Protein AF-A0A4R1WWE0-F1 (afdb_monomer)

Secondary structure (DSSP, 8-state):
--SEEEEEEEEE-TT--EEEEEEEEEHHHHHHHHHHHHHHS-S-TTTTHHHHHTSB-SS-SSB-EESTTS-SSHHHHHHHHHHHHHHHHHHHHHHHH-EEEEEEPPBTEEE-TTSEEEEE-SSS---SEEEEETTTTEEEEEEEEEESS---TTTSSS-HHHHHHHHHHTTEEEEETTEEE--EEEEEEEEPEETTT-S--EEEEEPPP--S----HHHHHHHHHHHHHHHHHHHGGGGT-SSHHHHHHHHHTT--EEEEEPPPPPPPGGGS---PPS---TT--S-------------------------------------PPPPPP------GGGS-SSTT-S-SS----SPPPEEEEEEEEEEETTEEEE--SHHHHHHHHHHHHHHHHHT---EEEEEETT--TTSPP-S-SEEETTEEE-TTS-EEEETTTEEEEE-TT---

Structure (mmCIF, N/CA/C/O backbone):
data_AF-A0A4R1WWE0-F1
#
_entry.id   AF-A0A4R1WWE0-F1
#
loop_
_atom_site.group_PDB
_atom_site.id
_atom_site.type_symbol
_atom_site.label_atom_id
_atom_site.label_alt_id
_atom_site.label_comp_id
_atom_site.label_asym_id
_atom_site.label_entity_id
_atom_site.label_seq_id
_atom_site.pdbx_PDB_ins_code
_atom_site.Cartn_x
_atom_site.Cartn_y
_atom_site.Cartn_z
_atom_site.occupancy
_atom_site.B_iso_or_equiv
_atom_site.auth_seq_id
_atom_site.auth_comp_id
_atom_site.auth_asym_id
_atom_site.auth_atom_id
_atom_site.pdbx_PDB_model_num
ATOM 1 N N . MET A 1 1 ? 9.877 -15.670 15.317 1.00 44.94 1 MET A N 1
ATOM 2 C CA . MET A 1 1 ? 10.134 -15.572 13.862 1.00 44.94 1 MET A CA 1
ATOM 3 C C . MET A 1 1 ? 10.769 -14.209 13.643 1.00 44.94 1 MET A C 1
ATOM 5 O O . MET A 1 1 ? 10.208 -13.244 14.142 1.00 44.94 1 MET A O 1
ATOM 9 N N . THR A 1 2 ? 11.946 -14.115 13.026 1.00 53.53 2 THR A N 1
ATOM 10 C CA . THR A 1 2 ? 12.614 -12.820 12.799 1.00 53.53 2 THR A CA 1
ATOM 11 C C . THR A 1 2 ? 11.723 -11.926 11.931 1.00 53.53 2 THR A C 1
ATOM 13 O O . THR A 1 2 ? 11.174 -12.394 10.932 1.00 53.53 2 THR A O 1
ATOM 16 N N . SER A 1 3 ? 11.552 -10.654 12.307 1.00 68.25 3 SER A N 1
ATOM 17 C CA . SER A 1 3 ? 10.696 -9.692 11.585 1.00 68.25 3 SER A CA 1
ATOM 18 C C . SER A 1 3 ? 11.266 -9.258 10.232 1.00 68.25 3 SER A C 1
ATOM 20 O O . SER A 1 3 ? 10.614 -8.505 9.514 1.00 68.25 3 SER A O 1
ATOM 22 N N . TYR A 1 4 ? 12.470 -9.718 9.884 1.00 77.38 4 TYR A N 1
ATOM 23 C CA . TYR A 1 4 ? 13.197 -9.346 8.677 1.00 77.38 4 TYR A CA 1
ATOM 24 C C . TYR A 1 4 ? 13.614 -10.579 7.878 1.00 77.38 4 TYR A C 1
ATOM 26 O O . TYR A 1 4 ? 13.844 -11.657 8.434 1.00 77.38 4 TYR A O 1
ATOM 34 N N . ARG A 1 5 ? 13.709 -10.400 6.562 1.00 80.81 5 ARG A N 1
ATOM 35 C CA . ARG A 1 5 ? 14.292 -11.350 5.615 1.00 80.81 5 ARG A CA 1
ATOM 36 C C . ARG A 1 5 ? 15.209 -10.626 4.646 1.00 80.81 5 ARG A C 1
ATOM 38 O O . ARG A 1 5 ? 14.981 -9.459 4.348 1.00 80.81 5 ARG A O 1
ATOM 45 N N . TRP A 1 6 ? 16.214 -11.317 4.138 1.00 82.69 6 TRP A N 1
ATOM 46 C CA . TRP A 1 6 ? 17.207 -10.740 3.244 1.00 82.69 6 TRP A CA 1
ATOM 47 C C . TRP A 1 6 ? 16.910 -11.015 1.781 1.00 82.69 6 TRP A C 1
ATOM 49 O O . TRP A 1 6 ? 16.398 -12.069 1.401 1.00 82.69 6 TRP A O 1
ATOM 59 N N . THR A 1 7 ? 17.261 -10.046 0.949 1.00 85.94 7 THR A N 1
ATOM 60 C CA . THR A 1 7 ? 17.248 -10.176 -0.501 1.00 85.94 7 THR A CA 1
ATOM 61 C C . THR A 1 7 ? 18.423 -9.425 -1.089 1.00 85.94 7 THR A C 1
ATOM 63 O O . THR A 1 7 ? 18.819 -8.374 -0.583 1.00 85.94 7 THR A O 1
ATOM 66 N N . ARG A 1 8 ? 18.934 -9.930 -2.208 1.00 86.94 8 ARG A N 1
ATOM 67 C CA . ARG A 1 8 ? 19.859 -9.174 -3.035 1.00 86.94 8 ARG A CA 1
ATOM 68 C C . ARG A 1 8 ? 19.095 -8.078 -3.764 1.00 86.94 8 ARG A C 1
ATOM 70 O O . ARG A 1 8 ? 18.231 -8.353 -4.591 1.00 86.94 8 ARG A O 1
ATOM 77 N N . HIS A 1 9 ? 19.399 -6.832 -3.462 1.00 86.44 9 HIS A N 1
ATOM 78 C CA . HIS A 1 9 ? 18.693 -5.672 -3.973 1.00 86.44 9 HIS A CA 1
ATOM 79 C C . HIS A 1 9 ? 19.526 -4.955 -5.023 1.00 86.44 9 HIS A C 1
ATOM 81 O O . HIS A 1 9 ? 20.646 -4.538 -4.744 1.00 86.44 9 HIS A O 1
ATOM 87 N N . LYS A 1 10 ? 18.972 -4.812 -6.229 1.00 86.81 10 LYS A N 1
ATOM 88 C CA . LYS A 1 10 ? 19.555 -4.047 -7.334 1.00 86.81 10 LYS A CA 1
ATOM 89 C C . LYS A 1 10 ? 18.801 -2.729 -7.493 1.00 86.81 10 LYS A C 1
ATOM 91 O O . LYS A 1 10 ? 17.609 -2.729 -7.788 1.00 86.81 10 LYS A O 1
ATOM 96 N N . VAL A 1 11 ? 19.496 -1.607 -7.362 1.00 87.00 11 VAL A N 1
ATOM 97 C CA . VAL A 1 11 ? 18.974 -0.286 -7.731 1.00 87.00 11 VAL A CA 1
ATOM 98 C C . VAL A 1 11 ? 19.742 0.205 -8.941 1.00 87.00 11 VAL A C 1
ATOM 100 O O . VAL A 1 11 ? 20.973 0.166 -8.942 1.00 87.00 11 VAL A O 1
ATOM 103 N N . VAL A 1 12 ? 19.017 0.659 -9.954 1.00 85.12 12 VAL A N 1
ATOM 104 C CA . VAL A 1 12 ? 19.591 1.380 -11.092 1.00 85.12 12 VAL A CA 1
ATOM 105 C C . VAL A 1 12 ? 19.030 2.786 -11.062 1.00 85.12 12 VAL A C 1
ATOM 107 O O . VAL A 1 12 ? 17.809 2.924 -11.061 1.00 85.12 12 VAL A O 1
ATOM 110 N N . ASP A 1 13 ? 19.898 3.792 -10.982 1.00 81.38 13 ASP A N 1
ATOM 111 C CA . ASP A 1 13 ? 19.484 5.194 -10.960 1.00 81.38 13 ASP A CA 1
ATOM 112 C C . ASP A 1 13 ? 19.260 5.764 -12.378 1.00 81.38 13 ASP A C 1
ATOM 114 O O . ASP A 1 13 ? 19.558 5.120 -13.390 1.00 81.38 13 ASP A O 1
ATOM 118 N N . ALA A 1 14 ? 18.717 6.981 -12.462 1.00 77.06 14 ALA A N 1
ATOM 119 C CA . ALA A 1 14 ? 18.423 7.643 -13.732 1.00 77.06 14 ALA A CA 1
ATOM 120 C C . ALA A 1 14 ? 19.676 7.929 -14.585 1.00 77.06 14 ALA A C 1
ATOM 122 O O . ALA A 1 14 ? 19.560 8.091 -15.801 1.00 77.06 14 ALA A O 1
ATOM 123 N N . ALA A 1 15 ? 20.862 7.988 -13.968 1.00 74.69 15 ALA A N 1
ATOM 124 C CA . ALA A 1 15 ? 22.148 8.147 -14.647 1.00 74.69 15 ALA A CA 1
ATOM 125 C C . ALA A 1 15 ? 22.734 6.803 -15.124 1.00 74.69 15 ALA A C 1
ATOM 127 O O . ALA A 1 15 ? 23.750 6.783 -15.817 1.00 74.69 15 ALA A O 1
ATOM 128 N N . GLY A 1 16 ? 22.082 5.685 -14.794 1.00 73.81 16 GLY A N 1
ATOM 129 C CA . GLY A 1 16 ? 22.543 4.338 -15.103 1.00 73.81 16 GLY A CA 1
ATOM 130 C C . GLY A 1 16 ? 23.547 3.789 -14.091 1.00 73.81 16 GLY A C 1
ATOM 131 O O . GLY A 1 16 ? 24.062 2.689 -14.311 1.00 73.81 16 GLY A O 1
ATOM 132 N N . ASN A 1 17 ? 23.808 4.496 -12.984 1.00 78.69 17 ASN A N 1
ATOM 133 C CA . ASN A 1 17 ? 24.622 3.953 -11.905 1.00 78.69 17 ASN A CA 1
ATOM 134 C C . ASN A 1 17 ? 23.877 2.795 -11.252 1.00 78.69 17 ASN A C 1
ATOM 136 O O . ASN A 1 17 ? 22.650 2.801 -11.103 1.00 78.69 17 ASN A O 1
ATOM 140 N N . ARG A 1 18 ? 24.641 1.788 -10.839 1.00 78.88 18 ARG A N 1
ATOM 141 C CA . ARG A 1 18 ? 24.102 0.558 -10.273 1.00 78.88 18 ARG A CA 1
ATOM 142 C C . ARG A 1 18 ? 24.597 0.393 -8.852 1.00 78.88 18 ARG A C 1
ATOM 144 O O . ARG A 1 18 ? 25.778 0.554 -8.574 1.00 78.88 18 ARG A O 1
ATOM 151 N N . SER A 1 19 ? 23.688 0.013 -7.965 1.00 82.62 19 SER A N 1
ATOM 152 C CA . SER A 1 19 ? 24.054 -0.550 -6.670 1.00 82.62 19 SER A CA 1
ATOM 153 C C . SER A 1 19 ? 23.414 -1.920 -6.528 1.00 82.62 19 SER A C 1
ATOM 155 O O . SER A 1 19 ? 22.224 -2.085 -6.797 1.00 82.62 19 SER A O 1
ATOM 157 N N . VAL A 1 20 ? 24.215 -2.908 -6.138 1.00 82.50 20 VAL A N 1
ATOM 158 C CA . VAL A 1 20 ? 23.753 -4.254 -5.804 1.00 82.50 20 VAL A CA 1
ATOM 159 C C . VAL A 1 20 ? 24.300 -4.597 -4.430 1.00 82.50 20 VAL A C 1
ATOM 161 O O . VAL A 1 20 ? 25.480 -4.393 -4.164 1.00 82.50 20 VAL A O 1
ATOM 164 N N . GLY A 1 21 ? 23.448 -5.104 -3.554 1.00 80.44 21 GLY A N 1
ATOM 165 C CA . GLY A 1 21 ? 23.864 -5.549 -2.232 1.00 80.44 21 GLY A CA 1
ATOM 166 C C . GLY A 1 21 ? 22.732 -6.250 -1.514 1.00 80.44 21 GLY A C 1
ATOM 167 O O . GLY A 1 21 ? 21.574 -6.147 -1.919 1.00 80.44 21 GLY A O 1
ATOM 168 N N . ASP A 1 22 ? 23.059 -6.974 -0.458 1.00 78.00 22 ASP A N 1
ATOM 169 C CA . ASP A 1 22 ? 22.039 -7.602 0.365 1.00 78.00 22 ASP A CA 1
ATOM 170 C C . ASP A 1 22 ? 21.393 -6.534 1.256 1.00 78.00 22 ASP A C 1
ATOM 172 O O . ASP A 1 22 ? 22.077 -5.710 1.867 1.00 78.00 22 ASP A O 1
ATOM 176 N N . VAL A 1 23 ? 20.060 -6.513 1.297 1.00 74.88 23 VAL A N 1
ATOM 177 C CA . VAL A 1 23 ? 19.294 -5.594 2.148 1.00 74.88 23 VAL A CA 1
ATOM 178 C C . VAL A 1 23 ? 18.216 -6.348 2.925 1.00 74.88 23 VAL A C 1
ATOM 180 O O . VAL A 1 23 ? 17.633 -7.310 2.406 1.00 74.88 23 VAL A O 1
ATOM 183 N N . PRO A 1 24 ? 17.915 -5.915 4.159 1.00 77.50 24 PRO A N 1
ATOM 184 C CA . PRO A 1 24 ? 16.797 -6.449 4.911 1.00 77.50 24 PRO A CA 1
ATOM 185 C C . PRO A 1 24 ? 15.468 -5.901 4.374 1.00 77.50 24 PRO A C 1
ATOM 187 O O . PRO A 1 24 ? 15.331 -4.717 4.077 1.00 77.50 24 PRO A O 1
ATOM 190 N N . ILE A 1 25 ? 14.455 -6.760 4.337 1.00 79.31 25 ILE A N 1
ATOM 191 C CA . ILE A 1 25 ? 13.051 -6.416 4.123 1.00 79.31 25 ILE A CA 1
ATOM 192 C C . ILE A 1 25 ? 12.276 -6.815 5.369 1.00 79.31 25 ILE A C 1
ATOM 194 O O . ILE A 1 25 ? 12.295 -7.978 5.781 1.00 79.31 25 ILE A O 1
ATOM 198 N N . SER A 1 26 ? 11.568 -5.856 5.963 1.00 81.88 26 SER A N 1
ATOM 199 C CA . SER A 1 26 ? 10.652 -6.143 7.064 1.00 81.88 26 SER A CA 1
ATOM 200 C C . SER A 1 26 ? 9.411 -6.872 6.558 1.00 81.88 26 SER A C 1
ATOM 202 O O . SER A 1 26 ? 8.747 -6.423 5.622 1.00 81.88 26 SER A O 1
ATOM 204 N N . LEU A 1 27 ? 9.030 -7.956 7.229 1.00 81.75 27 LEU A N 1
ATOM 205 C CA . LEU A 1 27 ? 7.761 -8.638 6.977 1.00 81.75 27 LEU A CA 1
ATOM 206 C C . LEU A 1 27 ? 6.562 -7.732 7.300 1.00 81.75 27 LEU A C 1
ATOM 208 O O . LEU A 1 27 ? 5.517 -7.869 6.669 1.00 81.75 27 LEU A O 1
ATOM 212 N N . TRP A 1 28 ? 6.722 -6.746 8.191 1.00 83.50 28 TRP A N 1
ATOM 213 C CA . TRP A 1 28 ? 5.688 -5.743 8.462 1.00 83.50 28 TRP A CA 1
ATOM 214 C C . TRP A 1 28 ? 5.464 -4.778 7.296 1.00 83.50 28 TRP A C 1
ATOM 216 O O . TRP A 1 28 ? 4.324 -4.384 7.052 1.00 83.50 28 TRP A O 1
ATOM 226 N N . TRP A 1 29 ? 6.508 -4.453 6.526 1.00 85.50 29 TRP A N 1
ATOM 227 C CA . TRP A 1 29 ? 6.367 -3.663 5.294 1.00 85.50 29 TRP A CA 1
ATOM 228 C C . TRP A 1 29 ? 5.509 -4.406 4.277 1.00 85.50 29 TRP A C 1
ATOM 230 O O . TRP A 1 29 ? 4.567 -3.852 3.711 1.00 85.50 29 TRP A O 1
ATOM 240 N N . LEU A 1 30 ? 5.800 -5.696 4.103 1.00 86.62 30 LEU A N 1
ATOM 241 C CA . LEU A 1 30 ? 5.048 -6.567 3.209 1.00 86.62 30 LEU A CA 1
ATOM 242 C C . LEU A 1 30 ? 3.601 -6.734 3.686 1.00 86.62 30 LEU A C 1
ATOM 244 O O . LEU A 1 30 ? 2.685 -6.706 2.869 1.00 86.62 30 LEU A O 1
ATOM 248 N N . ALA A 1 31 ? 3.387 -6.890 4.997 1.00 86.19 31 ALA A N 1
ATOM 249 C CA . ALA A 1 31 ? 2.065 -7.103 5.577 1.00 86.19 31 ALA A CA 1
ATOM 250 C C . ALA A 1 31 ? 1.179 -5.874 5.405 1.00 86.19 31 ALA A C 1
ATOM 252 O O . ALA A 1 31 ? 0.032 -5.987 4.979 1.00 86.19 31 ALA A O 1
ATOM 253 N N . ARG A 1 32 ? 1.739 -4.689 5.655 1.00 88.38 32 ARG A N 1
ATOM 254 C CA . ARG A 1 32 ? 1.067 -3.414 5.421 1.00 88.38 32 ARG A CA 1
ATOM 255 C C . ARG A 1 32 ? 0.724 -3.227 3.945 1.00 88.38 32 ARG A C 1
ATOM 257 O O . ARG A 1 32 ? -0.427 -2.940 3.632 1.00 88.38 32 ARG A O 1
ATOM 264 N N . ALA A 1 33 ? 1.686 -3.436 3.044 1.00 89.94 33 ALA A N 1
ATOM 265 C CA . ALA A 1 33 ? 1.452 -3.333 1.606 1.00 89.94 33 ALA A CA 1
ATOM 266 C C . ALA A 1 33 ? 0.358 -4.305 1.132 1.00 89.94 33 ALA A C 1
ATOM 268 O O . ALA A 1 33 ? -0.516 -3.923 0.356 1.00 89.94 33 ALA A O 1
ATOM 269 N N . ALA A 1 34 ? 0.365 -5.541 1.639 1.00 88.00 34 ALA A N 1
ATOM 270 C CA . ALA A 1 34 ? -0.654 -6.539 1.337 1.00 88.00 34 ALA A CA 1
ATOM 271 C C . ALA A 1 34 ? -2.037 -6.150 1.875 1.00 88.00 34 ALA A C 1
ATOM 273 O O . ALA A 1 34 ? -3.031 -6.289 1.161 1.00 88.00 34 ALA A O 1
ATOM 274 N N . ALA A 1 35 ? -2.110 -5.636 3.106 1.00 87.38 35 ALA A N 1
ATOM 275 C CA . ALA A 1 35 ? -3.350 -5.137 3.687 1.00 87.38 35 ALA A CA 1
ATOM 276 C C . ALA A 1 35 ? -3.926 -3.982 2.854 1.00 87.38 35 ALA A C 1
ATOM 278 O O . ALA A 1 35 ? -5.114 -3.984 2.546 1.00 87.38 35 ALA A O 1
ATOM 279 N N . GLU A 1 36 ? -3.084 -3.046 2.416 1.00 89.88 36 GLU A N 1
ATOM 280 C CA . GLU A 1 36 ? -3.514 -1.900 1.616 1.00 89.88 36 GLU A CA 1
ATOM 281 C C . GLU A 1 36 ? -4.016 -2.319 0.230 1.00 89.88 36 GLU A C 1
ATOM 283 O O . GLU A 1 36 ? -5.104 -1.925 -0.179 1.00 89.88 36 GLU A O 1
ATOM 288 N N . GLU A 1 37 ? -3.274 -3.180 -0.472 1.00 88.56 37 GLU A N 1
ATOM 289 C CA . GLU A 1 37 ? -3.717 -3.771 -1.743 1.00 88.56 37 GLU A CA 1
ATOM 290 C C . GLU A 1 37 ? -5.046 -4.515 -1.590 1.00 88.56 37 GLU A C 1
ATOM 292 O O . GLU A 1 37 ? -5.916 -4.431 -2.454 1.00 88.56 37 GLU A O 1
ATOM 297 N N . THR A 1 38 ? -5.227 -5.205 -0.463 1.00 84.69 38 THR A N 1
ATOM 298 C CA . THR A 1 38 ? -6.462 -5.929 -0.159 1.00 84.69 38 THR A CA 1
ATOM 299 C C . THR A 1 38 ? -7.635 -4.985 0.097 1.00 84.69 38 THR A C 1
ATOM 301 O O . THR A 1 38 ? -8.753 -5.279 -0.313 1.00 84.69 38 THR A O 1
ATOM 304 N N . LEU A 1 39 ? -7.412 -3.842 0.747 1.00 86.81 39 LEU A N 1
ATOM 305 C CA . LEU A 1 39 ? -8.459 -2.837 0.943 1.00 86.81 39 LEU A CA 1
ATOM 306 C C . LEU A 1 39 ? -8.868 -2.172 -0.372 1.00 86.81 39 LEU A C 1
ATOM 308 O O . LEU A 1 39 ? -10.047 -1.891 -0.571 1.00 86.81 39 LEU A O 1
ATOM 312 N N . GLN A 1 40 ? -7.903 -1.949 -1.266 1.00 87.31 40 GLN A N 1
ATOM 313 C CA . GLN A 1 40 ? -8.139 -1.346 -2.578 1.00 87.31 40 GLN A CA 1
ATOM 314 C C . GLN A 1 40 ? -8.756 -2.331 -3.590 1.00 87.31 40 GLN A C 1
ATOM 316 O O . GLN A 1 40 ? -9.415 -1.905 -4.542 1.00 87.31 40 GLN A O 1
ATOM 321 N N . GLY A 1 41 ? -8.554 -3.640 -3.404 1.00 72.94 41 GLY A N 1
ATOM 322 C CA . GLY A 1 41 ? -9.070 -4.708 -4.261 1.00 72.94 41 GLY A CA 1
ATOM 323 C C . GLY A 1 41 ? -10.195 -5.521 -3.608 1.00 72.94 41 GLY A C 1
ATOM 324 O O . GLY A 1 41 ? -9.959 -6.356 -2.745 1.00 72.94 41 GLY A O 1
ATOM 325 N N . SER A 1 42 ? -11.440 -5.370 -4.065 1.00 53.81 42 SER A N 1
ATOM 326 C CA . SER A 1 42 ? -12.533 -6.298 -3.703 1.00 53.81 42 SER A CA 1
ATOM 327 C C . SER A 1 42 ? -12.262 -7.717 -4.260 1.00 53.81 42 SER A C 1
ATOM 329 O O . SER A 1 42 ? -11.721 -7.812 -5.361 1.00 53.81 42 SER A O 1
ATOM 331 N N . PRO A 1 43 ? -12.735 -8.849 -3.690 1.00 45.00 43 PRO A N 1
ATOM 332 C CA . PRO A 1 43 ? -12.821 -9.324 -2.313 1.00 45.00 43 PRO A CA 1
ATOM 333 C C . PRO A 1 43 ? -12.074 -10.680 -2.148 1.00 45.00 43 PRO A C 1
ATOM 335 O O . PRO A 1 43 ? -12.608 -11.624 -1.570 1.00 45.00 43 PRO A O 1
ATOM 338 N N . MET A 1 44 ? -10.840 -10.835 -2.644 1.00 51.16 44 MET A N 1
ATOM 339 C CA . MET A 1 44 ? -10.011 -12.025 -2.327 1.00 51.16 44 MET A CA 1
ATOM 340 C C . MET A 1 44 ? -9.195 -11.826 -1.041 1.00 51.16 44 MET A C 1
ATOM 342 O O . MET A 1 44 ? -7.999 -12.098 -0.963 1.00 51.16 44 MET A O 1
ATOM 346 N N . VAL A 1 45 ? -9.897 -11.340 -0.018 1.00 53.47 45 VAL A N 1
ATOM 347 C CA . VAL A 1 45 ? -9.365 -10.759 1.220 1.00 53.47 45 VAL A CA 1
ATOM 348 C C . VAL A 1 45 ? -8.549 -11.734 2.084 1.00 53.47 45 VAL A C 1
ATOM 350 O O . VAL A 1 45 ? -7.747 -11.304 2.908 1.00 53.47 45 VAL A O 1
ATOM 353 N N . SER A 1 46 ? -8.680 -13.046 1.892 1.00 51.81 46 SER A N 1
ATOM 354 C CA . SER A 1 46 ? -8.071 -14.052 2.774 1.00 51.81 46 SER A CA 1
ATOM 355 C C . SER A 1 46 ? -6.683 -14.562 2.351 1.00 51.81 46 SER A C 1
ATOM 357 O O . SER A 1 46 ? -6.096 -15.366 3.074 1.00 51.81 46 SER A O 1
ATOM 359 N N . ALA A 1 47 ? -6.108 -14.108 1.229 1.00 53.66 47 ALA A N 1
ATOM 360 C CA . ALA A 1 47 ? -4.867 -14.699 0.705 1.00 53.66 47 ALA A CA 1
ATOM 361 C C . ALA A 1 47 ? -3.569 -14.246 1.413 1.00 53.66 47 ALA A C 1
ATOM 363 O O . ALA A 1 47 ? -2.558 -14.946 1.322 1.00 53.66 47 ALA A O 1
ATOM 364 N N . TRP A 1 48 ? -3.559 -13.104 2.118 1.00 64.62 48 TRP A N 1
ATOM 365 C CA . TRP A 1 48 ? -2.312 -12.549 2.669 1.00 64.62 48 TRP A CA 1
ATOM 366 C C . TRP A 1 48 ? -2.034 -12.910 4.135 1.00 64.62 48 TRP A C 1
ATOM 368 O O . TRP A 1 48 ? -0.875 -13.006 4.515 1.00 64.62 48 TRP A O 1
ATOM 378 N N . LEU A 1 49 ? -3.033 -13.205 4.973 1.00 62.62 49 LEU A N 1
ATOM 379 C CA . LEU A 1 49 ? -2.736 -13.710 6.328 1.00 62.62 49 LEU A CA 1
ATOM 380 C C . LEU A 1 49 ? -2.050 -15.090 6.267 1.00 62.62 49 LEU A C 1
ATOM 382 O O . LEU A 1 49 ? -1.152 -15.386 7.055 1.00 62.62 49 LEU A O 1
ATOM 386 N N . THR A 1 50 ? -2.400 -15.892 5.257 1.00 58.66 50 THR A N 1
ATOM 387 C CA . THR A 1 50 ? -1.731 -17.153 4.891 1.00 58.66 50 THR A CA 1
ATOM 388 C C . THR A 1 50 ? -0.302 -16.926 4.354 1.00 58.66 50 THR A C 1
ATOM 390 O O . THR A 1 50 ? 0.547 -17.810 4.501 1.00 58.66 50 THR A O 1
ATOM 393 N N . LEU A 1 51 ? 0.005 -15.742 3.796 1.00 58.31 51 LEU A N 1
ATOM 394 C CA . LEU A 1 51 ? 1.316 -15.390 3.217 1.00 58.31 51 LEU A CA 1
ATOM 395 C C . LEU A 1 51 ? 2.435 -15.479 4.257 1.00 58.31 51 LEU A C 1
ATOM 397 O O . LEU A 1 51 ? 3.457 -16.107 3.999 1.00 58.31 51 LEU A O 1
ATOM 401 N N . PHE A 1 52 ? 2.236 -14.902 5.443 1.00 61.31 52 PHE A N 1
ATOM 402 C CA . PHE A 1 52 ? 3.303 -14.835 6.447 1.00 61.31 52 PHE A CA 1
ATOM 403 C C . PHE A 1 52 ? 3.496 -16.134 7.216 1.00 61.31 52 PHE A C 1
ATOM 405 O O . PHE A 1 52 ? 4.621 -16.473 7.566 1.00 61.31 52 PHE A O 1
ATOM 412 N N . ARG A 1 53 ? 2.420 -16.876 7.487 1.00 62.50 53 ARG A N 1
ATOM 413 C CA . ARG A 1 53 ? 2.523 -18.055 8.354 1.00 62.50 53 ARG A CA 1
ATOM 414 C C . ARG A 1 53 ? 2.824 -19.346 7.601 1.00 62.50 53 ARG A C 1
ATOM 416 O O . ARG A 1 53 ? 3.556 -20.181 8.113 1.00 62.50 53 ARG A O 1
ATOM 423 N N . SER A 1 54 ? 2.234 -19.526 6.425 1.00 63.75 54 SER A N 1
ATOM 424 C CA . SER A 1 54 ? 2.230 -20.819 5.719 1.00 63.75 54 SER A CA 1
ATOM 425 C C . SER A 1 54 ? 3.032 -20.811 4.424 1.00 63.75 54 SER A C 1
ATOM 427 O O . SER A 1 54 ? 3.473 -21.872 3.986 1.00 63.75 54 SER A O 1
ATOM 429 N N . HIS A 1 55 ? 3.222 -19.639 3.809 1.00 73.00 55 HIS A N 1
ATOM 430 C CA . HIS A 1 55 ? 3.978 -19.524 2.563 1.00 73.00 55 HIS A CA 1
ATOM 431 C C . HIS A 1 55 ? 5.415 -19.049 2.765 1.00 73.00 55 HIS A C 1
ATOM 433 O O . HIS A 1 55 ? 6.181 -19.171 1.823 1.00 73.00 55 HIS A O 1
ATOM 439 N N . LEU A 1 56 ? 5.821 -18.550 3.937 1.00 80.44 56 LEU A N 1
ATOM 440 C CA . LEU A 1 56 ? 7.247 -18.377 4.238 1.00 80.44 56 LEU A CA 1
ATOM 441 C C . LEU A 1 56 ? 7.885 -19.736 4.528 1.00 80.44 56 LEU A C 1
ATOM 443 O O . LEU A 1 56 ? 7.265 -20.582 5.173 1.00 80.44 56 LEU A O 1
ATOM 447 N N . SER A 1 57 ? 9.114 -19.932 4.053 1.00 82.31 57 SER A N 1
ATOM 448 C CA . SER A 1 57 ? 9.878 -21.148 4.325 1.00 82.31 57 SER A CA 1
ATOM 449 C C . SER A 1 57 ? 9.991 -21.383 5.832 1.00 82.31 57 SER A C 1
ATOM 451 O O . SER A 1 57 ? 10.328 -20.476 6.600 1.00 82.31 57 SER A O 1
ATOM 453 N N . SER A 1 58 ? 9.694 -22.608 6.268 1.00 81.06 58 SER A N 1
ATOM 454 C CA . SER A 1 58 ? 9.877 -23.022 7.663 1.00 81.06 58 SER A CA 1
ATOM 455 C C . SER A 1 58 ? 11.326 -23.389 7.979 1.00 81.06 58 SER A C 1
ATOM 457 O O . SER A 1 58 ? 11.681 -23.502 9.150 1.00 81.06 58 SER A O 1
ATOM 459 N N . THR A 1 59 ? 12.144 -23.607 6.948 1.00 81.31 59 THR A N 1
ATOM 460 C CA . THR A 1 59 ? 13.547 -24.025 7.064 1.00 81.31 59 THR A CA 1
ATOM 461 C C . THR A 1 59 ? 14.530 -22.893 6.788 1.00 81.31 59 THR A C 1
ATOM 463 O O . THR A 1 59 ? 15.668 -22.975 7.233 1.00 81.31 59 THR A O 1
ATOM 466 N N . GLU A 1 60 ? 14.103 -21.834 6.095 1.00 83.19 60 GLU A N 1
ATOM 467 C CA . GLU A 1 60 ? 14.911 -20.647 5.808 1.00 83.19 60 GLU A CA 1
ATOM 468 C C . GLU A 1 60 ? 14.404 -19.435 6.608 1.00 83.19 60 GLU A C 1
ATOM 470 O O . GLU A 1 60 ? 13.286 -18.942 6.425 1.00 83.19 60 GLU A O 1
ATOM 475 N N . SER A 1 61 ? 15.235 -18.952 7.531 1.00 75.12 61 SER A N 1
ATOM 476 C CA . SER A 1 61 ? 14.908 -17.852 8.447 1.00 75.12 61 SER A CA 1
ATOM 477 C C . SER A 1 61 ? 15.658 -16.553 8.142 1.00 75.12 61 SER A C 1
ATOM 479 O O . SER A 1 61 ? 15.291 -15.509 8.689 1.00 75.12 61 SER A O 1
ATOM 481 N N . HIS A 1 62 ? 16.664 -16.603 7.267 1.00 80.38 62 HIS A N 1
ATOM 482 C CA . HIS A 1 62 ? 17.505 -15.481 6.879 1.00 80.38 62 HIS A CA 1
ATOM 483 C C . HIS A 1 62 ? 17.050 -14.884 5.543 1.00 80.38 62 HIS A C 1
ATOM 485 O O . HIS A 1 62 ? 16.638 -13.725 5.503 1.00 80.38 62 HIS A O 1
ATOM 491 N N . GLU A 1 63 ? 17.061 -15.657 4.457 1.00 83.81 63 GLU A N 1
ATOM 492 C CA . GLU A 1 63 ? 16.663 -15.180 3.126 1.00 83.81 63 GLU A CA 1
ATOM 493 C C . GLU A 1 63 ? 15.137 -15.114 2.951 1.00 83.81 63 GLU A C 1
ATOM 495 O O . GLU A 1 63 ? 14.383 -15.921 3.498 1.00 83.81 63 GLU A O 1
ATOM 500 N N . LEU A 1 64 ? 14.648 -14.174 2.133 1.00 85.12 64 LEU A N 1
ATOM 501 C CA . LEU A 1 64 ? 13.237 -14.120 1.744 1.00 85.12 64 LEU A CA 1
ATOM 502 C C . LEU A 1 64 ? 12.905 -15.292 0.814 1.00 85.12 64 LEU A C 1
ATOM 504 O O . LEU A 1 64 ? 13.003 -15.189 -0.410 1.00 85.12 64 LEU A O 1
ATOM 508 N N . ARG A 1 65 ? 12.495 -16.409 1.410 1.00 87.12 65 ARG A N 1
ATOM 509 C CA . ARG A 1 65 ? 12.179 -17.648 0.704 1.00 87.12 65 ARG A CA 1
ATOM 510 C C . ARG A 1 65 ? 10.764 -18.116 0.994 1.00 87.12 65 ARG A C 1
ATOM 512 O O . ARG A 1 65 ? 10.310 -18.099 2.141 1.00 87.12 65 ARG A O 1
ATOM 519 N N . TRP A 1 66 ? 10.081 -18.552 -0.059 1.00 86.19 66 TRP A N 1
ATOM 520 C CA . TRP A 1 66 ? 8.745 -19.118 0.048 1.00 86.19 66 TRP A CA 1
ATOM 521 C C . TRP A 1 66 ? 8.782 -20.642 0.183 1.00 86.19 66 TRP A C 1
ATOM 523 O O . TRP A 1 66 ? 9.618 -21.316 -0.419 1.00 86.19 66 TRP A O 1
ATOM 533 N N . ASN A 1 67 ? 7.833 -21.168 0.945 1.00 85.75 67 ASN A N 1
ATOM 534 C CA . ASN A 1 67 ? 7.660 -22.580 1.225 1.00 85.75 67 ASN A CA 1
ATOM 535 C C . ASN A 1 67 ? 7.297 -23.371 -0.043 1.00 85.75 67 ASN A C 1
ATOM 537 O O . ASN A 1 67 ? 6.439 -22.954 -0.831 1.00 85.75 67 ASN A O 1
ATOM 541 N N . GLY A 1 68 ? 7.914 -24.539 -0.218 1.00 84.50 68 GLY A N 1
ATOM 542 C CA . GLY A 1 68 ? 7.620 -25.453 -1.325 1.00 84.50 68 GLY A CA 1
ATOM 543 C C . GLY A 1 68 ? 7.947 -24.860 -2.702 1.00 84.50 68 GLY A C 1
ATOM 544 O O . GLY A 1 68 ? 9.057 -24.381 -2.918 1.00 84.50 68 GLY A O 1
ATOM 545 N N . ASP A 1 69 ? 6.997 -24.923 -3.647 1.00 80.44 69 ASP A N 1
ATOM 546 C CA . ASP A 1 69 ? 7.107 -24.292 -4.981 1.00 80.44 69 ASP A CA 1
ATOM 547 C C . ASP A 1 69 ? 6.151 -23.108 -5.187 1.00 80.44 69 ASP A C 1
ATOM 549 O O . ASP A 1 69 ? 6.071 -22.545 -6.281 1.00 80.44 69 ASP A O 1
ATOM 553 N N . LEU A 1 70 ? 5.399 -22.747 -4.142 1.00 74.75 70 LEU A N 1
ATOM 554 C CA . LEU A 1 70 ? 4.322 -21.751 -4.122 1.00 74.75 70 LEU A CA 1
ATOM 555 C C . LEU A 1 70 ? 3.113 -22.046 -5.040 1.00 74.75 70 LEU A C 1
ATOM 557 O O . LEU A 1 70 ? 1.981 -21.786 -4.646 1.00 74.75 70 LEU A O 1
ATOM 561 N N . ALA A 1 71 ? 3.314 -22.586 -6.245 1.00 73.88 71 ALA A N 1
ATOM 562 C CA . ALA A 1 71 ? 2.254 -23.019 -7.153 1.00 73.88 71 ALA A CA 1
ATOM 563 C C . ALA A 1 71 ? 2.729 -24.063 -8.171 1.00 73.88 71 ALA A C 1
ATOM 565 O O . ALA A 1 71 ? 3.678 -23.834 -8.921 1.00 73.88 71 ALA A O 1
ATOM 566 N N . GLU A 1 72 ? 1.964 -25.149 -8.290 1.00 75.12 72 GLU A N 1
ATOM 567 C CA . GLU A 1 72 ? 2.225 -26.235 -9.243 1.00 75.12 72 GLU A CA 1
ATOM 568 C C . GLU A 1 72 ? 1.799 -25.878 -10.682 1.00 75.12 72 GLU A C 1
ATOM 570 O O . GLU A 1 72 ? 2.445 -26.271 -11.655 1.00 75.12 72 GLU A O 1
ATOM 575 N N . SER A 1 73 ? 0.732 -25.085 -10.856 1.00 82.44 73 SER A N 1
ATOM 576 C CA . SER A 1 73 ? 0.186 -24.758 -12.182 1.00 82.44 73 SER A CA 1
ATOM 577 C C . SER A 1 73 ? 0.712 -23.431 -12.743 1.00 82.44 73 SER A C 1
ATOM 579 O O . SER A 1 73 ? 1.036 -22.490 -12.019 1.00 82.44 73 SER A O 1
ATOM 581 N N . ALA A 1 74 ? 0.800 -23.317 -14.072 1.00 80.50 74 ALA A N 1
ATOM 582 C CA . ALA A 1 74 ? 1.243 -22.084 -14.734 1.00 80.50 74 ALA A CA 1
ATOM 583 C C . ALA A 1 74 ? 0.295 -20.889 -14.506 1.00 80.50 74 ALA A C 1
ATOM 585 O O . ALA A 1 74 ? 0.759 -19.750 -14.446 1.00 80.50 74 ALA A O 1
ATOM 586 N N . GLU A 1 75 ? -1.011 -21.137 -14.372 1.00 79.75 75 GLU A N 1
ATOM 587 C CA . GLU A 1 75 ? -2.003 -20.094 -14.074 1.00 79.75 75 GLU A CA 1
ATOM 588 C C . GLU A 1 75 ? -1.836 -19.567 -12.648 1.00 79.75 75 GLU A C 1
ATOM 590 O O . GLU A 1 75 ? -1.685 -18.363 -12.460 1.00 79.75 75 GLU A O 1
ATOM 595 N N . LEU A 1 76 ? -1.743 -20.456 -11.651 1.00 77.56 76 LEU A N 1
ATOM 596 C CA . LEU A 1 76 ? -1.532 -20.049 -10.258 1.00 77.56 76 LEU A CA 1
ATOM 597 C C . LEU A 1 76 ? -0.204 -19.309 -10.083 1.00 77.56 76 LEU A C 1
ATOM 599 O O . LEU A 1 76 ? -0.150 -18.301 -9.384 1.00 77.56 76 LEU A O 1
ATOM 603 N N . ARG A 1 77 ? 0.853 -19.736 -10.786 1.00 78.00 77 ARG A N 1
ATOM 604 C CA . ARG A 1 77 ? 2.132 -19.013 -10.804 1.00 78.00 77 ARG A CA 1
ATOM 605 C C . ARG A 1 77 ? 1.985 -17.594 -11.339 1.00 78.00 77 ARG A C 1
ATOM 607 O O . ARG A 1 77 ? 2.570 -16.681 -10.759 1.00 78.00 77 ARG A O 1
ATOM 614 N N . ARG A 1 78 ? 1.208 -17.384 -12.407 1.00 79.81 78 ARG A N 1
ATOM 615 C CA . ARG A 1 78 ? 0.921 -16.040 -12.936 1.00 79.81 78 ARG A CA 1
ATOM 616 C C . ARG A 1 78 ? 0.099 -15.208 -11.956 1.00 79.81 78 ARG A C 1
ATOM 618 O O . ARG A 1 78 ? 0.469 -14.066 -11.698 1.00 79.81 78 ARG A O 1
ATOM 625 N N . SER A 1 79 ? -0.958 -15.778 -11.379 1.00 79.56 79 SER A N 1
ATOM 626 C CA . SER A 1 79 ? -1.809 -15.096 -10.398 1.00 79.56 79 SER A CA 1
ATOM 627 C C . SER A 1 79 ? -1.028 -14.674 -9.160 1.00 79.56 79 SER A C 1
ATOM 629 O O . SER A 1 79 ? -1.098 -13.510 -8.767 1.00 79.56 79 SER A O 1
ATOM 631 N N . TYR A 1 80 ? -0.227 -15.577 -8.585 1.00 79.81 80 TYR A N 1
ATOM 632 C CA . TYR A 1 80 ? 0.649 -15.217 -7.481 1.00 79.81 80 TYR A CA 1
ATOM 633 C C . TYR A 1 80 ? 1.643 -14.156 -7.923 1.00 79.81 80 TYR A C 1
ATOM 635 O O . TYR A 1 80 ? 1.719 -13.134 -7.246 1.00 79.81 80 TYR A O 1
ATOM 643 N N . SER A 1 81 ? 2.354 -14.344 -9.050 1.00 80.12 81 SER A N 1
ATOM 644 C CA . SER A 1 81 ? 3.352 -13.379 -9.564 1.00 80.12 81 SER A CA 1
ATOM 645 C C . SER A 1 81 ? 2.799 -11.959 -9.650 1.00 80.12 81 SER A C 1
ATOM 647 O O . SER A 1 81 ? 3.487 -11.023 -9.250 1.00 80.12 81 SER A O 1
ATOM 649 N N . GLY A 1 82 ? 1.552 -11.799 -10.101 1.00 82.06 82 GLY A N 1
ATOM 650 C CA . GLY A 1 82 ? 0.855 -10.514 -10.059 1.00 82.06 82 GLY A CA 1
ATOM 651 C C . GLY A 1 82 ? 0.601 -10.027 -8.629 1.00 82.06 82 GLY A C 1
ATOM 652 O O . GLY A 1 82 ? 1.008 -8.925 -8.274 1.00 82.06 82 GLY A O 1
ATOM 653 N N . LEU A 1 83 ? -0.022 -10.855 -7.785 1.00 83.31 83 LEU A N 1
ATOM 654 C CA . LEU A 1 83 ? -0.426 -10.475 -6.428 1.00 83.31 83 LEU A CA 1
ATOM 655 C C . LEU A 1 83 ? 0.759 -10.149 -5.504 1.00 83.31 83 LEU A C 1
ATOM 657 O O . LEU A 1 83 ? 0.872 -9.039 -4.992 1.00 83.31 83 LEU A O 1
ATOM 661 N N . TYR A 1 84 ? 1.666 -11.099 -5.290 1.00 82.88 84 TYR A N 1
ATOM 662 C CA . TYR A 1 84 ? 2.821 -10.877 -4.417 1.00 82.88 84 TYR A CA 1
ATOM 663 C C . TYR A 1 84 ? 3.831 -9.924 -5.060 1.00 82.88 84 TYR A C 1
ATOM 665 O O . TYR A 1 84 ? 4.531 -9.215 -4.341 1.00 82.88 84 TYR A O 1
ATOM 673 N N . GLY A 1 85 ? 3.880 -9.850 -6.397 1.00 88.44 85 GLY A N 1
ATOM 674 C CA . GLY A 1 85 ? 4.676 -8.850 -7.103 1.00 88.44 85 GLY A CA 1
ATOM 675 C C . GLY A 1 85 ? 4.257 -7.445 -6.692 1.00 88.44 85 GLY A C 1
ATOM 676 O O . GLY A 1 85 ? 5.116 -6.633 -6.355 1.00 88.44 85 GLY A O 1
ATOM 677 N N . ARG A 1 86 ? 2.942 -7.199 -6.614 1.00 91.31 86 ARG A N 1
ATOM 678 C CA . ARG A 1 86 ? 2.372 -5.937 -6.133 1.00 91.31 86 ARG A CA 1
ATOM 679 C C . ARG A 1 86 ? 2.689 -5.661 -4.666 1.00 91.31 86 ARG A C 1
ATOM 681 O O . ARG A 1 86 ? 3.109 -4.553 -4.345 1.00 91.31 86 ARG A O 1
ATOM 688 N N . PHE A 1 87 ? 2.575 -6.664 -3.793 1.00 90.00 87 PHE A N 1
ATOM 689 C CA . PHE A 1 87 ? 2.905 -6.502 -2.369 1.00 90.00 87 PHE A CA 1
ATOM 690 C C . PHE A 1 87 ? 4.372 -6.106 -2.171 1.00 90.00 87 PHE A C 1
ATOM 692 O O . PHE A 1 87 ? 4.661 -5.159 -1.441 1.00 90.00 87 PHE A O 1
ATOM 699 N N . MET A 1 88 ? 5.297 -6.803 -2.845 1.00 89.88 88 MET A N 1
ATOM 700 C CA . MET A 1 88 ? 6.729 -6.512 -2.731 1.00 89.88 88 MET A CA 1
ATOM 701 C C . MET A 1 88 ? 7.055 -5.154 -3.345 1.00 89.88 88 MET A C 1
ATOM 703 O O . MET A 1 88 ? 7.764 -4.364 -2.733 1.00 89.88 88 MET A O 1
ATOM 707 N N . ALA A 1 89 ? 6.524 -4.866 -4.535 1.00 93.62 89 ALA A N 1
ATOM 708 C CA . ALA A 1 89 ? 6.747 -3.600 -5.218 1.00 93.62 89 ALA A CA 1
ATOM 709 C C . ALA A 1 89 ? 6.283 -2.416 -4.367 1.00 93.62 89 ALA A C 1
ATOM 711 O O . ALA A 1 89 ? 7.075 -1.510 -4.128 1.00 93.62 89 ALA A O 1
ATOM 712 N N . ARG A 1 90 ? 5.049 -2.444 -3.845 1.00 93.44 90 ARG A N 1
ATOM 713 C CA . ARG A 1 90 ? 4.532 -1.377 -2.981 1.00 93.44 90 ARG A CA 1
ATOM 714 C C . ARG A 1 90 ? 5.388 -1.217 -1.724 1.00 93.44 90 ARG A C 1
ATOM 716 O O . ARG A 1 90 ? 5.796 -0.103 -1.425 1.00 93.44 90 ARG A O 1
ATOM 723 N N . ALA A 1 91 ? 5.746 -2.307 -1.043 1.00 90.00 91 ALA A N 1
ATOM 724 C CA . ALA A 1 91 ? 6.619 -2.237 0.130 1.00 90.00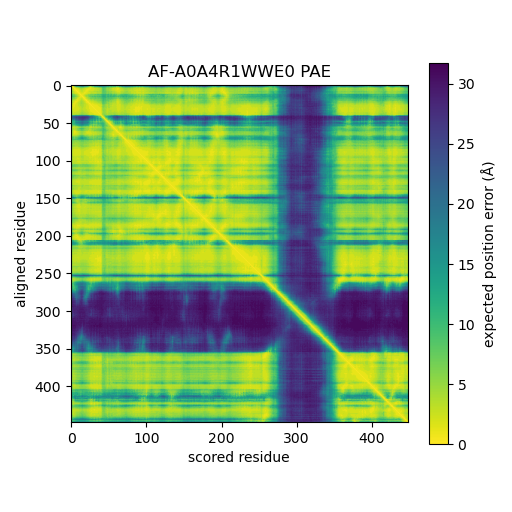 91 ALA A CA 1
ATOM 725 C C . ALA A 1 91 ? 7.993 -1.617 -0.189 1.00 90.00 91 ALA A C 1
ATOM 727 O O . ALA A 1 91 ? 8.460 -0.746 0.543 1.00 90.00 91 ALA A O 1
ATOM 728 N N . LEU A 1 92 ? 8.627 -2.016 -1.296 1.00 89.69 92 LEU A N 1
ATOM 729 C CA . LEU A 1 92 ? 9.913 -1.460 -1.724 1.00 89.69 92 LEU A CA 1
ATOM 730 C C . LEU A 1 92 ? 9.795 0.030 -2.066 1.00 89.69 92 LEU A C 1
ATOM 732 O O . LEU A 1 92 ? 10.579 0.840 -1.578 1.00 89.69 92 LEU A O 1
ATOM 736 N N . LEU A 1 93 ? 8.798 0.402 -2.869 1.00 91.62 93 LEU A N 1
ATOM 737 C CA . LEU A 1 93 ? 8.541 1.783 -3.277 1.00 91.62 93 LEU A CA 1
ATOM 738 C C . LEU A 1 93 ? 8.229 2.678 -2.064 1.00 91.62 93 LEU A C 1
ATOM 740 O O . LEU A 1 93 ? 8.738 3.794 -1.974 1.00 91.62 93 LEU A O 1
ATOM 744 N N . THR A 1 94 ? 7.461 2.187 -1.093 1.00 89.06 94 THR A N 1
ATOM 745 C CA . THR A 1 94 ? 7.174 2.928 0.140 1.00 89.06 94 THR A CA 1
ATOM 746 C C . THR A 1 94 ? 8.408 3.083 1.015 1.00 89.06 94 THR A C 1
ATOM 748 O O . THR A 1 94 ? 8.758 4.199 1.385 1.00 89.06 94 THR A O 1
ATOM 751 N N . HIS A 1 95 ? 9.100 1.992 1.337 1.00 82.06 95 HIS A N 1
ATOM 752 C CA . HIS A 1 95 ? 10.109 2.026 2.397 1.00 82.06 95 HIS A CA 1
ATOM 753 C C . HIS A 1 95 ? 11.512 2.396 1.911 1.00 82.06 95 HIS A C 1
ATOM 755 O O . HIS A 1 95 ? 12.258 3.019 2.663 1.00 82.06 95 HIS A O 1
ATOM 761 N N . HIS A 1 96 ? 11.867 2.098 0.658 1.00 80.00 96 HIS A N 1
ATOM 762 C CA . HIS A 1 96 ? 13.156 2.521 0.101 1.00 80.00 96 HIS A CA 1
ATOM 763 C C . HIS A 1 96 ? 13.083 3.910 -0.543 1.00 80.00 96 HIS A C 1
ATOM 765 O O . HIS A 1 96 ? 14.031 4.687 -0.419 1.00 80.00 96 HIS A O 1
ATOM 771 N N . LEU A 1 97 ? 11.968 4.255 -1.202 1.00 82.50 97 LEU A N 1
ATOM 772 C CA . LEU A 1 97 ? 11.843 5.531 -1.921 1.00 82.50 97 LEU A CA 1
ATOM 773 C C . LEU A 1 97 ? 10.994 6.581 -1.190 1.00 82.50 97 LEU A C 1
ATOM 775 O O . LEU A 1 97 ? 11.073 7.758 -1.532 1.00 82.50 97 LEU A O 1
ATOM 779 N N . GLY A 1 98 ? 10.230 6.204 -0.159 1.00 85.38 98 GLY A N 1
ATOM 780 C CA . GLY A 1 98 ? 9.346 7.130 0.558 1.00 85.38 98 GLY A CA 1
ATOM 781 C C . GLY A 1 98 ? 8.066 7.472 -0.208 1.00 85.38 98 GLY A C 1
ATOM 782 O O . GLY A 1 98 ? 7.449 8.501 0.067 1.00 85.38 98 GLY A O 1
ATOM 783 N N . LEU A 1 99 ? 7.680 6.651 -1.191 1.00 90.75 99 LEU A N 1
ATOM 784 C CA . LEU A 1 99 ? 6.454 6.861 -1.957 1.00 90.75 99 LEU A CA 1
ATOM 785 C C . LEU A 1 99 ? 5.223 6.508 -1.119 1.00 90.75 99 LEU A C 1
ATOM 787 O O . LEU A 1 99 ? 5.227 5.562 -0.331 1.00 90.75 99 LEU A O 1
ATOM 791 N N . SER A 1 100 ? 4.145 7.262 -1.303 1.00 91.62 100 SER A N 1
ATOM 792 C CA . SER A 1 100 ? 2.934 7.143 -0.486 1.00 91.62 100 SER A CA 1
ATOM 793 C C . SER A 1 100 ? 1.665 7.291 -1.322 1.00 91.62 100 SER A C 1
ATOM 795 O O . SER A 1 100 ? 1.721 7.693 -2.485 1.00 91.62 100 SER A O 1
ATOM 797 N N . ARG A 1 101 ? 0.509 6.979 -0.718 1.00 91.88 101 ARG A N 1
ATOM 798 C CA . ARG A 1 101 ? -0.827 7.202 -1.303 1.00 91.88 101 ARG A CA 1
ATOM 799 C C . ARG A 1 101 ? -0.998 6.581 -2.687 1.00 91.88 101 ARG A C 1
ATOM 801 O O . ARG A 1 101 ? -1.346 7.249 -3.658 1.00 91.88 101 ARG A O 1
ATOM 808 N N . PHE A 1 102 ? -0.743 5.284 -2.773 1.00 95.56 102 PHE A N 1
ATOM 809 C CA . PHE A 1 102 ? -0.876 4.544 -4.019 1.00 95.56 102 PHE A CA 1
ATOM 810 C C . PHE A 1 102 ? -2.347 4.474 -4.424 1.00 95.56 102 PHE A C 1
ATOM 812 O O . PHE A 1 102 ? -3.170 3.886 -3.722 1.00 95.56 102 PHE A O 1
ATOM 819 N N . VAL A 1 103 ? -2.673 5.051 -5.574 1.00 96.06 103 VAL A N 1
ATOM 820 C CA . VAL A 1 103 ? -3.989 4.984 -6.204 1.00 96.06 103 VAL A CA 1
ATOM 821 C C . VAL A 1 103 ? -3.885 4.044 -7.397 1.00 96.06 103 VAL A C 1
ATOM 823 O O . VAL A 1 103 ? -3.170 4.322 -8.360 1.00 96.06 103 VAL A O 1
ATOM 826 N N . SER A 1 104 ? -4.603 2.923 -7.337 1.00 94.25 104 SER A N 1
ATOM 827 C CA . SER A 1 104 ? -4.614 1.940 -8.425 1.00 94.25 104 SER A CA 1
ATOM 828 C C . SER A 1 104 ? -5.173 2.540 -9.718 1.00 94.25 104 SER A C 1
ATOM 830 O O . SER A 1 104 ? -6.272 3.109 -9.731 1.00 94.25 104 SER A O 1
ATOM 832 N N . LEU A 1 105 ? -4.443 2.376 -10.824 1.00 94.62 105 LEU A N 1
ATOM 833 C CA . LEU A 1 105 ? -4.935 2.758 -12.142 1.00 94.62 105 LEU A CA 1
ATOM 834 C C . LEU A 1 105 ? -5.995 1.752 -12.603 1.00 94.62 105 LEU A C 1
ATOM 836 O O . LEU A 1 105 ? -5.777 0.543 -12.652 1.00 94.62 105 LEU A O 1
ATOM 840 N N . LYS A 1 106 ? -7.188 2.251 -12.941 1.00 91.06 106 LYS A N 1
ATOM 841 C CA . LYS A 1 106 ? -8.278 1.417 -13.471 1.00 91.06 106 LYS A CA 1
ATOM 842 C C . LYS A 1 106 ? -8.041 1.127 -14.955 1.00 91.06 106 LYS A C 1
ATOM 844 O O . LYS A 1 106 ? -7.207 1.752 -15.590 1.00 91.06 106 LYS A O 1
ATOM 849 N N . ARG A 1 107 ? -8.853 0.255 -15.567 1.00 88.62 107 ARG A N 1
ATOM 850 C CA . ARG A 1 107 ? -8.733 -0.156 -16.988 1.00 88.62 107 ARG A CA 1
ATOM 851 C C . ARG A 1 107 ? -8.534 0.987 -18.002 1.00 88.62 107 ARG A C 1
ATOM 853 O O . ARG A 1 107 ? -7.901 0.763 -19.034 1.00 88.62 107 ARG A O 1
ATOM 860 N N . ASN A 1 108 ? -9.106 2.162 -17.738 1.00 92.44 108 ASN A N 1
ATOM 861 C CA . ASN A 1 108 ? -9.027 3.343 -18.607 1.00 92.44 108 ASN A CA 1
ATOM 862 C C . ASN A 1 108 ? -8.158 4.470 -18.013 1.00 92.44 108 ASN A C 1
ATOM 864 O O . ASN A 1 108 ? -8.143 5.577 -18.546 1.00 92.44 108 ASN A O 1
ATOM 868 N N . GLY A 1 109 ? -7.434 4.185 -16.930 1.00 93.62 109 GLY A N 1
ATOM 869 C CA . GLY A 1 109 ? -6.735 5.160 -16.106 1.00 93.62 109 GLY A CA 1
ATOM 870 C C . GLY A 1 109 ? -7.636 5.782 -15.033 1.00 93.62 109 GLY A C 1
ATOM 871 O O . GLY A 1 109 ? -8.624 5.173 -14.609 1.00 93.62 109 GLY A O 1
ATOM 872 N N . ILE A 1 110 ? -7.277 6.975 -14.564 1.00 95.88 110 ILE A N 1
ATOM 873 C CA . ILE A 1 110 ? -7.968 7.719 -13.504 1.00 95.88 110 ILE A CA 1
ATOM 874 C C . ILE A 1 110 ? -7.979 9.218 -13.814 1.00 95.88 110 ILE A C 1
ATOM 876 O O . ILE A 1 110 ? -7.130 9.738 -14.531 1.00 95.88 110 ILE A O 1
ATOM 880 N N . THR A 1 111 ? -8.933 9.940 -13.240 1.00 96.38 111 THR A N 1
ATOM 881 C CA . THR A 1 111 ? -8.954 11.405 -13.276 1.00 96.38 111 THR A CA 1
ATOM 882 C C . THR A 1 111 ? -9.209 11.910 -11.872 1.00 96.38 111 THR A C 1
ATOM 884 O O . THR A 1 111 ? -10.244 11.593 -11.289 1.00 96.38 111 THR A O 1
ATOM 887 N N . LEU A 1 112 ? -8.253 12.665 -11.337 1.00 95.56 112 LEU A N 1
ATOM 888 C CA . LEU A 1 112 ? -8.343 13.304 -10.033 1.00 95.56 112 LEU A CA 1
ATOM 889 C C . LEU A 1 112 ? -8.678 14.788 -10.248 1.00 95.56 112 LEU A C 1
ATOM 891 O O . LEU A 1 112 ? -7.832 15.529 -10.759 1.00 95.56 112 LEU A O 1
ATOM 895 N N . PRO A 1 113 ? -9.905 15.237 -9.922 1.00 90.88 113 PRO A N 1
ATOM 896 C CA . PRO A 1 113 ? -10.319 16.620 -10.147 1.00 90.88 113 PRO A CA 1
ATOM 897 C C . PRO A 1 113 ? -9.362 17.628 -9.504 1.00 90.88 113 PRO A C 1
ATOM 899 O O . PRO A 1 113 ? -8.929 17.443 -8.370 1.00 90.88 113 PRO A O 1
ATOM 902 N N . GLY A 1 114 ? -9.019 18.690 -10.241 1.00 87.31 114 GLY A N 1
ATOM 903 C CA . GLY A 1 114 ? -8.079 19.722 -9.779 1.00 87.31 114 GLY A CA 1
ATOM 904 C C . GLY A 1 114 ? -6.620 19.262 -9.667 1.00 87.31 114 GLY A C 1
ATOM 905 O O . GLY A 1 114 ? -5.779 20.029 -9.202 1.00 87.31 114 GLY A O 1
ATOM 906 N N . SER A 1 115 ? -6.319 18.031 -10.089 1.00 94.94 115 SER A N 1
ATOM 907 C CA . SER A 1 115 ? -5.006 17.417 -9.966 1.00 94.94 115 SER A CA 1
ATOM 908 C C . SER A 1 115 ? -4.547 16.835 -11.310 1.00 94.94 115 SER A C 1
ATOM 910 O O . SER A 1 115 ? -4.381 17.586 -12.272 1.00 94.94 115 SER A O 1
ATOM 912 N N . ILE A 1 116 ? -4.359 15.519 -11.398 1.00 95.75 116 ILE A N 1
ATOM 913 C CA . ILE A 1 116 ? -3.850 14.814 -12.576 1.00 95.75 116 ILE A CA 1
ATOM 914 C C . ILE A 1 116 ? -4.913 13.904 -13.203 1.00 95.75 116 ILE A C 1
ATOM 916 O O . ILE A 1 116 ? -5.688 13.233 -12.514 1.00 95.75 116 ILE A O 1
ATOM 920 N N . ALA A 1 117 ? -4.920 13.842 -14.532 1.00 97.19 117 ALA A N 1
ATOM 921 C CA . ALA A 1 117 ? -5.600 12.813 -15.304 1.00 97.19 117 ALA A CA 1
ATOM 922 C C . ALA A 1 117 ? -4.564 11.879 -15.932 1.00 97.19 117 ALA A C 1
ATOM 924 O O . ALA A 1 117 ? -3.700 12.328 -16.676 1.00 97.19 117 ALA A O 1
ATOM 925 N N . VAL A 1 118 ? -4.668 10.584 -15.654 1.00 97.44 118 VAL A N 1
ATOM 926 C CA . VAL A 1 118 ? -3.885 9.537 -16.315 1.00 97.44 118 VAL A CA 1
ATOM 927 C C . VAL A 1 118 ? -4.857 8.752 -17.173 1.00 97.44 118 VAL A C 1
ATOM 929 O O . VAL A 1 118 ? -5.762 8.117 -16.642 1.00 97.44 118 VAL A O 1
ATOM 932 N N . THR A 1 119 ? -4.710 8.800 -18.491 1.00 97.19 119 THR A N 1
ATOM 933 C CA . THR A 1 119 ? -5.648 8.174 -19.429 1.00 97.19 119 THR A CA 1
ATOM 934 C C . THR A 1 119 ? -4.947 7.156 -20.294 1.00 97.19 119 THR A C 1
ATOM 936 O O . THR A 1 119 ? -3.866 7.410 -20.820 1.00 97.19 119 THR A O 1
ATOM 939 N N . ARG A 1 120 ? -5.586 6.009 -20.500 1.00 96.81 120 ARG A N 1
ATOM 940 C CA . ARG A 1 120 ? -5.081 4.999 -21.427 1.00 96.81 120 ARG A CA 1
ATOM 941 C C . ARG A 1 120 ? -5.149 5.502 -22.870 1.00 96.81 120 ARG A C 1
ATOM 943 O O . ARG A 1 120 ? -6.211 5.926 -23.316 1.00 96.81 120 ARG A O 1
ATOM 950 N N . ASN A 1 121 ? -4.046 5.387 -23.602 1.00 95.62 121 ASN A N 1
ATOM 951 C CA . ASN A 1 121 ? -3.951 5.771 -25.015 1.00 95.62 121 ASN A CA 1
ATOM 952 C C . ASN A 1 121 ? -3.616 4.588 -25.949 1.00 95.62 121 ASN A C 1
ATOM 954 O O . ASN A 1 121 ? -3.718 4.733 -27.165 1.00 95.62 121 ASN A O 1
ATOM 958 N N . ALA A 1 122 ? -3.278 3.410 -25.409 1.00 94.62 122 ALA A N 1
ATOM 959 C CA . ALA A 1 122 ? -2.999 2.208 -26.195 1.00 94.62 122 ALA A CA 1
ATOM 960 C C . ALA A 1 122 ? -3.504 0.914 -25.529 1.00 94.62 122 ALA A C 1
ATOM 962 O O . ALA A 1 122 ? -3.782 0.855 -24.328 1.00 94.62 122 ALA A O 1
ATOM 963 N N . ALA A 1 123 ? -3.643 -0.148 -26.327 1.00 93.19 123 ALA A N 1
ATOM 964 C CA . ALA A 1 123 ? -4.063 -1.469 -25.859 1.00 93.19 123 ALA A CA 1
ATOM 965 C C . ALA A 1 123 ? -2.970 -2.188 -25.036 1.00 93.19 123 ALA A C 1
ATOM 967 O O . ALA A 1 123 ? -1.785 -1.880 -25.137 1.00 93.19 123 ALA A O 1
ATOM 968 N N . GLY A 1 124 ? -3.380 -3.187 -24.247 1.00 92.06 124 GLY A N 1
ATOM 969 C CA . GLY A 1 124 ? -2.525 -3.927 -23.304 1.00 92.06 124 GLY A CA 1
ATOM 970 C C . GLY A 1 124 ? -2.512 -3.355 -21.881 1.00 92.06 124 GLY A C 1
ATOM 971 O O . GLY A 1 124 ? -3.125 -2.320 -21.624 1.00 92.06 124 GLY A O 1
ATOM 972 N N . ASP A 1 125 ? -1.850 -4.052 -20.962 1.00 91.38 125 ASP A N 1
ATOM 973 C CA . ASP A 1 125 ? -1.747 -3.648 -19.552 1.00 91.38 125 ASP A CA 1
ATOM 974 C C . ASP A 1 125 ? -1.118 -2.259 -19.408 1.00 91.38 125 ASP A C 1
ATOM 976 O O . ASP A 1 125 ? -0.217 -1.906 -20.173 1.00 91.38 125 ASP A O 1
ATOM 980 N N . ILE A 1 126 ? -1.621 -1.486 -18.453 1.00 95.75 126 ILE A N 1
ATOM 981 C CA . ILE A 1 126 ? -1.127 -0.156 -18.087 1.00 95.75 126 ILE A CA 1
ATOM 982 C C . ILE A 1 126 ? -0.457 -0.244 -16.708 1.00 95.75 126 ILE A C 1
ATOM 984 O O . ILE A 1 126 ? -0.700 -1.240 -16.026 1.00 95.75 126 ILE A O 1
ATOM 988 N N . PRO A 1 127 ? 0.302 0.783 -16.279 1.00 95.81 127 PRO A N 1
ATOM 989 C CA . PRO A 1 127 ? 0.970 0.762 -14.985 1.00 95.81 127 PRO A CA 1
ATOM 990 C C . PRO A 1 127 ? 0.003 0.505 -13.825 1.00 95.81 127 PRO A C 1
ATOM 992 O O . PRO A 1 127 ? -1.163 0.898 -13.886 1.00 95.81 127 PRO A O 1
ATOM 995 N N . ASP A 1 128 ? 0.488 -0.111 -12.753 1.00 95.31 128 ASP A N 1
ATOM 996 C CA . ASP A 1 128 ? -0.342 -0.458 -11.599 1.00 95.31 128 ASP A CA 1
ATOM 997 C C . ASP A 1 128 ? -0.875 0.757 -10.816 1.00 95.31 128 ASP A C 1
ATOM 999 O O . ASP A 1 128 ? -2.050 0.767 -10.424 1.00 95.31 128 ASP A O 1
ATOM 1003 N N . TRP A 1 129 ? -0.040 1.777 -10.571 1.00 97.44 129 TRP A N 1
ATOM 1004 C CA . TRP A 1 129 ? -0.382 2.875 -9.655 1.00 97.44 129 TRP A CA 1
ATOM 1005 C C . TRP A 1 129 ? 0.057 4.261 -10.120 1.00 97.44 129 TRP A C 1
ATOM 1007 O O . TRP A 1 129 ? 1.077 4.437 -10.786 1.00 97.44 129 TRP A O 1
ATOM 1017 N N . LEU A 1 130 ? -0.695 5.253 -9.649 1.00 97.19 130 LEU A N 1
ATOM 1018 C CA . LEU A 1 130 ? -0.225 6.609 -9.384 1.00 97.19 130 LEU A CA 1
ATOM 1019 C C . LEU A 1 130 ? 0.145 6.700 -7.894 1.00 97.19 130 LEU A C 1
ATOM 1021 O O . LEU A 1 130 ? -0.626 6.236 -7.057 1.00 97.19 130 LEU A O 1
ATOM 1025 N N . ALA A 1 131 ? 1.273 7.314 -7.551 1.00 95.94 131 ALA A N 1
ATOM 1026 C CA . ALA A 1 131 ? 1.670 7.559 -6.163 1.00 95.94 131 ALA A CA 1
ATOM 1027 C C . ALA A 1 131 ? 2.238 8.974 -5.976 1.00 95.94 131 ALA A C 1
ATOM 1029 O O . ALA A 1 131 ? 2.542 9.679 -6.945 1.00 95.94 131 ALA A O 1
ATOM 1030 N N . TRP A 1 132 ? 2.367 9.388 -4.716 1.00 94.31 132 TRP A N 1
ATOM 1031 C CA . TRP A 1 132 ? 2.929 10.676 -4.324 1.00 94.31 132 TRP A CA 1
ATOM 1032 C C . TRP A 1 132 ? 4.364 10.530 -3.807 1.00 94.31 132 TRP A C 1
ATOM 1034 O O . TRP A 1 132 ? 4.630 9.747 -2.888 1.00 94.31 132 TRP A O 1
ATOM 1044 N N . ASP A 1 133 ? 5.275 11.319 -4.375 1.00 91.56 133 ASP A N 1
ATOM 1045 C CA . ASP A 1 133 ? 6.662 11.466 -3.939 1.00 91.56 133 ASP A CA 1
ATOM 1046 C C . ASP A 1 133 ? 6.794 12.737 -3.092 1.00 91.56 133 ASP A C 1
ATOM 1048 O O . ASP A 1 133 ? 6.980 13.846 -3.598 1.00 91.56 133 ASP A O 1
ATOM 1052 N N . SER A 1 134 ? 6.680 12.561 -1.775 1.00 84.94 134 SER A N 1
ATOM 1053 C CA . SER A 1 134 ? 6.761 13.636 -0.779 1.00 84.94 134 SER A CA 1
ATOM 1054 C C . SER A 1 134 ? 8.123 14.330 -0.737 1.00 84.94 134 SER A C 1
ATOM 1056 O O . SER A 1 134 ? 8.198 15.488 -0.326 1.00 84.94 134 SER A O 1
ATOM 1058 N N . ARG A 1 135 ? 9.199 13.639 -1.138 1.00 84.06 135 ARG A N 1
ATOM 1059 C CA . ARG A 1 135 ? 10.565 14.180 -1.102 1.00 84.06 135 ARG A CA 1
ATOM 1060 C C . ARG A 1 135 ? 10.785 15.174 -2.232 1.00 84.06 135 ARG A C 1
ATOM 1062 O O . ARG A 1 135 ? 11.381 16.220 -2.000 1.00 84.06 135 ARG A O 1
ATOM 1069 N N . ASN A 1 136 ? 10.256 14.855 -3.413 1.00 87.38 136 ASN A N 1
ATOM 1070 C CA . ASN A 1 136 ? 10.409 15.655 -4.627 1.00 87.38 136 ASN A CA 1
ATOM 1071 C C . ASN A 1 136 ? 9.133 16.408 -5.034 1.00 87.38 136 ASN A C 1
ATOM 1073 O O . ASN A 1 136 ? 9.075 16.894 -6.158 1.00 87.38 136 ASN A O 1
ATOM 1077 N N . ASN A 1 137 ? 8.114 16.480 -4.166 1.00 90.88 137 ASN A N 1
ATOM 1078 C CA . ASN A 1 137 ? 6.843 17.177 -4.406 1.00 90.88 137 ASN A CA 1
ATOM 1079 C C . ASN A 1 137 ? 6.269 16.915 -5.808 1.00 90.88 137 ASN A C 1
ATOM 1081 O O . ASN A 1 137 ? 6.034 17.843 -6.579 1.00 90.88 137 ASN A O 1
ATOM 1085 N N . ARG A 1 138 ? 6.092 15.643 -6.172 1.00 91.75 138 ARG A N 1
ATOM 1086 C CA . ARG A 1 138 ? 5.639 15.261 -7.516 1.00 91.75 138 ARG A CA 1
ATOM 1087 C C . ARG A 1 138 ? 4.827 13.977 -7.519 1.00 91.75 138 ARG A C 1
ATOM 1089 O O . ARG A 1 138 ? 4.840 13.191 -6.572 1.00 91.75 138 ARG A O 1
ATOM 1096 N N . PHE A 1 139 ? 4.170 13.741 -8.645 1.00 92.62 139 PHE A N 1
ATOM 1097 C CA . PHE A 1 139 ? 3.573 12.451 -8.957 1.00 92.62 139 PHE A CA 1
ATOM 1098 C C . PHE A 1 139 ? 4.596 11.475 -9.502 1.00 92.62 139 PHE A C 1
ATOM 1100 O O . PHE A 1 139 ? 5.539 11.859 -10.197 1.00 92.62 139 PHE A O 1
ATOM 1107 N N . VAL A 1 140 ? 4.326 10.197 -9.280 1.00 94.75 140 VAL A N 1
ATOM 1108 C CA . VAL A 1 140 ? 5.037 9.108 -9.937 1.00 94.75 140 VAL A CA 1
ATOM 1109 C C . VAL A 1 140 ? 4.042 8.065 -10.432 1.00 94.75 140 VAL A C 1
ATOM 1111 O O . VAL A 1 140 ? 3.004 7.831 -9.810 1.00 94.75 140 VAL A O 1
ATOM 1114 N N . LEU A 1 141 ? 4.357 7.440 -11.559 1.00 96.19 141 LEU A N 1
ATOM 1115 C CA . LEU A 1 141 ? 3.708 6.217 -12.004 1.00 96.19 141 LEU A CA 1
ATOM 1116 C C . LEU A 1 141 ? 4.564 5.036 -11.566 1.00 96.19 141 LEU A C 1
ATOM 1118 O O . LEU A 1 141 ? 5.793 5.096 -11.607 1.00 96.19 141 LEU A O 1
ATOM 1122 N N . CYS A 1 142 ? 3.921 3.959 -11.142 1.00 96.69 142 CYS A N 1
ATOM 1123 C CA . CYS A 1 142 ? 4.610 2.792 -10.616 1.00 96.69 142 CYS A CA 1
ATOM 1124 C C . CYS A 1 142 ? 4.060 1.516 -11.241 1.00 96.69 142 CYS A C 1
ATOM 1126 O O . CYS A 1 142 ? 2.848 1.367 -11.382 1.00 96.69 142 CYS A O 1
ATOM 1128 N N . GLU A 1 143 ? 4.963 0.598 -11.566 1.00 96.31 143 GLU A N 1
ATOM 1129 C CA . GLU A 1 143 ? 4.649 -0.717 -12.115 1.00 96.31 143 GLU A CA 1
ATOM 1130 C C . GLU A 1 143 ? 5.321 -1.819 -11.297 1.00 96.31 143 GLU A C 1
ATOM 1132 O O . GLU A 1 143 ? 6.529 -1.764 -11.033 1.00 96.31 143 GLU A O 1
ATOM 1137 N N . ALA A 1 144 ? 4.550 -2.842 -10.932 1.00 95.12 144 ALA A N 1
ATOM 1138 C CA . ALA A 1 144 ? 5.026 -4.005 -10.208 1.00 95.12 144 ALA A CA 1
ATOM 1139 C C . ALA A 1 144 ? 5.339 -5.174 -11.138 1.00 95.12 144 ALA A C 1
ATOM 1141 O O . ALA A 1 144 ? 4.585 -5.525 -12.046 1.00 95.12 144 ALA A O 1
ATOM 1142 N N . LYS A 1 145 ? 6.439 -5.873 -10.854 1.00 92.12 145 LYS A N 1
ATOM 1143 C CA . LYS A 1 145 ? 6.772 -7.136 -11.520 1.00 92.12 145 LYS A CA 1
ATOM 1144 C C . LYS A 1 145 ? 7.175 -8.203 -10.514 1.00 92.12 145 LYS A C 1
ATOM 1146 O O . LYS A 1 145 ? 8.219 -8.111 -9.884 1.00 92.12 145 LYS A O 1
ATOM 1151 N N . GLY A 1 146 ? 6.385 -9.262 -10.395 1.00 87.19 146 GLY A N 1
ATOM 1152 C CA . GLY A 1 146 ? 6.797 -10.491 -9.716 1.00 87.19 146 GLY A CA 1
ATOM 1153 C C . GLY A 1 146 ? 7.240 -11.546 -10.723 1.00 87.19 146 GLY A C 1
ATOM 1154 O O . GLY A 1 146 ? 6.684 -11.632 -11.820 1.00 87.19 146 GLY A O 1
ATOM 1155 N N . SER A 1 147 ? 8.231 -12.359 -10.367 1.00 82.00 147 SER A N 1
ATOM 1156 C CA . SER A 1 147 ? 8.592 -13.532 -11.158 1.00 82.00 147 SER A CA 1
ATOM 1157 C C . SER A 1 147 ? 9.080 -14.686 -10.294 1.00 82.00 147 SER A C 1
ATOM 1159 O O . SER A 1 147 ? 10.037 -14.556 -9.534 1.00 82.00 147 SER A O 1
ATOM 1161 N N . LEU A 1 148 ? 8.455 -15.846 -10.489 1.00 74.12 148 LEU A N 1
ATOM 1162 C CA . LEU A 1 148 ? 8.894 -17.122 -9.923 1.00 74.12 148 LEU A CA 1
ATOM 1163 C C . LEU A 1 148 ? 9.942 -17.835 -10.806 1.00 74.12 148 LEU A C 1
ATOM 1165 O O . LEU A 1 148 ? 10.576 -18.793 -10.375 1.00 74.12 148 LEU A O 1
ATOM 1169 N N . THR A 1 149 ? 10.091 -17.435 -12.074 1.00 67.19 149 THR A N 1
ATOM 1170 C CA . THR A 1 149 ? 10.843 -18.215 -13.082 1.00 67.19 149 THR A CA 1
ATOM 1171 C C . THR A 1 149 ? 11.965 -17.454 -13.779 1.00 67.19 149 THR A C 1
ATOM 1173 O O . THR A 1 149 ? 12.750 -18.069 -14.494 1.00 67.19 149 THR A O 1
ATOM 1176 N N . ALA A 1 150 ? 12.036 -16.129 -13.656 1.00 62.56 150 ALA A N 1
ATOM 1177 C CA . ALA A 1 150 ? 13.023 -15.339 -14.389 1.00 62.56 150 ALA A CA 1
ATOM 1178 C C . ALA A 1 150 ? 14.359 -15.274 -13.632 1.00 62.56 150 ALA A C 1
ATOM 1180 O O . ALA A 1 150 ? 14.422 -14.771 -12.512 1.00 62.56 150 ALA A O 1
ATOM 1181 N N . ASN A 1 151 ? 15.430 -15.745 -14.275 1.00 66.94 151 ASN A N 1
ATOM 1182 C CA . ASN A 1 151 ? 16.797 -15.717 -13.741 1.00 66.94 151 ASN A CA 1
ATOM 1183 C C . ASN A 1 151 ? 17.647 -14.563 -14.311 1.00 66.94 151 ASN A C 1
ATOM 1185 O O . ASN A 1 151 ? 18.853 -14.529 -14.092 1.00 66.94 151 ASN A O 1
ATOM 1189 N N . ASP A 1 152 ? 17.046 -13.610 -15.031 1.00 81.38 152 ASP A N 1
ATOM 1190 C CA . ASP A 1 152 ? 17.768 -12.522 -15.708 1.00 81.38 152 ASP A CA 1
ATOM 1191 C C . ASP A 1 152 ? 17.850 -11.213 -14.902 1.00 81.38 152 ASP A C 1
ATOM 1193 O O . ASP A 1 152 ? 18.385 -10.220 -15.389 1.00 81.38 152 ASP A O 1
ATOM 1197 N N . PHE A 1 153 ? 17.355 -11.210 -13.659 1.00 82.56 153 PHE A N 1
ATOM 1198 C CA . PHE A 1 153 ? 17.299 -10.026 -12.789 1.00 82.56 153 PHE A CA 1
ATOM 1199 C C . PHE A 1 153 ? 18.673 -9.386 -12.526 1.00 82.56 153 PHE A C 1
ATOM 1201 O O . PHE A 1 153 ? 18.761 -8.165 -12.393 1.00 82.56 153 PHE A O 1
ATOM 1208 N N . LEU A 1 154 ? 19.737 -10.194 -12.463 1.00 77.25 154 LEU A N 1
ATOM 1209 C CA . LEU A 1 154 ? 21.112 -9.716 -12.258 1.00 77.25 154 LEU A CA 1
ATOM 1210 C C . LEU A 1 154 ? 21.967 -9.776 -13.525 1.00 77.25 154 LEU A C 1
ATOM 1212 O O . LEU A 1 154 ? 22.901 -8.996 -13.651 1.00 77.25 154 LEU A O 1
ATOM 1216 N N . THR A 1 155 ? 21.658 -10.680 -14.454 1.00 78.06 155 THR A N 1
ATOM 1217 C CA . THR A 1 155 ? 22.544 -11.011 -15.581 1.00 78.06 155 THR A CA 1
ATOM 1218 C C . THR A 1 155 ? 22.215 -10.263 -16.870 1.00 78.06 155 THR A C 1
ATOM 1220 O O . THR A 1 155 ? 23.046 -10.215 -17.772 1.00 78.06 155 THR A O 1
ATOM 1223 N N . ARG A 1 156 ? 21.023 -9.664 -16.983 1.00 81.25 156 ARG A N 1
ATOM 1224 C CA . ARG A 1 156 ? 20.598 -8.886 -18.156 1.00 81.25 156 ARG A CA 1
ATOM 1225 C C . ARG A 1 156 ? 20.411 -7.415 -17.798 1.00 81.25 156 ARG A C 1
ATOM 1227 O O . ARG A 1 156 ? 19.971 -7.099 -16.694 1.00 81.25 156 ARG A O 1
ATOM 1234 N N . ASP A 1 157 ? 20.670 -6.525 -18.760 1.00 81.00 157 ASP A N 1
ATOM 1235 C CA . ASP A 1 157 ? 20.457 -5.090 -18.579 1.00 81.00 157 ASP A CA 1
ATOM 1236 C C . ASP A 1 157 ? 19.800 -4.392 -19.795 1.00 81.00 157 ASP A C 1
ATOM 1238 O O . ASP A 1 157 ? 20.353 -4.442 -20.895 1.00 81.00 157 ASP A O 1
ATOM 1242 N N . PRO A 1 158 ? 18.617 -3.762 -19.634 1.00 85.56 158 PRO A N 1
ATOM 1243 C CA . PRO A 1 158 ? 17.708 -3.941 -18.501 1.00 85.56 158 PRO A CA 1
ATOM 1244 C C . PRO A 1 158 ? 17.178 -5.392 -18.446 1.00 85.56 158 PRO A C 1
ATOM 1246 O O . PRO A 1 158 ? 16.968 -6.009 -19.502 1.00 85.56 158 PRO A O 1
ATOM 1249 N N . PRO A 1 159 ? 16.904 -5.949 -17.249 1.00 88.94 159 PRO A N 1
ATOM 1250 C CA . PRO A 1 159 ? 16.208 -7.227 -17.121 1.00 88.94 159 PRO A CA 1
ATOM 1251 C C . PRO A 1 159 ? 14.883 -7.225 -17.885 1.00 88.94 159 PRO A C 1
ATOM 1253 O O . PRO A 1 159 ? 14.223 -6.188 -18.016 1.00 88.94 159 PRO A O 1
ATOM 1256 N N . ARG A 1 160 ? 14.438 -8.390 -18.368 1.00 88.94 160 ARG A N 1
ATOM 1257 C CA . ARG A 1 160 ? 13.215 -8.484 -19.178 1.00 88.94 160 ARG A CA 1
ATOM 1258 C C . ARG A 1 160 ? 11.993 -7.941 -18.441 1.00 88.94 160 ARG A C 1
ATOM 1260 O O . ARG A 1 160 ? 11.169 -7.279 -19.061 1.00 88.94 160 ARG A O 1
ATOM 1267 N N . CYS A 1 161 ? 11.878 -8.181 -17.134 1.00 88.75 161 CYS A N 1
ATOM 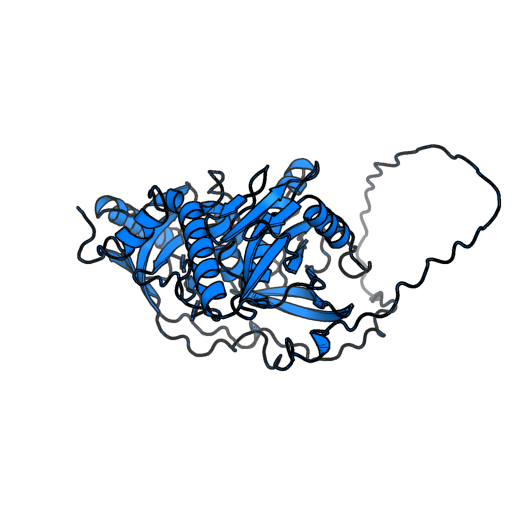1268 C CA . CYS A 1 161 ? 10.778 -7.650 -16.325 1.00 88.75 161 CYS A CA 1
ATOM 1269 C C . CYS A 1 161 ? 10.721 -6.114 -16.357 1.00 88.75 161 CYS A C 1
ATOM 1271 O O . CYS A 1 161 ? 9.638 -5.552 -16.503 1.00 88.75 161 CYS A O 1
ATOM 1273 N N . VAL A 1 162 ? 11.878 -5.448 -16.318 1.00 91.00 162 VAL A N 1
ATOM 1274 C CA . VAL A 1 162 ? 11.993 -3.990 -16.417 1.00 91.00 162 VAL A CA 1
ATOM 1275 C C . VAL A 1 162 ? 11.617 -3.517 -17.810 1.00 91.00 162 VAL A C 1
ATOM 1277 O O . VAL A 1 162 ? 10.785 -2.626 -17.939 1.00 91.00 162 VAL A O 1
ATOM 1280 N N . ALA A 1 163 ? 12.174 -4.135 -18.855 1.00 90.62 163 ALA A N 1
ATOM 1281 C CA . ALA A 1 163 ? 11.861 -3.766 -20.234 1.00 90.62 163 ALA A CA 1
ATOM 1282 C C . ALA A 1 163 ? 10.357 -3.898 -20.537 1.00 90.62 163 ALA A C 1
ATOM 1284 O O . ALA A 1 163 ? 9.770 -3.018 -21.163 1.00 90.62 163 ALA A O 1
ATOM 1285 N N . GLU A 1 164 ? 9.714 -4.970 -20.066 1.00 90.75 164 GLU A N 1
ATOM 1286 C CA . GLU A 1 164 ? 8.268 -5.158 -20.217 1.00 90.75 164 GLU A CA 1
ATOM 1287 C C . GLU A 1 164 ? 7.449 -4.200 -19.343 1.00 90.75 164 GLU A C 1
ATOM 1289 O O . GLU A 1 164 ? 6.422 -3.707 -19.803 1.00 90.75 164 GLU A O 1
ATOM 1294 N N . GLY A 1 165 ? 7.894 -3.897 -18.119 1.00 91.88 165 GLY A N 1
ATOM 1295 C CA . GLY A 1 165 ? 7.254 -2.889 -17.268 1.00 91.88 165 GLY A CA 1
ATOM 1296 C C . GLY A 1 165 ? 7.303 -1.497 -17.895 1.00 91.88 165 GLY A C 1
ATOM 1297 O O . GLY A 1 165 ? 6.280 -0.829 -18.007 1.00 91.88 165 GLY A O 1
ATOM 1298 N N . LYS A 1 166 ? 8.464 -1.099 -18.431 1.00 92.00 166 LYS A N 1
ATOM 1299 C CA . LYS A 1 166 ? 8.648 0.197 -19.097 1.00 92.00 166 LYS A CA 1
ATOM 1300 C C . LYS A 1 166 ? 7.730 0.386 -20.312 1.00 92.00 166 LYS A C 1
ATOM 1302 O O . LYS A 1 166 ? 7.243 1.485 -20.549 1.00 92.00 166 LYS A O 1
ATOM 1307 N N . LYS A 1 167 ? 7.416 -0.687 -21.047 1.00 93.62 167 LYS A N 1
ATOM 1308 C CA . LYS A 1 167 ? 6.443 -0.643 -22.158 1.00 93.62 167 LYS A CA 1
ATOM 1309 C C . LYS A 1 167 ? 5.014 -0.318 -21.721 1.00 93.62 167 LYS A C 1
ATOM 1311 O O . LYS A 1 167 ? 4.195 -0.012 -22.582 1.00 93.62 167 LYS A O 1
ATOM 1316 N N . GLN A 1 168 ? 4.669 -0.455 -20.442 1.00 94.31 168 GLN A N 1
ATOM 1317 C CA . GLN A 1 168 ? 3.311 -0.172 -19.984 1.00 94.31 168 GLN A CA 1
ATOM 1318 C C . GLN A 1 168 ? 3.061 1.324 -19.814 1.00 94.31 168 GLN A C 1
ATOM 1320 O O . GLN A 1 168 ? 1.968 1.786 -20.132 1.00 94.31 168 GLN A O 1
ATOM 1325 N N . PHE A 1 169 ? 4.070 2.102 -19.413 1.00 94.75 169 PHE A N 1
ATOM 1326 C CA . PHE A 1 169 ? 3.915 3.551 -19.262 1.00 94.75 169 PHE A CA 1
ATOM 1327 C C . PHE A 1 169 ? 3.644 4.261 -20.591 1.00 94.75 169 PHE A C 1
ATOM 1329 O O . PHE A 1 169 ? 2.834 5.179 -20.637 1.00 94.75 169 PHE A O 1
ATOM 1336 N N . SER A 1 170 ? 4.186 3.761 -21.707 1.00 93.81 170 SER A N 1
ATOM 1337 C CA . SER A 1 170 ? 3.888 4.314 -23.038 1.00 93.81 170 SER A CA 1
ATOM 1338 C C . SER A 1 170 ? 2.435 4.116 -23.494 1.00 93.81 170 SER A C 1
ATOM 1340 O O . SER A 1 170 ? 2.048 4.641 -24.537 1.00 93.81 170 SER A O 1
ATOM 1342 N N . ARG A 1 171 ? 1.626 3.365 -22.732 1.00 96.31 171 ARG A N 1
ATOM 1343 C CA . ARG A 1 171 ? 0.200 3.105 -22.996 1.00 96.31 171 ARG A CA 1
ATOM 1344 C C . ARG A 1 171 ? -0.734 4.015 -22.205 1.00 96.31 171 ARG A C 1
ATOM 1346 O O . ARG A 1 171 ? -1.960 3.850 -22.276 1.00 96.31 171 ARG A O 1
ATOM 1353 N N . VAL A 1 172 ? -0.175 4.959 -21.453 1.00 97.06 172 VAL A N 1
ATOM 1354 C CA . VAL A 1 172 ? -0.919 6.008 -20.765 1.00 97.06 172 VAL A CA 1
ATOM 1355 C C . VAL A 1 172 ? -0.369 7.382 -21.130 1.00 97.06 172 VAL A C 1
ATOM 1357 O O . VAL A 1 172 ? 0.771 7.535 -21.555 1.00 97.06 172 VAL A O 1
ATOM 1360 N N . SER A 1 173 ? -1.209 8.396 -20.981 1.00 95.94 173 SER A N 1
ATOM 1361 C CA . SER A 1 173 ? -0.824 9.801 -21.026 1.00 95.94 173 SER A CA 1
ATOM 1362 C C . SER A 1 173 ? -1.258 10.477 -19.738 1.00 95.94 173 SER A C 1
ATOM 1364 O O . SER A 1 173 ? -2.386 10.274 -19.285 1.00 95.94 173 SER A O 1
ATOM 1366 N N . SER A 1 174 ? -0.384 11.310 -19.188 1.00 95.38 174 SER A N 1
ATOM 1367 C CA . SER A 1 174 ? -0.648 12.090 -17.985 1.00 95.38 174 SER A CA 1
ATOM 1368 C C . SER A 1 174 ? -0.893 13.547 -18.362 1.00 95.38 174 SER A C 1
ATOM 1370 O O . SER A 1 174 ? -0.159 14.109 -19.174 1.00 95.38 174 SER A O 1
ATOM 1372 N N . VAL A 1 175 ? -1.931 14.161 -17.798 1.00 95.56 175 VAL A N 1
ATOM 1373 C CA . VAL A 1 175 ? -2.355 15.529 -18.117 1.00 95.56 175 VAL A CA 1
ATOM 1374 C C . VAL A 1 175 ? -2.707 16.296 -16.842 1.00 95.56 175 VAL A C 1
ATOM 1376 O O . VAL A 1 175 ? -3.474 15.803 -16.015 1.00 95.56 175 VAL A O 1
ATOM 1379 N N . ILE A 1 176 ? -2.207 17.526 -16.718 1.00 94.06 176 ILE A N 1
ATOM 1380 C CA . ILE A 1 176 ? -2.563 18.490 -15.664 1.00 94.06 176 ILE A CA 1
ATOM 1381 C C . ILE A 1 176 ? -3.089 19.750 -16.345 1.00 94.06 176 ILE A C 1
ATOM 1383 O O . ILE A 1 176 ? -2.418 20.317 -17.205 1.00 94.06 176 ILE A O 1
ATOM 1387 N N . ALA A 1 177 ? -4.309 20.177 -16.007 1.00 90.00 177 ALA A N 1
ATOM 1388 C CA . ALA A 1 177 ? -4.942 21.374 -16.581 1.00 90.00 177 ALA A CA 1
ATOM 1389 C C . ALA A 1 177 ? -4.848 21.462 -18.129 1.00 90.00 177 ALA A C 1
ATOM 1391 O O . ALA A 1 177 ? -4.628 22.528 -18.700 1.00 90.00 177 ALA A O 1
ATOM 1392 N N . GLY A 1 178 ? -4.980 20.320 -18.817 1.00 89.19 178 GLY A N 1
ATOM 1393 C CA . GLY A 1 178 ? -4.902 20.222 -20.281 1.00 89.19 178 GLY A CA 1
ATOM 1394 C C . GLY A 1 178 ? -3.486 20.144 -20.871 1.00 89.19 178 GLY A C 1
ATOM 1395 O O . GLY A 1 178 ? -3.354 19.992 -22.083 1.00 89.19 178 GLY A O 1
ATOM 1396 N N . ARG A 1 179 ? -2.428 20.207 -20.053 1.00 91.12 179 ARG A N 1
ATOM 1397 C CA . ARG A 1 179 ? -1.029 20.065 -20.485 1.00 91.12 179 ARG A CA 1
ATOM 1398 C C . ARG A 1 179 ? -0.521 18.653 -20.228 1.00 91.12 179 ARG A C 1
ATOM 1400 O O . ARG A 1 179 ? -0.715 18.126 -19.136 1.00 91.12 179 ARG A O 1
ATOM 1407 N N . VAL A 1 180 ? 0.130 18.057 -21.227 1.00 92.06 180 VAL A N 1
ATOM 1408 C CA . VAL A 1 180 ? 0.800 16.756 -21.079 1.00 92.06 180 VAL A CA 1
ATOM 1409 C C . VAL A 1 180 ? 1.974 16.900 -20.115 1.00 92.06 180 VAL A C 1
ATOM 1411 O O . VAL A 1 180 ? 2.727 17.868 -20.199 1.00 92.06 180 VAL A O 1
ATOM 1414 N N . THR A 1 181 ? 2.105 15.934 -19.215 1.00 90.94 181 THR A N 1
ATOM 1415 C CA . THR A 1 181 ? 3.166 15.833 -18.208 1.00 90.94 181 THR A CA 1
ATOM 1416 C C . THR A 1 181 ? 3.802 14.446 -18.315 1.00 90.94 181 THR A C 1
ATOM 1418 O O . THR A 1 181 ? 3.167 13.501 -18.798 1.00 90.94 181 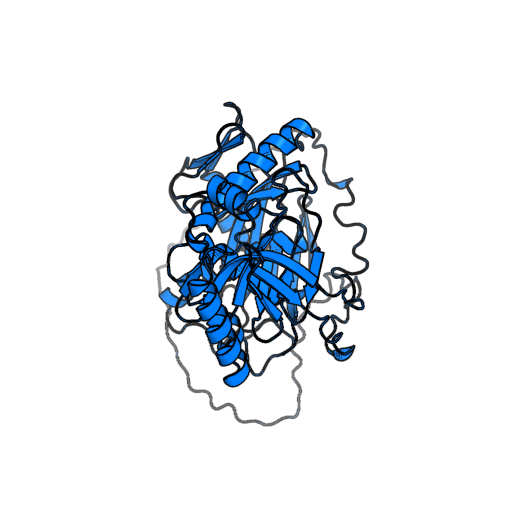THR A O 1
ATOM 1421 N N . HIS A 1 182 ? 5.045 14.310 -17.871 1.00 89.94 182 HIS A N 1
ATOM 1422 C CA . HIS A 1 182 ? 5.841 13.088 -17.911 1.00 89.94 182 HIS A CA 1
ATOM 1423 C C . HIS A 1 182 ? 6.348 12.742 -16.498 1.00 89.94 182 HIS A C 1
ATOM 1425 O O . HIS A 1 182 ? 7.517 12.983 -16.172 1.00 89.94 182 HIS A O 1
ATOM 1431 N N . PRO A 1 183 ? 5.471 12.178 -15.639 1.00 91.50 183 PRO A N 1
ATOM 1432 C CA . PRO A 1 183 ? 5.835 11.808 -14.278 1.00 91.50 183 PRO A CA 1
ATOM 1433 C C . PRO A 1 183 ? 6.969 10.786 -14.268 1.00 91.50 183 PRO A C 1
ATOM 1435 O O . PRO A 1 183 ? 7.179 10.060 -15.237 1.00 91.50 183 PRO A O 1
ATOM 1438 N N . ALA A 1 184 ? 7.656 10.659 -13.136 1.00 91.38 184 ALA A N 1
ATOM 1439 C CA . ALA A 1 184 ? 8.642 9.600 -12.960 1.00 91.38 184 ALA A CA 1
ATOM 1440 C C . ALA A 1 184 ? 7.961 8.215 -13.062 1.00 91.38 184 ALA A C 1
ATOM 1442 O O . ALA A 1 184 ? 6.983 7.954 -12.367 1.00 91.38 184 ALA A O 1
ATOM 1443 N N . GLU A 1 185 ? 8.479 7.324 -13.905 1.00 93.56 185 GLU A N 1
ATOM 1444 C CA . GLU A 1 185 ? 7.928 5.989 -14.187 1.00 93.56 185 GLU A CA 1
ATOM 1445 C C . GLU A 1 185 ? 8.739 4.859 -13.520 1.00 93.56 185 GLU A C 1
ATOM 1447 O O . GLU A 1 185 ? 9.640 4.274 -14.126 1.00 93.56 185 GLU A O 1
ATOM 1452 N N . TRP A 1 186 ? 8.452 4.525 -12.266 1.00 94.75 186 TRP A N 1
ATOM 1453 C CA . TRP A 1 186 ? 9.196 3.511 -11.511 1.00 94.75 186 TRP A CA 1
ATOM 1454 C C . TRP A 1 186 ? 8.774 2.082 -11.851 1.00 94.75 186 TRP A C 1
ATOM 1456 O O . TRP A 1 186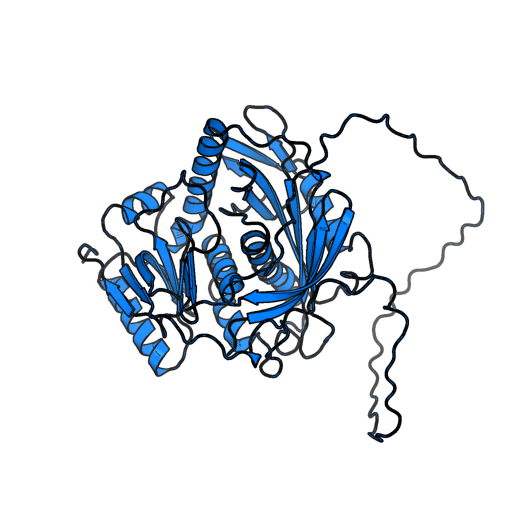 ? 7.593 1.747 -11.789 1.00 94.75 186 TRP A O 1
ATOM 1466 N N . VAL A 1 187 ? 9.747 1.201 -12.107 1.00 94.88 187 VAL A N 1
ATOM 1467 C CA . VAL A 1 187 ? 9.511 -0.252 -12.093 1.00 94.88 187 VAL A CA 1
ATOM 1468 C C . VAL A 1 187 ? 10.112 -0.837 -10.824 1.00 94.88 187 VAL A C 1
ATOM 1470 O O . VAL A 1 187 ? 11.317 -0.716 -10.596 1.00 94.88 187 VAL A O 1
ATOM 1473 N N . ALA A 1 188 ? 9.279 -1.504 -10.031 1.00 94.88 188 ALA A N 1
ATOM 1474 C CA . ALA A 1 188 ? 9.705 -2.278 -8.877 1.00 94.88 188 ALA A CA 1
ATOM 1475 C C . ALA A 1 188 ? 9.451 -3.762 -9.137 1.00 94.88 188 ALA A C 1
ATOM 1477 O O . ALA A 1 188 ? 8.329 -4.178 -9.436 1.00 94.88 188 ALA A O 1
ATOM 1478 N N . ALA A 1 189 ? 10.502 -4.571 -9.044 1.00 92.81 189 ALA A N 1
ATOM 1479 C CA . ALA A 1 189 ? 10.434 -5.982 -9.375 1.00 92.81 189 ALA A CA 1
ATOM 1480 C C . ALA A 1 189 ? 10.964 -6.880 -8.256 1.00 92.81 189 ALA A C 1
ATOM 1482 O O . ALA A 1 189 ? 11.862 -6.511 -7.505 1.00 92.81 189 ALA A O 1
ATOM 1483 N N . SER A 1 190 ? 10.431 -8.096 -8.177 1.00 90.88 190 SER A N 1
ATOM 1484 C CA . SER A 1 190 ? 10.911 -9.147 -7.283 1.00 90.88 190 SER A CA 1
ATOM 1485 C C . SER A 1 190 ? 11.016 -10.484 -8.016 1.00 90.88 190 SER A C 1
ATOM 1487 O O . SER A 1 190 ? 10.066 -10.940 -8.658 1.00 90.88 190 SER A O 1
ATOM 1489 N N . ARG A 1 191 ? 12.186 -11.117 -7.916 1.00 89.00 191 ARG A N 1
ATOM 1490 C CA . ARG A 1 191 ? 12.397 -12.535 -8.199 1.00 89.00 191 ARG A CA 1
ATOM 1491 C C . ARG A 1 191 ? 12.244 -13.285 -6.894 1.00 89.00 191 ARG A C 1
ATOM 1493 O O . ARG A 1 191 ? 12.910 -12.974 -5.907 1.00 89.00 191 ARG A O 1
ATOM 1500 N N . TRP A 1 192 ? 11.415 -14.308 -6.909 1.00 83.62 192 TRP A N 1
ATOM 1501 C CA . TRP A 1 192 ? 11.195 -15.107 -5.719 1.00 83.62 192 TRP A CA 1
ATOM 1502 C C . TRP A 1 192 ? 12.116 -16.306 -5.659 1.00 83.62 192 TRP A C 1
ATOM 1504 O O . TRP A 1 192 ? 12.357 -16.971 -6.665 1.00 83.62 192 TRP A O 1
ATOM 1514 N N . SER A 1 193 ? 12.586 -16.579 -4.447 1.00 85.88 193 SER A N 1
ATOM 1515 C CA . SER A 1 193 ? 13.215 -17.842 -4.097 1.00 85.88 193 SER A CA 1
ATOM 1516 C C . SER A 1 193 ? 12.174 -18.759 -3.466 1.00 85.88 193 SER A C 1
ATOM 1518 O O . SER A 1 193 ? 11.331 -18.297 -2.692 1.00 85.88 193 SER A O 1
ATOM 1520 N N . THR A 1 194 ? 12.222 -20.045 -3.793 1.00 87.00 194 THR A N 1
ATOM 1521 C CA . THR A 1 194 ? 11.400 -21.073 -3.148 1.00 87.00 194 THR A CA 1
ATOM 1522 C C . THR A 1 194 ? 12.273 -22.208 -2.645 1.00 87.00 194 THR A C 1
ATOM 1524 O O . THR A 1 194 ? 13.403 -22.374 -3.112 1.00 87.00 194 THR A O 1
ATOM 1527 N N . ASP A 1 195 ? 11.765 -23.002 -1.708 1.00 86.56 195 ASP A N 1
ATOM 1528 C CA . ASP A 1 195 ? 12.491 -24.170 -1.205 1.00 86.56 195 ASP A CA 1
ATOM 1529 C C . ASP A 1 195 ? 12.821 -25.169 -2.326 1.00 86.56 195 ASP A C 1
ATOM 1531 O O . ASP A 1 195 ? 13.915 -25.725 -2.342 1.00 86.56 195 ASP A O 1
ATOM 1535 N N . GLN A 1 196 ? 11.920 -25.356 -3.301 1.00 85.44 196 GLN A N 1
ATOM 1536 C CA . GLN A 1 196 ? 12.122 -26.322 -4.389 1.00 85.44 196 GLN A CA 1
ATOM 1537 C C . GLN A 1 196 ? 13.000 -25.814 -5.542 1.00 85.44 196 GLN A C 1
ATOM 1539 O O . GLN A 1 196 ? 13.769 -26.590 -6.105 1.00 85.44 196 GLN A O 1
ATOM 1544 N N . ARG A 1 197 ? 12.891 -24.537 -5.939 1.00 77.44 197 ARG A N 1
ATOM 1545 C CA . ARG A 1 197 ? 13.640 -23.997 -7.100 1.00 77.44 197 ARG A CA 1
ATOM 1546 C C . ARG A 1 197 ? 14.932 -23.298 -6.719 1.00 77.44 197 ARG A C 1
ATOM 1548 O O . ARG A 1 197 ? 15.818 -23.156 -7.559 1.00 77.44 197 ARG A O 1
ATOM 1555 N N . GLY A 1 198 ? 15.017 -22.823 -5.483 1.00 75.81 198 GLY A N 1
ATOM 1556 C CA . GLY A 1 198 ? 16.166 -22.105 -4.962 1.00 75.81 198 GLY A CA 1
ATOM 1557 C C . GLY A 1 198 ? 16.581 -20.867 -5.766 1.00 75.81 198 GLY A C 1
ATOM 1558 O O . GLY A 1 198 ? 15.784 -20.158 -6.397 1.00 75.81 198 GLY A O 1
ATOM 1559 N N . GLY A 1 199 ? 17.880 -20.579 -5.696 1.00 81.00 199 GLY A N 1
ATOM 1560 C CA . GLY A 1 199 ? 18.483 -19.332 -6.162 1.00 81.00 199 GLY A CA 1
ATOM 1561 C C . GLY A 1 199 ? 18.183 -18.145 -5.236 1.00 81.00 199 GLY A C 1
ATOM 1562 O O . GLY A 1 199 ? 17.214 -18.183 -4.476 1.00 81.00 199 GLY A O 1
ATOM 1563 N N . PRO A 1 200 ? 18.977 -17.069 -5.306 1.00 83.06 200 PRO A N 1
ATOM 1564 C CA . PRO A 1 200 ? 18.847 -15.955 -4.375 1.00 83.06 200 PRO A CA 1
ATOM 1565 C C . PRO A 1 200 ? 17.545 -15.176 -4.618 1.00 83.06 200 PRO A C 1
ATOM 1567 O O . PRO A 1 200 ? 17.185 -14.924 -5.780 1.00 83.06 200 PRO A O 1
ATOM 1570 N N . PRO A 1 201 ? 16.819 -14.764 -3.566 1.00 88.50 201 PRO A N 1
ATOM 1571 C CA . PRO A 1 201 ? 15.742 -13.799 -3.730 1.00 88.50 201 PRO A CA 1
ATOM 1572 C C . PRO A 1 201 ? 16.336 -12.460 -4.155 1.00 88.50 201 PRO A C 1
ATOM 1574 O O . PRO A 1 201 ? 17.248 -11.941 -3.508 1.00 88.50 201 PRO A O 1
ATOM 1577 N N . ILE A 1 202 ? 15.814 -11.889 -5.239 1.00 89.69 202 ILE A N 1
ATOM 1578 C CA . ILE A 1 202 ? 16.327 -10.634 -5.794 1.00 89.69 202 ILE A CA 1
ATOM 1579 C C . ILE A 1 202 ? 15.199 -9.620 -5.859 1.00 89.69 202 ILE A C 1
ATOM 1581 O O . ILE A 1 202 ? 14.116 -9.916 -6.360 1.00 89.69 202 ILE A O 1
ATOM 1585 N N . THR A 1 203 ? 15.462 -8.403 -5.414 1.00 90.56 203 THR A N 1
ATOM 1586 C CA . THR A 1 203 ? 14.564 -7.265 -5.602 1.00 90.56 203 THR A CA 1
ATOM 1587 C C . THR A 1 203 ? 15.239 -6.209 -6.449 1.00 90.56 203 THR A C 1
ATOM 1589 O O . THR A 1 203 ? 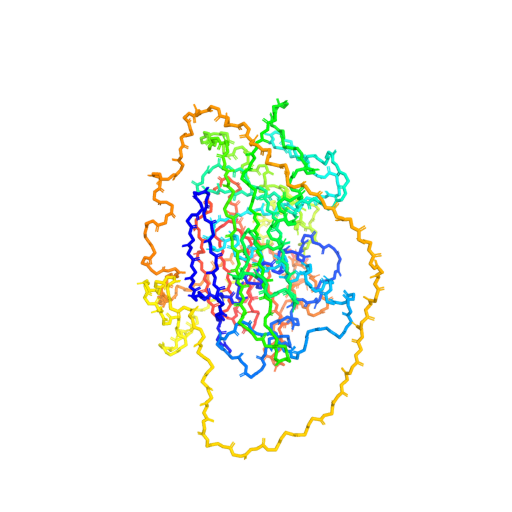16.464 -6.117 -6.501 1.00 90.56 203 THR A O 1
ATOM 1592 N N . LEU A 1 204 ? 14.432 -5.440 -7.167 1.00 90.75 204 LEU A N 1
ATOM 1593 C CA . LEU A 1 204 ? 14.923 -4.463 -8.115 1.00 90.75 204 LEU A CA 1
ATOM 1594 C C . LEU A 1 204 ? 14.079 -3.195 -8.070 1.00 90.75 204 LEU A C 1
ATOM 1596 O O . LEU A 1 204 ? 12.851 -3.267 -8.109 1.00 90.75 204 LEU A O 1
ATOM 1600 N N . LEU A 1 205 ? 14.752 -2.048 -8.044 1.00 91.75 205 LEU A N 1
ATOM 1601 C CA . LEU A 1 205 ? 14.168 -0.731 -8.276 1.00 91.75 205 LEU A CA 1
ATOM 1602 C C . LEU A 1 205 ? 14.871 -0.088 -9.468 1.00 91.75 205 LEU A C 1
ATOM 1604 O O . LEU A 1 205 ? 16.099 -0.004 -9.502 1.00 91.75 205 LEU A O 1
ATOM 1608 N N . TRP A 1 206 ? 14.087 0.341 -10.452 1.00 91.31 206 TRP A N 1
ATOM 1609 C CA . TRP A 1 206 ? 14.609 0.996 -11.644 1.00 91.31 206 TRP A CA 1
ATOM 1610 C C . TRP A 1 206 ? 14.139 2.444 -11.711 1.00 91.31 206 TRP A C 1
ATOM 1612 O O . TRP A 1 206 ? 12.968 2.706 -12.009 1.00 91.31 206 TRP A O 1
ATOM 1622 N N . ASP A 1 207 ? 15.070 3.359 -11.465 1.00 81.88 207 ASP A N 1
ATOM 1623 C CA . ASP A 1 207 ? 14.854 4.799 -11.474 1.00 81.88 207 ASP A CA 1
ATOM 1624 C C . ASP A 1 207 ? 14.588 5.294 -12.903 1.00 81.88 207 ASP A C 1
ATOM 1626 O O . ASP A 1 207 ? 15.297 4.939 -13.856 1.00 81.88 207 ASP A O 1
ATOM 1630 N N . PRO A 1 208 ? 13.504 6.043 -13.115 1.00 76.62 208 PRO A N 1
ATOM 1631 C CA . PRO A 1 208 ? 13.213 6.657 -14.397 1.00 76.62 208 PRO A CA 1
ATOM 1632 C C . PRO A 1 208 ? 14.081 7.897 -14.662 1.00 76.62 208 PRO A C 1
ATOM 1634 O O . PRO A 1 208 ? 14.293 8.708 -13.765 1.00 76.62 208 PRO A O 1
ATOM 1637 N N . PRO A 1 209 ? 14.464 8.158 -15.924 1.00 72.06 209 PRO A N 1
ATOM 1638 C CA . PRO A 1 209 ? 14.783 9.522 -16.321 1.00 72.06 209 PRO A CA 1
ATOM 1639 C C . PRO A 1 209 ? 13.533 10.391 -16.121 1.00 72.06 209 PRO A C 1
ATOM 1641 O O . PRO A 1 209 ? 12.452 10.038 -16.593 1.00 72.06 209 PRO A O 1
ATOM 1644 N N . VAL A 1 210 ? 13.670 11.508 -15.406 1.00 72.38 210 VAL A N 1
ATOM 1645 C CA . VAL A 1 210 ? 12.556 12.424 -15.132 1.00 72.38 210 VAL A CA 1
ATOM 1646 C C . VAL A 1 210 ? 12.767 13.726 -15.890 1.00 72.38 210 VAL A C 1
ATOM 1648 O O . VAL A 1 210 ? 13.823 14.343 -15.774 1.00 72.38 210 VAL A O 1
ATOM 1651 N N . SER A 1 211 ? 11.766 14.139 -16.667 1.00 67.12 211 SER A N 1
ATOM 1652 C CA . SER A 1 211 ? 11.767 15.426 -17.374 1.00 67.12 211 SER A CA 1
ATOM 1653 C C . SER A 1 211 ? 10.976 16.516 -16.654 1.00 67.12 211 SER A C 1
ATOM 1655 O O . SER A 1 211 ? 11.172 17.692 -16.947 1.00 67.12 211 SER A O 1
ATOM 1657 N N . ASP A 1 212 ? 10.085 16.134 -15.740 1.00 77.56 212 ASP A N 1
ATOM 1658 C CA . ASP A 1 212 ? 9.219 17.068 -15.031 1.00 77.56 212 ASP A CA 1
ATOM 1659 C C . ASP A 1 212 ? 9.915 17.641 -13.793 1.00 77.56 212 ASP A C 1
ATOM 1661 O O . ASP A 1 212 ? 10.452 16.914 -12.948 1.00 77.56 212 ASP A O 1
ATOM 1665 N N . THR A 1 213 ? 9.871 18.966 -13.678 1.00 81.69 213 THR A N 1
ATOM 1666 C CA . THR A 1 213 ? 10.303 19.691 -12.483 1.00 81.69 213 THR A CA 1
ATOM 1667 C C . THR A 1 213 ? 9.349 19.389 -11.317 1.00 81.69 213 THR A C 1
ATOM 1669 O O . THR A 1 213 ? 8.141 19.289 -11.544 1.00 81.69 213 THR A O 1
ATOM 1672 N N . PRO A 1 214 ? 9.854 19.257 -10.074 1.00 89.06 214 PRO A N 1
ATOM 1673 C CA . PRO A 1 214 ? 9.032 19.286 -8.862 1.00 89.06 214 PRO A CA 1
ATOM 1674 C C . PRO A 1 214 ? 7.990 20.409 -8.861 1.00 89.06 214 PRO A C 1
ATOM 1676 O O . PRO A 1 214 ? 8.251 21.492 -9.386 1.00 89.06 214 PRO A O 1
ATOM 1679 N N . PHE A 1 215 ? 6.837 20.173 -8.232 1.00 91.81 215 PHE A N 1
ATOM 1680 C CA . PHE A 1 215 ? 5.840 21.224 -8.040 1.00 91.81 215 PHE A CA 1
ATOM 1681 C C . PHE A 1 215 ? 6.292 22.233 -6.984 1.00 91.81 215 PHE A C 1
ATOM 1683 O O . PHE A 1 215 ? 6.908 21.873 -5.974 1.00 91.81 215 PHE A O 1
ATOM 1690 N N . GLU A 1 216 ? 5.896 23.489 -7.185 1.00 92.25 216 GLU A N 1
ATOM 1691 C CA . GLU A 1 216 ? 5.978 24.515 -6.148 1.00 92.25 216 GLU A CA 1
ATOM 1692 C C . GLU A 1 216 ? 5.095 24.135 -4.942 1.00 92.25 216 GLU A C 1
ATOM 1694 O O . GLU A 1 216 ? 4.075 23.463 -5.127 1.00 92.25 216 GLU A O 1
ATOM 1699 N N . PRO A 1 217 ? 5.430 24.560 -3.708 1.00 90.50 217 PRO A N 1
ATOM 1700 C CA . PRO A 1 217 ? 4.776 24.077 -2.488 1.00 90.50 217 PRO A CA 1
ATOM 1701 C C . PRO A 1 217 ? 3.239 24.142 -2.492 1.00 90.50 217 PRO A C 1
ATOM 1703 O O . PRO A 1 217 ? 2.586 23.151 -2.176 1.00 90.50 217 PRO A O 1
ATOM 1706 N N . GLU A 1 218 ? 2.651 25.263 -2.918 1.00 90.62 218 GLU A N 1
ATOM 1707 C CA . GLU A 1 218 ? 1.188 25.436 -2.954 1.00 90.62 218 GLU A CA 1
ATOM 1708 C C . GLU A 1 218 ? 0.504 24.497 -3.962 1.00 90.62 218 GLU A C 1
ATOM 1710 O O . GLU A 1 218 ? -0.600 23.995 -3.737 1.00 90.62 218 GLU A O 1
ATOM 1715 N N . GLU A 1 219 ? 1.155 24.243 -5.098 1.00 92.88 219 GLU A N 1
ATOM 1716 C CA . GLU A 1 219 ? 0.672 23.285 -6.090 1.00 92.88 219 GLU A CA 1
ATOM 1717 C C . GLU A 1 219 ? 0.840 21.846 -5.596 1.00 92.88 219 GLU A C 1
ATOM 1719 O O . GLU A 1 219 ? -0.072 21.027 -5.750 1.00 92.88 219 GLU A O 1
ATOM 1724 N N . ALA A 1 220 ? 1.959 21.562 -4.931 1.00 93.12 220 ALA A N 1
ATOM 1725 C CA . ALA A 1 220 ? 2.228 20.274 -4.321 1.00 93.12 220 ALA A CA 1
ATOM 1726 C C . ALA A 1 220 ? 1.175 19.910 -3.264 1.00 93.12 220 ALA A C 1
ATOM 1728 O O . ALA A 1 220 ? 0.694 18.778 -3.258 1.00 93.12 220 ALA A O 1
ATOM 1729 N N . ASP A 1 221 ? 0.764 20.857 -2.417 1.00 92.38 221 ASP A N 1
ATOM 1730 C CA . ASP A 1 221 ? -0.266 20.642 -1.394 1.00 92.38 221 ASP A CA 1
ATOM 1731 C C . ASP A 1 221 ? -1.621 20.283 -2.005 1.00 92.38 221 ASP A C 1
ATOM 1733 O O . ASP A 1 221 ? -2.239 19.290 -1.613 1.00 92.38 221 ASP A O 1
ATOM 1737 N N . ARG A 1 222 ? -2.046 21.023 -3.035 1.00 93.62 222 ARG A N 1
ATOM 1738 C CA . ARG A 1 222 ? -3.293 20.752 -3.768 1.00 93.62 222 ARG A CA 1
ATOM 1739 C C . ARG A 1 222 ? -3.304 19.340 -4.357 1.00 93.62 222 ARG A C 1
ATOM 1741 O O . ARG A 1 222 ? -4.297 18.614 -4.276 1.00 93.62 222 ARG A O 1
ATOM 1748 N N . HIS A 1 223 ? -2.189 18.947 -4.964 1.00 94.94 223 HIS A N 1
ATOM 1749 C CA . HIS A 1 223 ? -2.021 17.643 -5.588 1.00 94.94 223 HIS A CA 1
ATOM 1750 C C . HIS A 1 223 ? -1.952 16.502 -4.566 1.00 94.94 223 HIS A C 1
ATOM 1752 O O . HIS A 1 223 ? -2.607 15.470 -4.758 1.00 94.94 223 HIS A O 1
ATOM 1758 N N . ARG A 1 224 ? -1.224 16.710 -3.465 1.00 93.31 224 ARG A N 1
ATOM 1759 C CA . ARG A 1 224 ? -1.125 15.793 -2.325 1.00 93.31 224 ARG A CA 1
ATOM 1760 C C . ARG A 1 224 ? -2.481 15.559 -1.669 1.00 93.31 224 ARG A C 1
ATOM 1762 O O . ARG A 1 224 ? -2.828 14.405 -1.407 1.00 93.31 224 ARG A O 1
ATOM 1769 N N . GLU A 1 225 ? -3.271 16.611 -1.464 1.00 93.56 225 GLU A N 1
ATOM 1770 C CA . GLU A 1 225 ? -4.622 16.487 -0.919 1.00 93.56 225 GLU A CA 1
ATOM 1771 C C . GLU A 1 225 ? -5.514 15.656 -1.851 1.00 93.56 225 GLU A C 1
ATOM 1773 O O . GLU A 1 225 ? -6.157 14.698 -1.413 1.00 93.56 225 GLU A O 1
ATOM 1778 N N . ALA A 1 226 ? -5.527 15.977 -3.149 1.00 95.56 226 ALA A N 1
ATOM 1779 C CA . ALA A 1 226 ? -6.350 15.272 -4.130 1.00 95.56 226 ALA A CA 1
ATOM 1780 C C . ALA A 1 226 ? -6.001 13.776 -4.223 1.00 95.56 226 ALA A C 1
ATOM 1782 O O . ALA A 1 226 ? -6.899 12.932 -4.269 1.00 95.56 226 ALA A O 1
ATOM 1783 N N . ILE A 1 227 ? -4.708 13.432 -4.208 1.00 95.50 227 ILE A N 1
ATOM 1784 C CA . ILE A 1 227 ? -4.259 12.034 -4.186 1.00 95.50 227 ILE A CA 1
ATOM 1785 C C . ILE A 1 227 ? -4.619 11.354 -2.869 1.00 95.50 227 ILE A C 1
ATOM 1787 O O . ILE A 1 227 ? -5.104 10.224 -2.889 1.00 95.50 227 ILE A O 1
ATOM 1791 N N . THR A 1 228 ? -4.427 12.021 -1.732 1.00 94.38 228 THR A N 1
ATOM 1792 C CA . THR A 1 228 ? -4.769 11.442 -0.429 1.00 94.38 228 THR A CA 1
ATOM 1793 C C . THR A 1 228 ? -6.263 11.150 -0.333 1.00 94.38 228 THR A C 1
ATOM 1795 O O . THR A 1 228 ? -6.643 10.073 0.120 1.00 94.38 228 THR A O 1
ATOM 1798 N N . ARG A 1 229 ? -7.125 12.042 -0.833 1.00 95.44 229 ARG A N 1
ATOM 1799 C CA . ARG A 1 229 ? -8.572 11.791 -0.916 1.00 95.44 229 ARG A CA 1
ATOM 1800 C C . ARG A 1 229 ? -8.896 10.600 -1.817 1.00 95.44 229 ARG A C 1
ATOM 1802 O O . ARG A 1 229 ? -9.659 9.736 -1.407 1.00 95.44 229 ARG A O 1
ATOM 1809 N N . ALA A 1 230 ? -8.280 10.504 -2.993 1.00 95.81 230 ALA A N 1
ATOM 1810 C CA . ALA A 1 230 ? -8.491 9.371 -3.896 1.00 95.81 230 ALA A CA 1
ATOM 1811 C C . ALA A 1 230 ? -8.012 8.035 -3.299 1.00 95.81 230 ALA A C 1
ATOM 1813 O O . ALA A 1 230 ? -8.643 6.993 -3.483 1.00 95.81 230 ALA A O 1
ATOM 1814 N N . TRP A 1 231 ? -6.909 8.066 -2.554 1.00 95.56 231 TRP A N 1
ATOM 1815 C CA . TRP A 1 231 ? -6.416 6.928 -1.793 1.00 95.56 231 TRP A CA 1
ATOM 1816 C C . TRP A 1 231 ? -7.400 6.527 -0.685 1.00 95.56 231 TRP A C 1
ATOM 1818 O O . TRP A 1 231 ? -7.806 5.366 -0.635 1.00 95.56 231 TRP A O 1
ATOM 1828 N N . LEU A 1 232 ? -7.872 7.476 0.130 1.00 95.25 232 LEU A N 1
ATOM 1829 C CA . LEU A 1 232 ? -8.894 7.231 1.155 1.00 95.25 232 LEU A CA 1
ATOM 1830 C C . LEU A 1 232 ? -10.192 6.672 0.552 1.00 95.25 232 LEU A C 1
ATOM 1832 O O . LEU A 1 232 ? -10.757 5.727 1.095 1.00 95.25 232 LEU A O 1
ATOM 1836 N N . ASP A 1 233 ? -10.641 7.199 -0.591 1.00 94.81 233 ASP A N 1
ATOM 1837 C CA . ASP A 1 233 ? -11.797 6.676 -1.332 1.00 94.81 233 ASP A CA 1
ATOM 1838 C C . ASP A 1 233 ? -11.612 5.202 -1.703 1.00 94.81 233 ASP A C 1
ATOM 1840 O O . ASP A 1 233 ? -12.554 4.415 -1.615 1.00 94.81 233 ASP A O 1
ATOM 1844 N N . SER A 1 234 ? -10.398 4.819 -2.107 1.00 93.00 234 SER A N 1
ATOM 1845 C CA . SER A 1 234 ? -10.107 3.451 -2.537 1.00 93.00 234 SER A CA 1
ATOM 1846 C C . SER A 1 234 ? -10.134 2.430 -1.398 1.00 93.00 234 SER A C 1
ATOM 1848 O O . SER A 1 234 ? -10.446 1.271 -1.651 1.00 93.00 234 SER A O 1
ATOM 1850 N N . ILE A 1 235 ? -9.861 2.849 -0.158 1.00 92.88 235 ILE A N 1
ATOM 1851 C CA . ILE A 1 235 ? -9.829 1.962 1.018 1.00 92.88 235 ILE A CA 1
ATOM 1852 C C . ILE A 1 235 ? -11.070 2.088 1.912 1.00 92.88 235 ILE A C 1
ATOM 1854 O O . ILE A 1 235 ? -11.331 1.194 2.718 1.00 92.88 235 ILE A O 1
ATOM 1858 N N . ALA A 1 236 ? -11.864 3.156 1.766 1.00 93.62 236 ALA A N 1
ATOM 1859 C CA . ALA A 1 236 ? -13.065 3.414 2.563 1.00 93.62 236 ALA A CA 1
ATOM 1860 C C . ALA A 1 236 ? -14.034 2.215 2.660 1.00 93.62 236 ALA A C 1
ATOM 1862 O O . ALA A 1 236 ? -14.515 1.950 3.769 1.00 93.62 236 ALA A O 1
ATOM 1863 N N . PRO A 1 237 ? -14.285 1.430 1.586 1.00 91.19 237 PRO A N 1
ATOM 1864 C CA . PRO A 1 237 ? -15.164 0.264 1.673 1.00 91.19 237 PRO A CA 1
ATOM 1865 C C . PRO A 1 237 ? -14.697 -0.787 2.685 1.00 91.19 237 PRO A C 1
ATOM 1867 O O . PRO A 1 237 ? -15.531 -1.412 3.339 1.00 91.19 237 PRO A O 1
ATOM 1870 N N . GLY A 1 238 ? -13.383 -0.952 2.871 1.00 89.06 238 GLY A N 1
ATOM 1871 C CA . GLY A 1 238 ? -12.821 -1.866 3.868 1.00 89.06 238 GLY A CA 1
ATOM 1872 C C . GLY A 1 238 ? -13.106 -1.447 5.312 1.00 89.06 238 GLY A C 1
ATOM 1873 O O . GLY A 1 238 ? -13.210 -2.295 6.194 1.00 89.06 238 GLY A O 1
ATOM 1874 N N . PHE A 1 239 ? -13.339 -0.154 5.537 1.00 90.88 239 PHE A N 1
ATOM 1875 C CA . PHE A 1 239 ? -13.808 0.403 6.808 1.00 90.88 239 PHE A CA 1
ATOM 1876 C C . PHE A 1 239 ? -15.340 0.510 6.876 1.00 90.88 239 PHE A C 1
ATOM 1878 O O . PHE A 1 239 ? -15.887 1.086 7.813 1.00 90.88 239 PHE A O 1
ATOM 1885 N N . GLY A 1 240 ? -16.068 -0.032 5.891 1.00 90.56 240 GLY A N 1
ATOM 1886 C CA . GLY A 1 240 ? -17.529 0.051 5.835 1.00 90.56 240 GLY A CA 1
ATOM 1887 C C . GLY A 1 240 ? -18.039 1.477 5.616 1.00 90.56 240 GLY A C 1
ATOM 1888 O O . GLY A 1 240 ? -19.155 1.804 6.031 1.00 90.56 240 GLY A O 1
ATOM 1889 N N . LEU A 1 241 ? -17.212 2.325 4.999 1.00 92.38 241 LEU A N 1
ATOM 1890 C CA . LEU A 1 241 ? -17.477 3.732 4.724 1.00 92.38 241 LEU A CA 1
ATOM 1891 C C . LEU A 1 241 ? -17.569 3.960 3.214 1.00 92.38 241 LEU A C 1
ATOM 1893 O O . LEU A 1 241 ? -16.956 3.263 2.412 1.00 92.38 241 LEU A O 1
ATOM 1897 N N . ALA A 1 242 ? -18.371 4.946 2.817 1.00 92.56 242 ALA A N 1
ATOM 1898 C CA . ALA A 1 242 ? -18.694 5.145 1.406 1.00 92.56 242 ALA A CA 1
ATOM 1899 C C . ALA A 1 242 ? -17.571 5.821 0.600 1.00 92.56 242 ALA A C 1
ATOM 1901 O O . ALA A 1 242 ? -17.495 5.621 -0.607 1.00 92.56 242 ALA A O 1
ATOM 1902 N N . ASN A 1 243 ? -16.773 6.681 1.240 1.00 94.56 243 ASN A N 1
ATOM 1903 C CA . ASN A 1 243 ? -15.772 7.537 0.598 1.00 94.56 243 ASN A CA 1
ATOM 1904 C C . ASN A 1 243 ? -14.855 8.200 1.644 1.00 94.56 243 ASN A C 1
ATOM 1906 O O . ASN A 1 243 ? -15.100 8.107 2.850 1.00 94.56 243 ASN A O 1
ATOM 1910 N N . ALA A 1 244 ? -13.847 8.927 1.172 1.00 94.00 244 ALA A N 1
ATOM 1911 C CA . ALA A 1 244 ? -12.860 9.662 1.948 1.00 94.00 244 ALA A CA 1
ATOM 1912 C C . ALA A 1 244 ? -13.487 10.633 2.949 1.00 94.00 244 ALA A C 1
ATOM 1914 O O . ALA A 1 244 ? -13.082 10.658 4.105 1.00 94.00 244 ALA A O 1
ATOM 1915 N N . ASN A 1 245 ? -14.522 11.383 2.554 1.00 94.12 245 ASN A N 1
ATOM 1916 C CA . ASN A 1 245 ? -15.190 12.321 3.464 1.00 94.12 245 ASN A CA 1
ATOM 1917 C C . ASN A 1 245 ? -15.816 11.601 4.663 1.00 94.12 245 ASN A C 1
ATOM 1919 O O . ASN A 1 245 ? -15.841 12.144 5.763 1.00 94.12 245 ASN A O 1
ATOM 1923 N N . LYS A 1 246 ? -16.319 10.376 4.469 1.00 93.69 246 LYS A N 1
ATOM 1924 C CA . LYS A 1 246 ? -16.823 9.554 5.573 1.00 93.69 246 LYS A CA 1
ATOM 1925 C C . LYS A 1 246 ? -15.700 9.000 6.447 1.00 93.69 246 LYS A C 1
ATOM 1927 O O . LYS A 1 246 ? -15.919 8.910 7.648 1.00 93.69 246 LYS A O 1
ATOM 1932 N N . VAL A 1 247 ? -14.533 8.677 5.883 1.00 92.06 247 VAL A N 1
ATOM 1933 C CA . VAL A 1 247 ? -13.343 8.285 6.665 1.00 92.06 247 VAL A CA 1
ATOM 1934 C C . VAL A 1 247 ? -12.880 9.440 7.548 1.00 92.06 247 VAL A C 1
ATOM 1936 O O . VAL A 1 247 ? -12.779 9.266 8.756 1.00 92.06 247 VAL A O 1
ATOM 1939 N N . LEU A 1 248 ? -12.703 10.631 6.972 1.00 91.44 248 LEU A N 1
ATOM 1940 C CA . LEU A 1 248 ? -12.283 11.830 7.704 1.00 91.44 248 LEU A CA 1
ATOM 1941 C C . LEU A 1 248 ? -13.296 12.215 8.792 1.00 91.44 248 LEU A C 1
ATOM 1943 O O . LEU A 1 248 ? -12.927 12.401 9.945 1.00 91.44 248 LEU A O 1
ATOM 1947 N N . ALA A 1 249 ? -14.592 12.228 8.467 1.00 90.00 249 ALA A N 1
ATOM 1948 C CA . ALA A 1 249 ? -15.626 12.528 9.455 1.00 90.00 249 ALA A CA 1
ATOM 1949 C C . ALA A 1 249 ? -15.721 11.472 10.573 1.00 90.00 249 ALA A C 1
ATOM 1951 O O . ALA A 1 249 ? -16.115 11.807 11.686 1.00 90.00 249 ALA A O 1
ATOM 1952 N N . ALA A 1 250 ? -15.421 10.198 10.292 1.00 86.25 250 ALA A N 1
ATOM 1953 C CA . ALA A 1 250 ? -15.375 9.155 11.318 1.00 86.25 250 ALA A CA 1
ATOM 1954 C C . ALA A 1 250 ? -14.158 9.326 12.236 1.00 86.25 250 ALA A C 1
ATOM 1956 O O . ALA A 1 250 ? -14.280 9.139 13.443 1.00 86.25 250 ALA A O 1
ATOM 1957 N N . ALA A 1 251 ? -13.020 9.725 11.665 1.00 84.31 251 ALA A N 1
ATOM 1958 C CA . ALA A 1 251 ? -11.808 10.028 12.409 1.00 84.31 251 ALA A CA 1
ATOM 1959 C C . ALA A 1 251 ? -12.044 11.196 13.387 1.00 84.31 251 ALA A C 1
ATOM 1961 O O . ALA A 1 251 ? -11.713 11.085 14.561 1.00 84.31 251 ALA A O 1
ATOM 1962 N N . GLU A 1 252 ? -12.731 12.257 12.956 1.00 81.25 252 GLU A N 1
ATOM 1963 C CA . GLU A 1 252 ? -13.048 13.417 13.805 1.00 81.25 252 GLU A CA 1
ATOM 1964 C C . GLU A 1 252 ? -14.036 13.113 14.948 1.00 81.25 252 GLU A C 1
ATOM 1966 O O . GLU A 1 252 ? -13.881 13.650 16.044 1.00 81.25 252 GLU A O 1
ATOM 1971 N N . LYS A 1 253 ? -15.050 12.267 14.707 1.00 71.75 253 LYS A N 1
ATOM 1972 C CA . LYS A 1 253 ? -16.205 12.042 15.606 1.00 71.75 253 LYS A CA 1
ATOM 1973 C C . LYS A 1 253 ? -16.009 10.944 16.658 1.00 71.75 253 LYS A C 1
ATOM 1975 O O . LYS A 1 253 ? -16.991 10.343 17.081 1.00 71.75 253 LYS A O 1
ATOM 1980 N N . ASP A 1 254 ? -14.768 10.642 17.035 1.00 67.75 254 ASP A N 1
ATOM 1981 C CA . ASP A 1 254 ? -14.450 9.652 18.077 1.00 67.75 254 ASP A CA 1
ATOM 1982 C C . ASP A 1 254 ? -14.977 8.220 17.801 1.00 67.75 254 ASP A C 1
ATOM 1984 O O . ASP A 1 254 ? -14.979 7.364 18.686 1.00 67.75 254 ASP A O 1
ATOM 1988 N N . HIS A 1 255 ? -15.325 7.896 16.544 1.00 76.25 255 HIS A N 1
ATOM 1989 C CA . HIS A 1 255 ? -15.673 6.538 16.087 1.00 76.25 255 HIS A CA 1
ATOM 1990 C C . HIS A 1 255 ? -14.418 5.668 15.936 1.00 76.25 255 HIS A C 1
ATOM 1992 O O . HIS A 1 255 ? -14.135 5.103 14.875 1.00 76.25 255 HIS A O 1
ATOM 1998 N N . THR A 1 256 ? -13.617 5.625 16.989 1.00 86.94 256 THR A N 1
ATOM 1999 C CA . THR A 1 256 ? -12.273 5.075 16.952 1.00 86.94 256 THR A CA 1
ATOM 2000 C C . THR A 1 256 ? -12.099 3.974 17.981 1.00 86.94 256 THR A C 1
ATOM 2002 O O . THR A 1 256 ? -12.844 3.867 18.953 1.00 86.94 256 THR A O 1
ATOM 2005 N N . VAL A 1 257 ? -11.107 3.128 17.748 1.00 91.19 257 VAL A N 1
ATOM 2006 C CA . VAL A 1 257 ? -10.554 2.236 18.766 1.00 91.19 257 VAL A CA 1
ATOM 2007 C C . VAL A 1 257 ? -9.198 2.771 19.186 1.00 91.19 257 VAL A C 1
ATOM 2009 O O . VAL A 1 257 ? -8.460 3.311 18.358 1.00 91.19 257 VAL A O 1
ATOM 2012 N N . VAL A 1 258 ? -8.870 2.614 20.462 1.00 93.00 258 VAL A N 1
ATOM 2013 C CA . VAL A 1 258 ? -7.555 2.964 20.991 1.00 93.00 258 VAL A CA 1
ATOM 2014 C C . VAL A 1 258 ? -6.690 1.718 20.952 1.00 93.00 258 VAL A C 1
ATOM 2016 O O . VAL A 1 258 ? -7.074 0.671 21.471 1.00 93.00 258 VAL A O 1
ATOM 2019 N N . VAL A 1 259 ? -5.525 1.826 20.323 1.00 92.88 259 VAL A N 1
ATOM 2020 C CA . VAL A 1 259 ? -4.531 0.755 20.266 1.00 92.88 259 VAL A CA 1
ATOM 2021 C C . VAL A 1 259 ? -3.317 1.176 21.062 1.00 92.88 259 VAL A C 1
ATOM 2023 O O . VAL A 1 259 ? -2.792 2.269 20.850 1.00 92.88 259 VAL A O 1
ATOM 2026 N N . ARG A 1 260 ? -2.850 0.284 21.935 1.00 92.81 260 ARG A N 1
ATOM 2027 C CA . ARG A 1 260 ? -1.596 0.432 22.668 1.00 92.81 260 ARG A CA 1
ATOM 2028 C C . ARG A 1 260 ? -0.677 -0.729 22.341 1.00 92.81 260 ARG A C 1
ATOM 2030 O O . ARG A 1 260 ? -1.025 -1.886 22.564 1.00 92.81 260 ARG A O 1
ATOM 2037 N N . ALA A 1 261 ? 0.506 -0.419 21.832 1.00 87.44 261 ALA A N 1
ATOM 2038 C CA . ALA A 1 261 ? 1.554 -1.402 21.624 1.00 87.44 261 ALA A CA 1
ATOM 2039 C C . ALA A 1 261 ? 2.705 -1.107 22.579 1.00 87.44 261 ALA A C 1
ATOM 2041 O O . ALA A 1 261 ? 3.271 -0.009 22.588 1.00 87.44 261 ALA A O 1
ATOM 2042 N N . LYS A 1 262 ? 3.056 -2.106 23.387 1.00 81.44 262 LYS A N 1
ATOM 2043 C CA . LYS A 1 262 ? 4.291 -2.060 24.164 1.00 81.44 262 LYS A CA 1
ATOM 2044 C C . LYS A 1 262 ? 5.469 -2.231 23.208 1.00 81.44 262 LYS A C 1
ATOM 2046 O O . LYS A 1 262 ? 5.325 -2.924 22.198 1.00 81.44 262 LYS A O 1
ATOM 2051 N N . PRO A 1 263 ? 6.626 -1.637 23.519 1.00 71.31 263 PRO A N 1
ATOM 2052 C CA . PRO A 1 263 ? 7.821 -1.945 22.768 1.00 71.31 263 PRO A CA 1
ATOM 2053 C C . PRO A 1 263 ? 8.122 -3.438 22.879 1.00 71.31 263 PRO A C 1
ATOM 2055 O O . PRO A 1 263 ? 8.115 -4.029 23.962 1.00 71.31 263 PRO A O 1
ATOM 2058 N N . GLY A 1 264 ? 8.327 -4.046 21.725 1.00 63.25 264 GLY A N 1
ATOM 2059 C CA . GLY A 1 264 ? 8.808 -5.397 21.573 1.00 63.25 264 GLY A CA 1
ATOM 2060 C C . GLY A 1 264 ? 10.285 -5.496 21.952 1.00 63.25 264 GLY A C 1
ATOM 2061 O O . GLY A 1 264 ? 10.998 -4.491 22.038 1.00 63.25 264 GLY A O 1
ATOM 2062 N N . PRO A 1 265 ? 10.771 -6.723 22.182 1.00 57.00 265 PRO A N 1
ATOM 2063 C CA . PRO A 1 265 ? 12.181 -6.943 22.440 1.00 57.00 265 PRO A CA 1
ATOM 2064 C C . PRO A 1 265 ? 13.005 -6.502 21.227 1.00 57.00 265 PRO A C 1
ATOM 2066 O O . PRO A 1 265 ? 12.676 -6.813 20.078 1.00 57.00 265 PRO A O 1
ATOM 2069 N N . VAL A 1 266 ? 14.107 -5.802 21.487 1.00 56.47 266 VAL A N 1
ATOM 2070 C CA . VAL A 1 266 ? 15.119 -5.547 20.463 1.00 56.47 266 VAL A CA 1
ATOM 2071 C C . VAL A 1 266 ? 15.670 -6.915 20.017 1.00 56.47 266 VAL A C 1
ATOM 2073 O O . VAL A 1 266 ? 16.052 -7.703 20.886 1.00 56.47 266 VAL A O 1
ATOM 2076 N N . PRO A 1 267 ? 15.695 -7.242 18.707 1.00 54.31 267 PRO A N 1
ATOM 2077 C CA . PRO A 1 267 ? 16.282 -8.494 18.226 1.00 54.31 267 PRO A CA 1
ATOM 2078 C C . PRO A 1 267 ? 17.713 -8.684 18.759 1.00 54.31 267 PRO A C 1
ATOM 2080 O O . PRO A 1 267 ? 18.419 -7.707 18.996 1.00 54.31 267 PRO A O 1
ATOM 2083 N N . GLU A 1 268 ? 18.188 -9.916 18.938 1.00 51.81 268 GLU A N 1
ATOM 2084 C CA . GLU A 1 268 ? 19.576 -10.163 19.366 1.00 51.81 268 GLU A CA 1
ATOM 2085 C C . GLU A 1 268 ? 20.547 -9.924 18.213 1.00 51.81 268 GLU A C 1
ATOM 2087 O O . GLU A 1 268 ? 20.218 -10.332 17.111 1.00 51.81 268 GLU A O 1
ATOM 2092 N N . SER A 1 269 ? 21.744 -9.353 18.439 1.00 51.62 269 SER A N 1
ATOM 2093 C CA . SER A 1 269 ? 22.735 -8.919 17.414 1.00 51.62 269 SER A CA 1
ATOM 2094 C C . SER A 1 269 ? 22.960 -9.868 16.221 1.00 51.62 269 SER A C 1
ATOM 2096 O O . SER A 1 269 ? 23.284 -9.419 15.126 1.00 51.62 269 SER A O 1
ATOM 2098 N N . ARG A 1 270 ? 22.774 -11.178 16.415 1.00 49.75 270 ARG A N 1
ATOM 2099 C CA . ARG A 1 270 ? 22.865 -12.223 15.378 1.00 49.75 270 ARG A CA 1
ATOM 2100 C C . ARG A 1 270 ? 21.717 -12.227 14.358 1.00 49.75 270 ARG A C 1
ATOM 2102 O O . ARG A 1 270 ? 21.910 -12.682 13.239 1.00 49.75 270 ARG A O 1
ATOM 2109 N N . ASP A 1 271 ? 20.552 -11.713 14.738 1.00 47.22 271 ASP A N 1
ATOM 2110 C CA . ASP A 1 271 ? 19.352 -11.584 13.902 1.00 47.22 271 ASP A CA 1
ATOM 2111 C C . ASP A 1 271 ? 19.327 -10.254 13.131 1.00 47.22 271 ASP A C 1
ATOM 2113 O O . ASP A 1 271 ? 18.347 -9.925 12.455 1.00 47.22 271 ASP A O 1
ATOM 2117 N N . TRP A 1 272 ? 20.382 -9.447 13.273 1.00 53.38 272 TRP A N 1
ATOM 2118 C CA . TRP A 1 272 ? 20.447 -8.105 12.715 1.00 53.38 272 TRP A CA 1
ATOM 2119 C C . TRP A 1 272 ? 20.957 -8.180 11.299 1.00 53.38 272 TRP A C 1
ATOM 2121 O O . TRP A 1 272 ? 21.703 -9.099 10.940 1.00 53.38 272 TRP A O 1
ATOM 2131 N N . PRO A 1 273 ? 20.631 -7.160 10.499 1.00 47.44 273 PRO A N 1
ATOM 2132 C CA . PRO A 1 273 ? 21.327 -6.980 9.264 1.00 47.44 273 PRO A CA 1
ATOM 2133 C C . PRO A 1 273 ? 22.801 -6.646 9.536 1.00 47.44 273 PRO A C 1
ATOM 2135 O O . PRO A 1 273 ? 23.147 -5.485 9.746 1.00 47.44 273 PRO A O 1
ATOM 2138 N N . LEU A 1 274 ? 23.676 -7.657 9.585 1.00 45.22 274 LEU A N 1
ATOM 2139 C CA . LEU A 1 274 ? 25.119 -7.445 9.541 1.00 45.22 274 LEU A CA 1
ATOM 2140 C C . LEU A 1 274 ? 25.423 -6.917 8.143 1.00 45.22 274 LEU A C 1
ATOM 2142 O O . LEU A 1 274 ? 25.434 -7.670 7.174 1.00 45.22 274 LEU A O 1
ATOM 2146 N N . GLY A 1 275 ? 25.569 -5.598 8.030 1.00 38.34 275 GLY A N 1
ATOM 2147 C CA . GLY A 1 275 ? 25.917 -4.961 6.773 1.00 38.34 275 GLY A CA 1
ATOM 2148 C C . GLY A 1 275 ? 27.214 -5.559 6.244 1.00 38.34 275 GLY A C 1
ATOM 2149 O O . GLY A 1 275 ? 28.273 -5.365 6.842 1.00 38.34 275 GLY A O 1
ATOM 2150 N N . GLY A 1 276 ? 27.137 -6.257 5.112 1.00 35.41 276 GLY A N 1
ATOM 2151 C CA . GLY A 1 276 ? 28.273 -6.302 4.206 1.00 35.41 276 GLY A CA 1
ATOM 2152 C C . GLY A 1 276 ? 28.599 -4.854 3.858 1.00 35.41 276 GLY A C 1
ATOM 2153 O O . GLY A 1 276 ? 27.729 -4.120 3.387 1.00 35.41 276 GLY A O 1
ATOM 2154 N N . GLY A 1 277 ? 29.803 -4.407 4.211 1.00 28.67 277 GLY A N 1
ATOM 2155 C CA . GLY A 1 277 ? 30.254 -3.048 3.934 1.00 28.67 277 GLY A CA 1
ATOM 2156 C C . GLY A 1 277 ? 30.184 -2.711 2.436 1.00 28.67 277 GLY A C 1
ATOM 2157 O O . GLY A 1 277 ? 30.086 -3.606 1.595 1.00 28.67 277 GLY A O 1
ATOM 2158 N N . PRO A 1 278 ? 30.224 -1.419 2.080 1.00 31.94 278 PRO A N 1
ATOM 2159 C CA . PRO A 1 278 ? 30.246 -1.003 0.687 1.00 31.94 278 PRO A CA 1
ATOM 2160 C C . PRO A 1 278 ? 31.556 -1.467 0.038 1.00 31.94 278 PRO A C 1
ATOM 2162 O O . PRO A 1 278 ? 32.636 -1.142 0.527 1.00 31.94 278 PRO A O 1
ATOM 2165 N N . GLY A 1 279 ? 31.448 -2.208 -1.065 1.00 34.81 279 GLY A N 1
ATOM 2166 C CA . GLY A 1 279 ? 32.587 -2.585 -1.903 1.00 34.81 279 GLY A CA 1
ATOM 2167 C C . GLY A 1 279 ? 32.705 -4.086 -2.127 1.00 34.81 279 GLY A C 1
ATOM 2168 O O . GLY A 1 279 ? 33.597 -4.726 -1.582 1.00 34.81 279 GLY A O 1
ATOM 2169 N N . VAL A 1 280 ? 31.843 -4.640 -2.979 1.00 29.70 280 VAL A N 1
ATOM 2170 C CA . VAL A 1 280 ? 32.280 -5.746 -3.834 1.00 29.70 280 VAL A CA 1
ATOM 2171 C C . VAL A 1 280 ? 32.329 -5.156 -5.231 1.00 29.70 280 VAL A C 1
ATOM 2173 O O . VAL A 1 280 ? 31.293 -4.830 -5.809 1.00 29.70 280 VAL A O 1
ATOM 2176 N N . ASP A 1 281 ? 33.550 -4.902 -5.688 1.00 30.88 281 ASP A N 1
ATOM 2177 C CA . ASP A 1 281 ? 33.847 -4.471 -7.048 1.00 30.88 281 ASP A CA 1
ATOM 2178 C C . ASP A 1 281 ? 33.216 -5.469 -8.035 1.00 30.88 281 ASP A C 1
ATOM 2180 O O . ASP A 1 281 ? 33.230 -6.681 -7.803 1.00 30.88 281 ASP A O 1
ATOM 2184 N N . GLU A 1 282 ? 32.662 -4.975 -9.143 1.00 35.69 282 GLU A N 1
ATOM 2185 C CA . GLU A 1 282 ? 31.963 -5.768 -10.173 1.00 35.69 282 GLU A CA 1
ATOM 2186 C C . GLU A 1 282 ? 32.886 -6.768 -10.920 1.00 35.69 282 GLU A C 1
ATOM 2188 O O . GLU A 1 282 ? 32.482 -7.363 -11.918 1.00 35.69 282 GLU A O 1
ATOM 2193 N N . THR A 1 283 ? 34.118 -6.996 -10.452 1.00 30.39 283 THR A N 1
ATOM 2194 C CA . THR A 1 283 ? 35.139 -7.813 -11.125 1.00 30.39 283 THR A CA 1
ATOM 2195 C C . THR A 1 283 ? 35.323 -9.233 -10.587 1.00 30.39 283 THR A C 1
ATOM 2197 O O . THR A 1 283 ? 36.032 -9.998 -11.231 1.00 30.39 283 THR A O 1
ATOM 2200 N N . ASP A 1 284 ? 34.671 -9.635 -9.490 1.00 28.08 284 ASP A N 1
ATOM 2201 C CA . ASP A 1 284 ? 34.911 -10.954 -8.861 1.00 28.08 284 ASP A CA 1
ATOM 2202 C C . ASP A 1 284 ? 33.755 -11.965 -8.983 1.00 28.08 284 ASP A C 1
ATOM 2204 O O . ASP A 1 284 ? 33.636 -12.913 -8.210 1.00 28.08 284 ASP A O 1
ATOM 2208 N N . ILE A 1 285 ? 32.912 -11.819 -10.010 1.00 33.19 285 ILE A N 1
ATOM 2209 C CA . ILE A 1 285 ? 32.017 -12.902 -10.451 1.00 33.19 285 ILE A CA 1
ATOM 2210 C C . ILE A 1 285 ? 32.614 -13.530 -11.713 1.00 33.19 285 ILE A C 1
ATOM 2212 O O . ILE A 1 285 ? 32.085 -13.396 -12.814 1.00 33.19 285 ILE A O 1
ATOM 2216 N N . THR A 1 286 ? 33.744 -14.214 -11.544 1.00 29.08 286 THR A N 1
ATOM 2217 C CA . THR A 1 286 ? 34.163 -15.269 -12.472 1.00 29.08 286 THR A CA 1
ATOM 2218 C C . THR A 1 286 ? 34.103 -16.610 -11.752 1.00 29.08 286 THR A C 1
ATOM 2220 O O . THR A 1 286 ? 34.417 -16.713 -10.572 1.00 29.08 286 THR A O 1
ATOM 2223 N N . ASP A 1 287 ? 33.572 -17.593 -12.475 1.00 40.66 287 ASP A N 1
ATOM 2224 C CA . ASP A 1 287 ? 33.388 -19.005 -12.144 1.00 40.66 287 ASP A CA 1
ATOM 2225 C C . ASP A 1 287 ? 34.053 -19.515 -10.854 1.00 40.66 287 ASP A C 1
ATOM 2227 O O . ASP A 1 287 ? 35.258 -19.738 -10.779 1.00 40.66 287 ASP A O 1
ATOM 2231 N N . GLY A 1 288 ? 33.216 -19.815 -9.861 1.00 24.17 288 GLY A N 1
ATOM 2232 C CA . GLY A 1 288 ? 33.610 -20.476 -8.623 1.00 24.17 288 GLY A CA 1
ATOM 2233 C C . GLY A 1 288 ? 32.638 -21.591 -8.270 1.00 24.17 288 GLY A C 1
ATOM 2234 O O . GLY A 1 288 ? 31.911 -21.505 -7.284 1.00 24.17 288 GLY A O 1
ATOM 2235 N N . VAL A 1 289 ? 32.607 -22.645 -9.087 1.00 25.09 289 VAL A N 1
ATOM 2236 C CA . VAL A 1 289 ? 32.108 -23.948 -8.641 1.00 25.09 289 VAL A CA 1
ATOM 2237 C C . VAL A 1 289 ? 33.029 -24.395 -7.506 1.00 25.09 289 VAL A C 1
ATOM 2239 O O . VAL A 1 289 ? 34.149 -24.838 -7.753 1.00 25.09 289 VAL A O 1
ATOM 2242 N N . ILE A 1 290 ? 32.577 -24.295 -6.256 1.00 23.59 290 ILE A N 1
ATOM 2243 C CA . ILE A 1 290 ? 33.217 -25.031 -5.165 1.00 23.59 290 ILE A CA 1
ATOM 2244 C C . ILE A 1 290 ? 32.787 -26.488 -5.337 1.00 23.59 290 ILE A C 1
ATOM 2246 O O . ILE A 1 290 ? 31.767 -26.928 -4.810 1.00 23.59 290 ILE A O 1
ATOM 2250 N N . VAL A 1 291 ? 33.555 -27.237 -6.131 1.00 23.97 291 VAL A N 1
ATOM 2251 C CA . VAL A 1 291 ? 33.554 -28.695 -6.044 1.00 23.97 291 VAL A CA 1
ATOM 2252 C C . VAL A 1 291 ? 34.306 -29.019 -4.759 1.00 23.97 291 VAL A C 1
ATOM 2254 O O . VAL A 1 291 ? 35.534 -28.970 -4.723 1.00 23.97 291 VAL A O 1
ATOM 2257 N N . SER A 1 292 ? 33.580 -29.318 -3.684 1.00 24.53 292 SER A N 1
ATOM 2258 C CA . SER A 1 292 ? 34.179 -30.066 -2.582 1.00 24.53 292 SER A CA 1
ATOM 2259 C C . SER A 1 292 ? 34.448 -31.469 -3.114 1.00 24.53 292 SER A C 1
ATOM 2261 O O . SER A 1 292 ? 33.526 -32.273 -3.252 1.00 24.53 292 SER A O 1
ATOM 2263 N N . ALA A 1 293 ? 35.702 -31.753 -3.459 1.00 27.81 293 ALA A N 1
ATOM 2264 C CA . ALA A 1 293 ? 36.176 -33.126 -3.462 1.00 27.81 293 ALA A CA 1
ATOM 2265 C C . ALA A 1 293 ? 36.015 -33.676 -2.033 1.00 27.81 293 ALA A C 1
ATOM 2267 O O . ALA A 1 293 ? 36.210 -32.943 -1.066 1.00 27.81 293 ALA A O 1
ATOM 2268 N N . ASP A 1 294 ? 35.619 -34.940 -1.924 1.00 28.22 294 ASP A N 1
ATOM 2269 C CA . ASP A 1 294 ? 35.466 -35.707 -0.680 1.00 28.22 294 ASP A CA 1
ATOM 2270 C C . ASP A 1 294 ? 34.116 -35.589 0.051 1.00 28.22 294 ASP A C 1
ATOM 2272 O O . ASP A 1 294 ? 34.036 -35.301 1.243 1.00 28.22 294 ASP A O 1
ATOM 2276 N N . ALA A 1 295 ? 33.037 -35.952 -0.647 1.00 25.64 295 ALA A N 1
ATOM 2277 C CA . ALA A 1 295 ? 31.906 -36.647 -0.025 1.00 25.64 295 ALA A CA 1
ATOM 2278 C C . ALA A 1 295 ? 31.235 -37.592 -1.047 1.00 25.64 295 ALA A C 1
ATOM 2280 O O . ALA A 1 295 ? 30.773 -37.125 -2.090 1.00 25.64 295 ALA A O 1
ATOM 2281 N N . PRO A 1 296 ? 31.163 -38.914 -0.799 1.00 26.27 296 PRO A N 1
ATOM 2282 C CA . PRO A 1 296 ? 30.425 -39.830 -1.657 1.00 26.27 296 PRO A CA 1
ATOM 2283 C C . PRO A 1 296 ? 28.955 -39.837 -1.228 1.00 26.27 296 PRO A C 1
ATOM 2285 O O . PRO A 1 296 ? 28.654 -40.260 -0.117 1.00 26.27 296 PRO A O 1
ATOM 2288 N N . LEU A 1 297 ? 28.036 -39.394 -2.089 1.00 24.75 297 LEU A N 1
ATOM 2289 C CA . LEU A 1 297 ? 26.599 -39.636 -1.912 1.00 24.75 297 LEU A CA 1
ATOM 2290 C C . LEU A 1 297 ? 25.878 -39.663 -3.268 1.00 24.75 297 LEU A C 1
ATOM 2292 O O . LEU A 1 297 ? 25.468 -38.650 -3.822 1.00 24.75 297 LEU A O 1
ATOM 2296 N N . ASP A 1 298 ? 25.833 -40.881 -3.802 1.00 23.94 298 ASP A N 1
ATOM 2297 C CA . ASP A 1 298 ? 24.700 -41.536 -4.463 1.00 23.94 298 ASP A CA 1
ATOM 2298 C C . ASP A 1 298 ? 23.672 -40.627 -5.176 1.00 23.94 298 ASP A C 1
ATOM 2300 O O . ASP A 1 298 ? 22.654 -40.202 -4.625 1.00 23.94 298 ASP A O 1
ATOM 2304 N N . LEU A 1 299 ? 23.941 -40.360 -6.457 1.00 24.72 299 LEU A N 1
ATOM 2305 C CA . LEU A 1 299 ? 23.016 -39.737 -7.402 1.00 24.72 299 LEU A CA 1
ATOM 2306 C C . LEU A 1 299 ? 22.025 -40.781 -7.937 1.00 24.72 299 LEU A C 1
ATOM 2308 O O . LEU A 1 299 ? 22.256 -41.420 -8.964 1.00 24.72 299 LEU A O 1
ATOM 2312 N N . GLY A 1 300 ? 20.869 -40.884 -7.286 1.00 22.02 300 GLY A N 1
ATOM 2313 C CA . GLY A 1 300 ? 19.661 -41.469 -7.868 1.00 22.02 300 GLY A CA 1
ATOM 2314 C C . GLY A 1 300 ? 19.010 -40.515 -8.873 1.00 22.02 300 GLY A C 1
ATOM 2315 O O . GLY A 1 300 ? 18.015 -39.863 -8.566 1.00 22.02 300 GLY A O 1
ATOM 2316 N N . LEU A 1 301 ? 19.579 -40.420 -10.076 1.00 23.84 301 LEU A N 1
ATOM 2317 C CA . LEU A 1 301 ? 18.968 -39.775 -11.241 1.00 23.84 301 LEU A CA 1
ATOM 2318 C C . LEU A 1 301 ? 17.807 -40.635 -11.770 1.00 23.84 301 LEU A C 1
ATOM 2320 O O . LEU A 1 301 ? 18.027 -41.726 -12.291 1.00 23.84 301 LEU A O 1
ATOM 2324 N N . GLN A 1 302 ? 16.584 -40.105 -11.728 1.00 23.33 302 GLN A N 1
ATOM 2325 C CA . GLN A 1 302 ? 15.533 -40.468 -12.680 1.00 23.33 302 GLN A CA 1
ATOM 2326 C C . GLN A 1 302 ? 15.027 -39.200 -13.382 1.00 23.33 302 GLN A C 1
ATOM 2328 O O . GLN A 1 302 ? 14.283 -38.394 -12.835 1.00 23.33 302 GLN A O 1
ATOM 2333 N N . THR A 1 303 ? 15.536 -39.040 -14.604 1.00 24.56 303 THR A N 1
ATOM 2334 C CA . THR A 1 303 ? 14.925 -38.447 -15.805 1.00 24.56 303 THR A CA 1
ATOM 2335 C C . THR A 1 303 ? 13.469 -37.992 -15.709 1.00 24.56 303 THR A C 1
ATOM 2337 O O . THR A 1 303 ? 12.599 -38.831 -15.493 1.00 24.56 303 THR A O 1
ATOM 2340 N N . ILE A 1 304 ? 13.202 -36.740 -16.110 1.00 23.42 304 ILE A N 1
ATOM 2341 C CA . ILE A 1 304 ? 12.033 -36.385 -16.935 1.00 23.42 304 ILE A CA 1
ATOM 2342 C C . ILE A 1 304 ? 12.471 -35.382 -18.017 1.00 23.42 304 ILE A C 1
ATOM 2344 O O . ILE A 1 304 ? 12.607 -34.183 -17.778 1.00 23.42 304 ILE A O 1
ATOM 2348 N N . ASP A 1 305 ? 12.673 -35.922 -19.220 1.00 23.62 305 ASP A N 1
ATOM 2349 C CA . ASP A 1 305 ? 12.529 -35.233 -20.501 1.00 23.62 305 ASP A CA 1
ATOM 2350 C C . ASP A 1 305 ? 11.081 -34.748 -20.663 1.00 23.62 305 ASP A C 1
ATOM 2352 O O . ASP A 1 305 ? 10.160 -35.563 -20.637 1.00 23.62 305 ASP A O 1
ATOM 2356 N N . ALA A 1 306 ? 10.863 -33.452 -20.908 1.00 22.28 306 ALA A N 1
ATOM 2357 C CA . ALA A 1 306 ? 9.713 -32.974 -21.681 1.00 22.28 306 ALA A CA 1
ATOM 2358 C C . ALA A 1 306 ? 9.880 -31.504 -22.101 1.00 22.28 306 ALA A C 1
ATOM 2360 O O . ALA A 1 306 ? 10.256 -30.654 -21.301 1.00 22.28 306 ALA A O 1
ATOM 2361 N N . TYR A 1 307 ? 9.477 -31.222 -23.344 1.00 24.11 307 TYR A N 1
ATOM 2362 C CA . TYR A 1 307 ? 9.384 -29.922 -24.029 1.00 24.11 307 TYR A CA 1
ATOM 2363 C C . TYR A 1 307 ? 10.618 -29.420 -24.796 1.00 24.11 307 TYR A C 1
ATOM 2365 O O . TYR A 1 307 ? 11.110 -28.310 -24.605 1.00 24.11 307 TYR A O 1
ATOM 2373 N N . ARG A 1 308 ? 10.986 -30.188 -25.833 1.00 22.33 308 ARG A N 1
ATOM 2374 C CA . ARG A 1 308 ? 11.374 -29.611 -27.132 1.00 22.33 308 ARG A CA 1
ATOM 2375 C C . ARG A 1 308 ? 10.109 -29.155 -27.865 1.00 22.33 308 ARG A C 1
ATOM 2377 O O . ARG A 1 308 ? 9.273 -29.988 -28.201 1.00 22.33 308 ARG A O 1
ATOM 2384 N N . TYR A 1 309 ? 9.996 -27.864 -28.167 1.00 24.73 309 TYR A N 1
ATOM 2385 C CA . TYR A 1 309 ? 9.154 -27.398 -29.270 1.00 24.73 309 TYR A CA 1
ATOM 2386 C C . TYR A 1 309 ? 10.065 -27.005 -30.429 1.00 2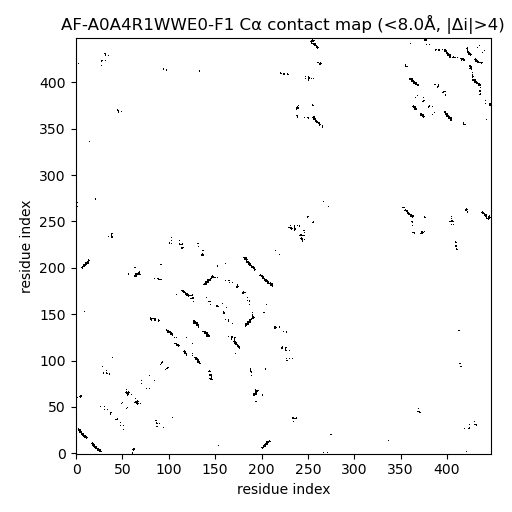4.73 309 TYR A C 1
ATOM 2388 O O . TYR A 1 309 ? 10.824 -26.042 -30.354 1.00 24.73 309 TYR A O 1
ATOM 2396 N N . VAL A 1 310 ? 9.986 -27.807 -31.484 1.00 23.02 310 VAL A N 1
ATOM 2397 C CA . VAL A 1 310 ? 10.581 -27.569 -32.796 1.00 23.02 310 VAL A CA 1
ATOM 2398 C C . VAL A 1 310 ? 9.776 -26.474 -33.497 1.00 23.02 310 VAL A C 1
ATOM 2400 O O . VAL A 1 310 ? 8.547 -26.553 -33.563 1.00 23.02 310 VAL A O 1
ATOM 2403 N N . ARG A 1 311 ? 10.456 -25.485 -34.079 1.00 23.78 311 ARG A N 1
ATOM 2404 C CA . ARG A 1 311 ? 9.983 -24.820 -35.299 1.00 23.78 311 ARG A CA 1
ATOM 2405 C C . ARG A 1 311 ? 11.135 -24.712 -36.299 1.00 23.78 311 ARG A C 1
ATOM 2407 O O . ARG A 1 311 ? 12.279 -24.621 -35.862 1.00 23.78 311 ARG A O 1
ATOM 2414 N N . PRO A 1 312 ? 10.826 -24.812 -37.601 1.00 28.05 312 PRO A N 1
ATOM 2415 C CA . PRO A 1 312 ? 11.791 -25.194 -38.612 1.00 28.05 312 PRO A CA 1
ATOM 2416 C C . PRO A 1 312 ? 12.639 -24.016 -39.081 1.00 28.05 312 PRO A C 1
ATOM 2418 O O . PRO A 1 312 ? 12.230 -22.856 -39.025 1.00 28.05 312 PRO A O 1
ATOM 2421 N N . GLU A 1 313 ? 13.821 -24.394 -39.546 1.00 25.00 313 GLU A N 1
ATOM 2422 C CA . GLU A 1 313 ? 14.835 -23.591 -40.204 1.00 25.00 313 GLU A CA 1
ATOM 2423 C C . GLU A 1 313 ? 14.245 -22.730 -41.327 1.00 25.00 313 GLU A C 1
ATOM 2425 O O . GLU A 1 313 ? 13.410 -23.161 -42.124 1.00 25.00 313 GLU A O 1
ATOM 2430 N N . THR A 1 314 ? 14.710 -21.490 -41.408 1.00 27.36 314 THR A N 1
ATOM 2431 C CA . THR A 1 314 ? 14.713 -20.741 -42.661 1.00 27.36 314 THR A CA 1
ATOM 2432 C C . THR A 1 314 ? 16.091 -20.113 -42.768 1.00 27.36 314 THR A C 1
ATOM 2434 O O . THR A 1 314 ? 16.413 -19.168 -42.050 1.00 27.36 314 THR A O 1
ATOM 2437 N N . GLU A 1 315 ? 16.927 -20.710 -43.613 1.00 24.70 315 GLU A N 1
ATOM 2438 C CA . GLU A 1 315 ? 18.164 -20.109 -44.093 1.00 24.70 315 GLU A CA 1
ATOM 2439 C C . GLU A 1 315 ? 17.834 -18.801 -44.816 1.00 24.70 315 GLU A C 1
ATOM 2441 O O . GLU A 1 315 ? 17.066 -18.792 -45.778 1.00 24.70 315 GLU A O 1
ATOM 2446 N N . VAL A 1 316 ? 18.456 -17.703 -44.388 1.00 29.00 316 VAL A N 1
ATOM 2447 C CA . VAL A 1 316 ? 18.722 -16.566 -45.271 1.00 29.00 316 VAL A CA 1
ATOM 2448 C C . VAL A 1 316 ? 20.169 -16.143 -45.053 1.00 29.00 316 VAL A C 1
ATOM 2450 O O . VAL A 1 316 ? 20.557 -15.649 -43.997 1.00 29.00 316 VAL A O 1
ATOM 2453 N N . SER A 1 317 ? 20.951 -16.423 -46.086 1.00 24.80 317 SER A N 1
ATOM 2454 C CA . SER A 1 317 ? 22.300 -15.946 -46.357 1.00 24.80 317 SER A CA 1
ATOM 2455 C C . SER A 1 317 ? 22.316 -14.431 -46.614 1.00 24.80 317 SER A C 1
ATOM 2457 O O . SER A 1 317 ? 21.407 -13.920 -47.264 1.00 24.80 317 SER A O 1
ATOM 2459 N N . GLY A 1 318 ? 23.394 -13.756 -46.198 1.00 26.47 318 GLY A N 1
ATOM 2460 C CA . GLY A 1 318 ? 23.925 -12.592 -46.918 1.00 26.47 318 GLY A CA 1
ATOM 2461 C C . GLY A 1 318 ? 23.682 -11.198 -46.324 1.00 26.47 318 GLY A C 1
ATOM 2462 O O . GLY A 1 318 ? 22.554 -10.746 -46.184 1.00 26.47 318 GLY A O 1
ATOM 2463 N N . ASP A 1 319 ? 24.808 -10.517 -46.110 1.00 25.88 319 ASP A N 1
ATOM 2464 C CA . ASP A 1 319 ? 25.055 -9.071 -46.128 1.00 25.88 319 ASP A CA 1
ATOM 2465 C C . ASP A 1 319 ? 24.620 -8.192 -44.941 1.00 25.88 319 ASP A C 1
ATOM 2467 O O . ASP A 1 319 ? 23.510 -7.682 -44.801 1.00 25.88 319 ASP A O 1
ATOM 2471 N N . SER A 1 320 ? 25.629 -7.924 -44.112 1.00 28.05 320 SER A N 1
ATOM 2472 C CA . SER A 1 320 ? 25.730 -6.838 -43.145 1.00 28.05 320 SER A CA 1
ATOM 2473 C C . SER A 1 320 ? 25.514 -5.458 -43.778 1.00 28.05 320 SER A C 1
ATOM 2475 O O . SER A 1 320 ? 26.301 -5.029 -44.621 1.00 28.05 320 SER A O 1
ATOM 2477 N N . VAL A 1 321 ? 24.528 -4.714 -43.270 1.00 24.22 321 VAL A N 1
ATOM 2478 C CA . VAL A 1 321 ? 24.389 -3.266 -43.481 1.00 24.22 321 VAL A CA 1
ATOM 2479 C C . VAL A 1 321 ? 24.415 -2.576 -42.117 1.00 24.22 321 VAL A C 1
ATOM 2481 O O . VAL A 1 321 ? 23.493 -2.713 -41.313 1.00 24.22 321 VAL A O 1
ATOM 2484 N N . PHE A 1 322 ? 25.493 -1.837 -41.850 1.00 24.64 322 PHE A N 1
ATOM 2485 C CA . PHE A 1 322 ? 25.569 -0.894 -40.735 1.00 24.64 322 PHE A CA 1
ATOM 2486 C C . PHE A 1 322 ? 24.639 0.290 -41.020 1.00 24.64 322 PHE A C 1
ATOM 2488 O O . PHE A 1 322 ? 24.808 0.987 -42.018 1.00 24.64 322 PHE A O 1
ATOM 2495 N N . VAL A 1 323 ? 23.678 0.537 -40.129 1.00 24.69 323 VAL A N 1
ATOM 2496 C CA . VAL A 1 323 ? 22.890 1.776 -40.114 1.00 24.69 323 VAL A CA 1
ATOM 2497 C C . VAL A 1 323 ? 23.315 2.575 -38.886 1.00 24.69 323 VAL A C 1
ATOM 2499 O O . VAL A 1 323 ? 22.958 2.233 -37.757 1.00 24.69 323 VAL A O 1
ATOM 2502 N N . GLU A 1 324 ? 24.105 3.628 -39.104 1.00 22.14 324 GLU A N 1
ATOM 2503 C CA . GLU A 1 324 ? 24.398 4.643 -38.089 1.00 22.14 324 GLU A CA 1
ATOM 2504 C C . GLU A 1 324 ? 23.089 5.290 -37.616 1.00 22.14 324 GLU A C 1
ATOM 2506 O O . GLU A 1 324 ? 22.308 5.819 -38.410 1.00 22.14 324 GLU A O 1
ATOM 2511 N N . ARG A 1 325 ? 22.834 5.260 -36.304 1.00 25.55 325 ARG A N 1
ATOM 2512 C CA . ARG A 1 325 ? 21.749 6.049 -35.710 1.00 25.55 325 ARG A CA 1
ATOM 2513 C C . ARG A 1 325 ? 22.172 7.523 -35.645 1.00 25.55 325 ARG A C 1
ATOM 2515 O O . ARG A 1 325 ? 23.283 7.793 -35.187 1.00 25.55 325 ARG A O 1
ATOM 2522 N N . PRO A 1 326 ? 21.303 8.481 -36.014 1.00 24.05 326 PRO A N 1
ATOM 2523 C CA . PRO A 1 326 ? 21.618 9.900 -35.899 1.00 24.05 326 PRO A CA 1
ATOM 2524 C C . PRO A 1 326 ? 21.819 10.287 -34.431 1.00 24.05 326 PRO A C 1
ATOM 2526 O O . PRO A 1 326 ? 20.971 9.990 -33.585 1.00 24.05 326 PRO A O 1
ATOM 2529 N N . ARG A 1 327 ? 22.925 10.978 -34.131 1.00 24.83 327 ARG A N 1
ATOM 2530 C CA . ARG A 1 327 ? 23.122 11.662 -32.848 1.00 24.83 327 ARG A CA 1
ATOM 2531 C C . ARG A 1 327 ? 22.115 12.810 -32.748 1.00 24.83 327 ARG A C 1
ATOM 2533 O O . ARG A 1 327 ? 22.136 13.723 -33.570 1.00 24.83 327 ARG A O 1
ATOM 2540 N N . LEU A 1 328 ? 21.226 12.745 -31.759 1.00 27.64 328 LEU A N 1
ATOM 2541 C CA . LEU A 1 328 ? 20.393 13.882 -31.367 1.00 27.64 328 LEU A CA 1
ATOM 2542 C C . LEU A 1 328 ? 21.279 14.942 -30.685 1.00 27.64 328 LEU A C 1
ATOM 2544 O O . LEU A 1 328 ? 22.203 14.565 -29.967 1.00 27.64 328 LEU A O 1
ATOM 2548 N N . PRO A 1 329 ? 21.033 16.244 -30.916 1.00 25.17 329 PRO A N 1
ATOM 2549 C CA . PRO A 1 329 ? 21.863 17.313 -30.375 1.00 25.17 329 PRO A CA 1
ATOM 2550 C C . PRO A 1 329 ? 21.682 17.458 -28.860 1.00 25.17 329 PRO A C 1
ATOM 2552 O O . PRO A 1 329 ? 20.556 17.421 -28.356 1.00 25.17 329 PRO A O 1
ATOM 2555 N N . ASP A 1 330 ? 22.802 17.674 -28.170 1.00 28.94 330 ASP A N 1
ATOM 2556 C CA . ASP A 1 330 ? 22.885 17.932 -26.734 1.00 28.94 330 ASP A CA 1
ATOM 2557 C C . ASP A 1 330 ? 21.982 19.110 -26.340 1.00 28.94 330 ASP A C 1
ATOM 2559 O O . ASP A 1 330 ? 22.214 20.263 -26.713 1.00 28.94 330 ASP A O 1
ATOM 2563 N N . ARG A 1 331 ? 20.933 18.823 -25.566 1.00 26.81 331 ARG A N 1
ATOM 2564 C CA . ARG A 1 331 ? 20.225 19.833 -24.773 1.00 26.81 331 ARG A CA 1
ATOM 2565 C C . ARG A 1 331 ? 20.685 19.709 -23.326 1.00 26.81 331 ARG A C 1
ATOM 2567 O O . ARG A 1 331 ? 20.870 18.584 -22.864 1.00 26.81 331 ARG A O 1
ATOM 2574 N N . PRO A 1 332 ? 20.838 20.826 -22.597 1.00 25.83 332 PRO A N 1
ATOM 2575 C CA . PRO A 1 332 ? 21.257 20.789 -21.208 1.00 25.83 332 PRO A CA 1
ATOM 2576 C C .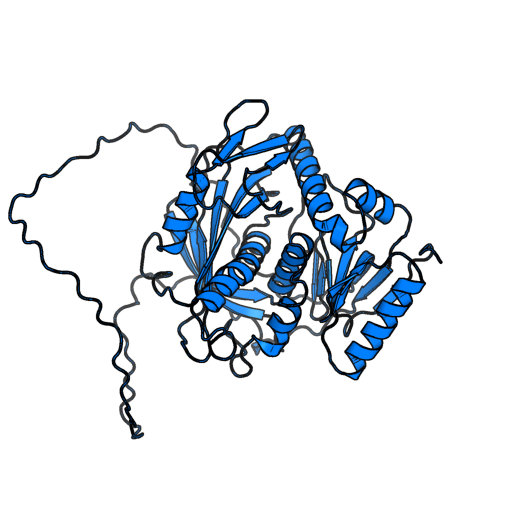 PRO A 1 332 ? 20.145 20.143 -20.379 1.00 25.83 332 PRO A C 1
ATOM 2578 O O . PRO A 1 332 ? 19.163 20.783 -20.014 1.00 25.83 332 PRO A O 1
ATOM 2581 N N . THR A 1 333 ? 20.282 18.849 -20.106 1.00 27.27 333 THR A N 1
ATOM 2582 C CA . THR A 1 333 ? 19.576 18.193 -19.014 1.00 27.27 333 THR A CA 1
ATOM 2583 C C . THR A 1 333 ? 20.155 18.763 -17.731 1.00 27.27 333 THR A C 1
ATOM 2585 O O . THR A 1 333 ? 21.330 18.542 -17.431 1.00 27.27 333 THR A O 1
ATOM 2588 N N . THR A 1 334 ? 19.354 19.493 -16.961 1.00 26.20 334 THR A N 1
ATOM 2589 C CA . THR A 1 334 ? 19.580 19.636 -15.521 1.00 26.20 334 THR A CA 1
ATOM 2590 C C . THR A 1 334 ? 19.496 18.237 -14.923 1.00 26.20 334 THR A C 1
ATOM 2592 O O . THR A 1 334 ? 18.431 17.757 -14.548 1.00 26.20 334 THR A O 1
ATOM 2595 N N . SER A 1 335 ? 20.623 17.533 -14.975 1.00 31.83 335 SER A N 1
ATOM 2596 C CA . SER A 1 335 ? 20.782 16.190 -14.457 1.00 31.83 335 SER A CA 1
ATOM 2597 C C . SER A 1 335 ? 20.628 16.245 -12.944 1.00 31.83 335 SER A C 1
ATOM 2599 O O . SER A 1 335 ? 21.324 17.004 -12.267 1.00 31.83 335 SER A O 1
ATOM 2601 N N . LEU A 1 336 ? 19.749 15.401 -12.410 1.00 33.59 336 LEU A N 1
ATOM 2602 C CA . LEU A 1 336 ? 19.664 15.106 -10.980 1.00 33.59 336 LEU A CA 1
ATOM 2603 C C . LEU A 1 336 ? 20.955 14.457 -10.432 1.00 33.59 336 LEU A C 1
ATOM 2605 O O . LEU A 1 336 ? 21.015 14.183 -9.240 1.00 33.59 336 LEU A O 1
ATOM 2609 N N . ALA A 1 337 ? 22.004 14.273 -11.252 1.00 32.62 337 ALA A N 1
ATOM 2610 C CA . ALA A 1 337 ? 23.321 13.777 -10.840 1.00 32.62 337 ALA A CA 1
ATOM 2611 C C . ALA A 1 337 ? 23.990 14.591 -9.718 1.00 32.62 337 ALA A C 1
ATOM 2613 O O . ALA A 1 337 ? 24.874 14.064 -9.055 1.00 32.62 337 ALA A O 1
ATOM 2614 N N . ASN A 1 338 ? 23.579 15.845 -9.491 1.00 29.47 338 ASN A N 1
ATOM 2615 C CA . ASN A 1 338 ? 24.171 16.700 -8.455 1.00 29.47 338 ASN A CA 1
ATOM 2616 C C . ASN A 1 338 ? 23.302 16.857 -7.198 1.00 29.47 338 ASN A C 1
ATOM 2618 O O . ASN A 1 338 ? 23.717 17.539 -6.263 1.00 29.47 338 ASN A O 1
ATOM 2622 N N . ALA A 1 339 ? 22.111 16.253 -7.152 1.00 27.05 339 ALA A N 1
ATOM 2623 C CA . ALA A 1 339 ? 21.410 16.091 -5.887 1.00 27.05 339 ALA A CA 1
ATOM 2624 C C . ALA A 1 339 ? 21.965 14.820 -5.231 1.00 27.05 339 ALA A C 1
ATOM 2626 O O . ALA A 1 339 ? 21.924 13.760 -5.858 1.00 27.05 339 ALA A O 1
ATOM 2627 N N . PRO A 1 340 ? 22.472 14.872 -3.993 1.00 30.22 340 PRO A N 1
ATOM 2628 C CA . PRO A 1 340 ? 22.858 13.675 -3.272 1.00 30.22 340 PRO A CA 1
ATOM 2629 C C . PRO A 1 340 ? 21.579 12.933 -2.857 1.00 30.22 340 PRO A C 1
ATOM 2631 O O . PRO A 1 340 ? 21.156 12.977 -1.709 1.00 30.22 340 PRO A O 1
ATOM 2634 N N . ILE A 1 341 ? 20.918 12.256 -3.801 1.00 34.72 341 ILE A N 1
ATOM 2635 C CA . ILE A 1 341 ? 19.754 11.399 -3.512 1.00 34.72 341 ILE A CA 1
ATOM 2636 C C . ILE A 1 341 ? 20.218 10.154 -2.721 1.00 34.72 341 ILE A C 1
ATOM 2638 O O . ILE A 1 341 ? 19.412 9.472 -2.089 1.00 34.72 341 ILE A O 1
ATOM 2642 N N . TYR A 1 342 ? 21.533 9.881 -2.716 1.00 41.25 342 TYR A N 1
ATOM 2643 C CA . TYR A 1 342 ? 22.141 8.693 -2.118 1.00 41.25 342 TYR A CA 1
ATOM 2644 C C . TYR A 1 342 ? 23.378 8.953 -1.227 1.00 41.25 342 TYR A C 1
ATOM 2646 O O . TYR A 1 342 ? 23.946 7.975 -0.735 1.00 41.25 342 TYR A O 1
ATOM 2654 N N . GLU A 1 343 ? 23.792 10.205 -0.955 1.00 29.88 343 GLU A N 1
ATOM 2655 C CA . GLU A 1 343 ? 24.759 10.441 0.138 1.00 29.88 343 GLU A CA 1
ATOM 2656 C C . GLU A 1 343 ? 24.025 10.313 1.473 1.00 29.88 343 GLU A C 1
ATOM 2658 O O . GLU A 1 343 ? 23.032 10.993 1.721 1.00 29.88 343 GLU A O 1
ATOM 2663 N N . GLY A 1 344 ? 24.497 9.400 2.321 1.00 31.72 344 GLY A N 1
ATOM 2664 C CA . GLY A 1 344 ? 23.880 9.115 3.616 1.00 31.72 344 GLY A CA 1
ATOM 2665 C C . GLY A 1 344 ? 23.431 7.670 3.820 1.00 31.72 344 GLY A C 1
ATOM 2666 O O . GLY A 1 344 ? 22.713 7.402 4.775 1.00 31.72 344 GLY A O 1
ATOM 2667 N N . ARG A 1 345 ? 23.877 6.699 3.004 1.00 36.62 345 ARG A N 1
ATOM 2668 C CA . ARG A 1 345 ? 23.719 5.258 3.317 1.00 36.62 345 ARG A CA 1
ATOM 2669 C C . ARG A 1 345 ? 24.590 4.782 4.499 1.00 36.62 345 ARG A C 1
ATOM 2671 O O . ARG A 1 345 ? 24.952 3.608 4.567 1.00 36.62 345 ARG A O 1
ATOM 2678 N N . GLU A 1 346 ? 24.867 5.644 5.475 1.00 30.88 346 GLU A N 1
ATOM 2679 C CA . GLU A 1 346 ? 25.124 5.171 6.831 1.00 30.88 346 GLU A CA 1
ATOM 2680 C C . GLU A 1 346 ? 23.787 4.661 7.392 1.00 30.88 346 GLU A C 1
ATOM 2682 O O . GLU A 1 346 ? 22.978 5.393 7.948 1.00 30.88 346 GLU A O 1
ATOM 2687 N N . VAL A 1 347 ? 23.579 3.353 7.211 1.00 33.91 347 VAL A N 1
ATOM 2688 C CA . VAL A 1 347 ? 22.501 2.521 7.767 1.00 33.91 347 VAL A CA 1
ATOM 2689 C C . VAL A 1 347 ? 21.119 2.696 7.098 1.00 33.91 347 VAL A C 1
ATOM 2691 O O . VAL A 1 347 ? 20.277 3.478 7.524 1.00 33.91 347 VAL A O 1
ATOM 2694 N N . LEU A 1 348 ? 20.817 1.867 6.084 1.00 36.81 348 LEU A N 1
ATOM 2695 C CA . LEU A 1 348 ? 19.483 1.735 5.443 1.00 36.81 348 LEU A CA 1
ATOM 2696 C C . LEU A 1 348 ? 18.389 1.093 6.333 1.00 36.81 348 LEU A C 1
ATOM 2698 O O . LEU A 1 348 ? 17.408 0.528 5.858 1.00 36.81 348 LEU A O 1
ATOM 2702 N N . ALA A 1 349 ? 18.536 1.217 7.640 1.00 44.50 349 ALA A N 1
ATOM 2703 C CA . ALA A 1 349 ? 17.481 1.127 8.631 1.00 44.50 349 ALA A CA 1
ATOM 2704 C C . ALA A 1 349 ? 18.006 1.909 9.837 1.00 44.50 349 ALA A C 1
ATOM 2706 O O . ALA A 1 349 ? 19.187 1.755 10.154 1.00 44.50 349 ALA A O 1
ATOM 2707 N N . PRO A 1 350 ? 17.213 2.693 10.583 1.00 40.78 350 PRO A N 1
ATOM 2708 C CA . PRO A 1 350 ? 17.632 2.940 11.948 1.00 40.78 350 PRO A CA 1
ATOM 2709 C C . PRO A 1 350 ? 17.854 1.555 12.565 1.00 40.78 350 PRO A C 1
ATOM 2711 O O . PRO A 1 350 ? 16.970 0.693 12.516 1.00 40.78 350 PRO A O 1
ATOM 2714 N N . ARG A 1 351 ? 19.066 1.314 13.085 1.00 43.28 351 ARG A N 1
ATOM 2715 C CA . ARG A 1 351 ? 19.291 0.265 14.088 1.00 43.28 351 ARG A CA 1
ATOM 2716 C C . ARG A 1 351 ? 18.050 0.286 14.980 1.00 43.28 351 ARG A C 1
ATOM 2718 O O . ARG A 1 351 ? 17.737 1.394 15.418 1.00 43.28 351 ARG A O 1
ATOM 2725 N N . PRO A 1 352 ? 17.300 -0.813 15.185 1.00 42.97 352 PRO A N 1
ATOM 2726 C CA . PRO A 1 352 ? 16.171 -0.778 16.101 1.00 42.97 352 PRO A CA 1
ATOM 2727 C C . PRO A 1 352 ? 16.689 -0.298 17.461 1.00 42.97 352 PRO A C 1
ATOM 2729 O O . PRO A 1 352 ? 17.342 -1.039 18.188 1.00 42.97 352 PRO A O 1
ATOM 2732 N N . GLN A 1 353 ? 16.491 0.993 17.728 1.00 48.19 353 GLN A N 1
ATOM 2733 C CA . GLN A 1 353 ? 16.691 1.612 19.026 1.00 48.19 353 GLN A CA 1
ATOM 2734 C C . GLN A 1 353 ? 15.620 1.038 19.956 1.00 48.19 353 GLN A C 1
ATOM 2736 O O . GLN A 1 353 ? 14.682 0.389 19.485 1.00 48.19 353 GLN A O 1
ATOM 2741 N N . GLU A 1 354 ? 15.746 1.255 21.265 1.00 48.34 354 GLU A N 1
ATOM 2742 C CA . GLU A 1 354 ? 14.603 1.066 22.159 1.00 48.34 354 GLU A CA 1
ATOM 2743 C C . GLU A 1 354 ? 13.411 1.806 21.557 1.00 48.34 354 GLU A C 1
ATOM 2745 O O . GLU A 1 354 ? 13.438 3.023 21.368 1.00 48.34 354 GLU A O 1
ATOM 2750 N N . LYS A 1 355 ? 12.403 1.043 21.142 1.00 63.62 355 LYS A N 1
ATOM 2751 C CA . LYS A 1 355 ? 11.237 1.622 20.498 1.00 63.62 355 LYS A CA 1
ATOM 2752 C C . LYS A 1 355 ? 10.391 2.257 21.580 1.00 63.62 355 LYS A C 1
ATOM 2754 O O . LYS A 1 355 ? 10.262 1.730 22.683 1.00 63.62 355 LYS A O 1
ATOM 2759 N N . SER A 1 356 ? 9.832 3.416 21.279 1.00 68.56 356 SER A N 1
ATOM 2760 C CA . SER A 1 356 ? 8.810 4.000 22.129 1.00 68.56 356 SER A CA 1
ATOM 2761 C C . SER A 1 356 ? 7.568 3.101 22.120 1.00 68.56 356 SER A C 1
ATOM 2763 O O . SER A 1 356 ? 7.313 2.406 21.132 1.00 68.56 356 SER A O 1
ATOM 2765 N N . PRO A 1 357 ? 6.773 3.080 23.199 1.00 82.19 357 PRO A N 1
ATOM 2766 C CA . PRO A 1 357 ? 5.415 2.560 23.109 1.00 82.19 357 PRO A CA 1
ATOM 2767 C C . PRO A 1 357 ? 4.625 3.343 22.052 1.00 82.19 357 PRO A C 1
ATOM 2769 O O . PRO A 1 357 ? 4.867 4.533 21.840 1.00 82.19 357 PRO A O 1
ATOM 2772 N N . PHE A 1 358 ? 3.666 2.676 21.416 1.00 87.06 358 PHE A N 1
ATOM 2773 C CA . PHE A 1 358 ? 2.687 3.323 20.547 1.00 87.06 358 PHE A CA 1
ATOM 2774 C C . PHE A 1 358 ? 1.349 3.414 21.270 1.00 87.06 358 PHE A C 1
ATOM 2776 O O . PHE A 1 358 ? 0.887 2.426 21.843 1.00 87.06 358 PHE A O 1
ATOM 2783 N N . GLU A 1 359 ? 0.707 4.573 21.186 1.00 90.31 359 GLU A N 1
ATOM 2784 C CA . GLU A 1 359 ? -0.695 4.760 21.542 1.00 90.31 359 GLU A CA 1
ATOM 2785 C C . GLU A 1 359 ? -1.359 5.614 20.465 1.00 90.31 359 GLU A C 1
ATOM 2787 O O . GLU A 1 359 ? -0.854 6.679 20.113 1.00 90.31 359 GLU A O 1
ATOM 2792 N N . GLY A 1 360 ? -2.480 5.144 19.920 1.00 89.62 360 GLY A N 1
ATOM 2793 C CA . GLY A 1 360 ? -3.177 5.854 18.855 1.00 89.62 360 GLY A CA 1
ATOM 2794 C C . GLY A 1 360 ? -4.654 5.501 18.772 1.00 89.62 360 GLY A C 1
ATOM 2795 O O . GLY A 1 360 ? -5.050 4.363 19.018 1.00 89.62 360 GLY A O 1
ATOM 2796 N N . SER A 1 361 ? -5.466 6.492 18.402 1.00 91.56 361 SER A N 1
ATOM 2797 C CA . SER A 1 361 ? -6.898 6.331 18.123 1.00 91.56 361 SER A CA 1
ATOM 2798 C C . SER A 1 361 ? -7.123 6.165 16.623 1.00 91.56 361 SER A C 1
ATOM 2800 O O . SER A 1 361 ? -6.626 6.972 15.834 1.00 91.56 361 SER A O 1
ATOM 2802 N N . LEU A 1 362 ? -7.856 5.125 16.224 1.00 92.81 362 LEU A N 1
ATOM 2803 C CA . LEU A 1 362 ? -7.953 4.688 14.831 1.00 92.81 362 LEU A CA 1
ATOM 2804 C C . LEU A 1 362 ? -9.398 4.472 14.379 1.00 92.81 362 LEU A C 1
ATOM 2806 O O . LEU A 1 362 ? -10.156 3.782 15.060 1.00 92.81 362 LEU A O 1
ATOM 2810 N N . VAL A 1 363 ? -9.742 4.926 13.172 1.00 93.31 363 VAL A N 1
ATOM 2811 C CA . VAL A 1 363 ? -10.864 4.343 12.417 1.00 93.31 363 VAL A CA 1
ATOM 2812 C C . VAL A 1 363 ? -10.406 2.974 11.936 1.00 93.31 363 VAL A C 1
ATOM 2814 O O . VAL A 1 363 ? -9.491 2.899 11.116 1.00 93.31 363 VAL A O 1
ATOM 2817 N N . ALA A 1 364 ? -10.991 1.900 12.464 1.00 94.12 364 ALA A N 1
ATOM 2818 C CA . ALA A 1 364 ? -10.403 0.571 12.348 1.00 94.12 364 ALA A CA 1
ATOM 2819 C C . ALA A 1 364 ? -11.258 -0.447 11.592 1.00 94.12 364 ALA A C 1
ATOM 2821 O O . ALA A 1 364 ? -12.486 -0.363 11.507 1.00 94.12 364 ALA A O 1
ATOM 2822 N N . ALA A 1 365 ? -10.574 -1.458 11.070 1.00 93.12 365 ALA A N 1
ATOM 2823 C CA . ALA A 1 365 ? -11.180 -2.682 10.587 1.00 93.12 365 ALA A CA 1
ATOM 2824 C C . ALA A 1 365 ? -10.360 -3.891 11.057 1.00 93.12 365 ALA A C 1
ATOM 2826 O O . ALA A 1 365 ? -9.130 -3.872 11.106 1.00 93.12 365 ALA A O 1
ATOM 2827 N N . LEU A 1 366 ? -11.064 -4.954 11.419 1.00 91.75 366 LEU A N 1
ATOM 2828 C CA . LEU A 1 366 ? -10.503 -6.240 11.791 1.00 91.75 366 LEU A CA 1
ATOM 2829 C C . LEU A 1 366 ? -10.234 -7.056 10.527 1.00 91.75 366 LEU A C 1
ATOM 2831 O O . LEU A 1 366 ? -11.141 -7.270 9.725 1.00 91.75 366 LEU A O 1
ATOM 2835 N N . VAL A 1 367 ? -9.023 -7.582 10.378 1.00 87.69 367 VAL A N 1
ATOM 2836 C CA . VAL A 1 367 ? -8.673 -8.547 9.334 1.00 87.69 367 VAL A CA 1
ATOM 2837 C C . VAL A 1 367 ? -8.504 -9.923 9.962 1.00 87.69 367 VAL A C 1
ATOM 2839 O O . VAL A 1 367 ? -7.667 -10.138 10.839 1.00 87.69 367 VAL A O 1
ATOM 2842 N N . THR A 1 368 ? -9.284 -10.880 9.475 1.00 81.69 368 THR A N 1
ATOM 2843 C CA . THR A 1 368 ? -9.186 -12.292 9.854 1.00 81.69 368 THR A CA 1
ATOM 2844 C C . THR A 1 368 ? -9.063 -13.160 8.609 1.00 81.69 368 THR A C 1
ATOM 2846 O O . THR A 1 368 ? -9.257 -12.702 7.482 1.00 81.69 368 THR A O 1
ATOM 2849 N N . ARG A 1 369 ? -8.831 -14.462 8.801 1.00 75.69 369 ARG A N 1
ATOM 2850 C CA . ARG A 1 369 ? -8.877 -15.448 7.709 1.00 75.69 369 ARG A CA 1
ATOM 2851 C C . ARG A 1 369 ? -10.205 -15.474 6.939 1.00 75.69 369 ARG A C 1
ATOM 2853 O O . ARG A 1 369 ? -10.248 -15.997 5.832 1.00 75.69 369 ARG A O 1
ATOM 2860 N N . PHE A 1 370 ? -11.281 -14.948 7.526 1.00 77.12 370 PHE A N 1
ATOM 2861 C CA . PHE A 1 370 ? -12.612 -14.917 6.922 1.00 77.12 370 PHE A CA 1
ATOM 2862 C C . PHE A 1 370 ? -12.889 -13.637 6.131 1.00 77.12 370 PHE A C 1
ATOM 2864 O O . PHE A 1 370 ? -13.888 -13.573 5.420 1.00 77.12 370 PHE A O 1
ATOM 2871 N N . GLY A 1 371 ? -12.027 -12.626 6.241 1.00 80.19 371 GLY A N 1
ATOM 2872 C CA . GLY A 1 371 ? -12.211 -11.354 5.560 1.00 80.19 371 GLY A CA 1
ATOM 2873 C C . GLY A 1 371 ? -11.890 -10.149 6.435 1.00 80.19 371 GLY A C 1
ATOM 2874 O O . GLY A 1 371 ? -11.323 -10.270 7.523 1.00 80.19 371 GLY A O 1
ATOM 2875 N N . ILE A 1 372 ? -12.291 -8.982 5.935 1.00 85.94 372 ILE A N 1
ATOM 2876 C CA . ILE A 1 372 ? -12.212 -7.700 6.628 1.00 85.94 372 ILE A CA 1
ATOM 2877 C C . ILE A 1 372 ? -13.588 -7.395 7.216 1.00 85.94 372 ILE A C 1
ATOM 2879 O O . ILE A 1 372 ? -14.603 -7.504 6.526 1.00 85.94 372 ILE A O 1
ATOM 2883 N N . ARG A 1 373 ? -13.614 -6.992 8.484 1.00 89.94 373 ARG A N 1
ATOM 2884 C CA . ARG A 1 373 ? -14.804 -6.544 9.200 1.00 89.94 373 ARG A CA 1
ATOM 2885 C C . ARG A 1 373 ? -14.575 -5.126 9.737 1.00 89.94 373 ARG A C 1
ATOM 2887 O O . ARG A 1 373 ? -13.711 -4.951 10.592 1.00 89.94 373 ARG A O 1
ATOM 2894 N N . PRO A 1 374 ? -15.341 -4.124 9.283 1.00 92.50 374 PRO A N 1
ATOM 2895 C CA . PRO A 1 374 ? -15.314 -2.780 9.854 1.00 92.50 374 PRO A CA 1
ATOM 2896 C C . PRO A 1 374 ? -15.609 -2.764 11.356 1.00 92.50 374 PRO A C 1
ATOM 2898 O O . PRO A 1 374 ? -16.442 -3.545 11.814 1.00 92.50 374 PRO A O 1
ATOM 2901 N N . VAL A 1 375 ? -14.992 -1.840 12.096 1.00 93.06 375 VAL A N 1
ATOM 2902 C CA . VAL A 1 375 ? -15.295 -1.596 13.513 1.00 93.06 375 VAL A CA 1
ATOM 2903 C C . VAL A 1 375 ? -15.994 -0.248 13.641 1.00 93.06 375 VAL A C 1
ATOM 2905 O O . VAL A 1 375 ? -15.346 0.790 13.550 1.00 93.06 375 VAL A O 1
ATOM 2908 N N . ARG A 1 376 ? -17.327 -0.250 13.781 1.00 89.94 376 ARG A N 1
ATOM 2909 C CA . ARG A 1 376 ? -18.132 0.991 13.725 1.00 89.94 376 ARG A CA 1
ATOM 2910 C C . ARG A 1 376 ? -18.926 1.294 14.991 1.00 89.94 376 ARG A C 1
ATOM 2912 O O . ARG A 1 376 ? -19.405 2.412 15.138 1.00 89.94 376 ARG A O 1
ATOM 2919 N N . ASN A 1 377 ? -19.104 0.305 15.856 1.00 90.12 377 ASN A N 1
ATOM 2920 C CA . ASN A 1 377 ? -19.874 0.405 17.090 1.00 90.12 377 ASN A CA 1
ATOM 2921 C C . ASN A 1 377 ? -19.359 -0.605 18.127 1.00 90.12 377 ASN A C 1
ATOM 2923 O O . ASN A 1 377 ? -18.474 -1.420 17.837 1.00 90.12 377 ASN A O 1
ATOM 2927 N N . LYS A 1 378 ? -19.924 -0.577 19.335 1.00 89.69 378 LYS A N 1
ATOM 2928 C CA . LYS A 1 378 ? -19.552 -1.475 20.436 1.00 89.69 378 LYS A CA 1
ATOM 2929 C C . LYS A 1 378 ? -19.803 -2.942 20.102 1.00 89.69 378 LYS A C 1
ATOM 2931 O O . LYS A 1 378 ? -19.021 -3.798 20.510 1.00 89.69 378 LYS A O 1
ATOM 2936 N N . THR A 1 379 ? -20.835 -3.238 19.313 1.00 91.19 379 THR A N 1
ATOM 2937 C CA . THR A 1 379 ? -21.097 -4.604 18.830 1.00 91.19 379 THR A CA 1
ATOM 2938 C C . THR A 1 379 ? -19.962 -5.124 17.936 1.00 91.19 379 THR A C 1
ATOM 2940 O O . THR A 1 379 ? -19.541 -6.272 18.071 1.00 91.19 379 THR A O 1
ATOM 2943 N N . ASP A 1 380 ? -19.422 -4.294 17.043 1.00 92.88 380 ASP A N 1
ATOM 2944 C CA . ASP A 1 380 ? -18.258 -4.659 16.233 1.00 92.88 380 ASP A CA 1
ATOM 2945 C C . ASP A 1 380 ? -16.981 -4.755 17.076 1.00 92.88 380 ASP A C 1
ATOM 2947 O O . ASP A 1 380 ? -16.159 -5.639 16.837 1.00 92.88 380 ASP A O 1
ATOM 2951 N N . TRP A 1 381 ? -16.828 -3.904 18.095 1.00 93.06 381 TRP A N 1
ATOM 2952 C CA . TRP A 1 381 ? -15.712 -4.002 19.038 1.00 93.06 381 TRP A CA 1
ATOM 2953 C C . TRP A 1 381 ? -15.714 -5.327 19.813 1.00 93.06 381 TRP A C 1
ATOM 2955 O O . TRP A 1 381 ? -14.652 -5.925 19.988 1.00 93.06 381 TRP A O 1
ATOM 2965 N N . LEU A 1 382 ? -16.881 -5.849 20.208 1.00 92.44 382 LEU A N 1
ATOM 2966 C CA . LEU A 1 382 ? -16.963 -7.177 20.831 1.00 92.44 382 LEU A CA 1
ATOM 2967 C C . LEU A 1 382 ? -16.369 -8.261 19.923 1.00 92.44 382 LEU A C 1
ATOM 2969 O O . LEU A 1 382 ? -15.639 -9.124 20.400 1.00 92.44 382 LEU A O 1
ATOM 2973 N N . ALA A 1 383 ? -16.581 -8.165 18.609 1.00 92.31 383 ALA A N 1
ATOM 2974 C CA . ALA A 1 383 ? -15.978 -9.093 17.658 1.00 92.31 383 ALA A CA 1
ATOM 2975 C C . ALA A 1 383 ? -14.453 -8.934 17.538 1.00 92.31 383 ALA A C 1
ATOM 2977 O O . ALA A 1 383 ? -13.758 -9.922 17.304 1.00 92.31 383 ALA A O 1
ATOM 2978 N N . VAL A 1 384 ? -13.916 -7.718 17.705 1.00 94.19 384 VAL A N 1
ATOM 2979 C CA . VAL A 1 384 ? -12.460 -7.499 17.804 1.00 94.19 384 VAL A CA 1
ATOM 2980 C C . VAL A 1 384 ? -11.910 -8.200 19.039 1.00 94.19 384 VAL A C 1
ATOM 2982 O O . VAL A 1 384 ? -10.914 -8.911 18.932 1.00 94.19 384 VAL A O 1
ATOM 2985 N N . ARG A 1 385 ? -12.576 -8.046 20.188 1.00 94.81 385 ARG A N 1
ATOM 2986 C CA . ARG A 1 385 ? -12.175 -8.686 21.444 1.00 94.81 385 ARG A CA 1
ATOM 2987 C C . ARG A 1 385 ? -12.213 -10.211 21.344 1.00 94.81 385 ARG A C 1
ATOM 2989 O O . ARG A 1 385 ? -11.222 -10.857 21.656 1.00 94.81 385 ARG A O 1
ATOM 2996 N N . GLU A 1 386 ? -13.301 -10.780 20.827 1.00 94.38 386 GLU A N 1
ATOM 2997 C CA . GLU A 1 386 ? -13.413 -12.226 20.585 1.00 94.38 386 GLU A CA 1
ATOM 2998 C C . GLU A 1 386 ? -12.315 -12.737 19.641 1.00 94.38 386 GLU A C 1
ATOM 3000 O O . GLU A 1 386 ? -11.710 -13.783 19.882 1.00 94.38 386 GLU A O 1
ATOM 3005 N N . ALA A 1 387 ? -12.030 -11.994 18.566 1.00 92.25 387 ALA A N 1
ATOM 3006 C CA . ALA A 1 387 ? -10.966 -12.344 17.633 1.00 92.25 387 ALA A CA 1
ATOM 3007 C C . ALA A 1 387 ? -9.578 -12.256 18.280 1.00 92.25 387 ALA A C 1
ATOM 3009 O O . ALA A 1 387 ? -8.737 -13.109 18.005 1.00 92.25 387 ALA A O 1
ATOM 3010 N N . GLN A 1 388 ? -9.341 -11.263 19.136 1.00 94.38 388 GLN A N 1
ATOM 3011 C CA . GLN A 1 388 ? -8.095 -11.096 19.879 1.00 94.38 388 GLN A CA 1
ATOM 3012 C C . GLN A 1 388 ? -7.886 -12.222 20.898 1.00 94.38 388 GLN A C 1
ATOM 3014 O O . GLN A 1 388 ? -6.812 -12.825 20.915 1.00 94.38 388 GLN A O 1
ATOM 3019 N N . ASP A 1 389 ? -8.903 -12.542 21.699 1.00 94.50 389 ASP A N 1
ATOM 3020 C CA . ASP A 1 389 ? -8.847 -13.622 22.689 1.00 94.50 389 ASP A CA 1
ATOM 3021 C C . ASP A 1 389 ? -8.543 -14.957 21.997 1.00 94.50 389 ASP A C 1
ATOM 3023 O O . ASP A 1 389 ? -7.584 -15.649 22.347 1.00 94.50 389 ASP A O 1
ATOM 3027 N N . ARG A 1 390 ? -9.265 -15.254 20.910 1.00 91.81 390 ARG A N 1
ATOM 3028 C CA . ARG A 1 390 ? -9.020 -16.434 20.076 1.00 91.81 390 ARG A CA 1
ATOM 3029 C C . ARG A 1 390 ? -7.625 -16.435 19.446 1.00 91.81 390 ARG A C 1
ATOM 3031 O O . ARG A 1 390 ? -6.979 -17.480 19.397 1.00 91.81 390 ARG A O 1
ATOM 3038 N N . ALA A 1 391 ? -7.164 -15.301 18.920 1.00 88.88 391 ALA A N 1
ATOM 3039 C CA . ALA A 1 391 ? -5.846 -15.185 18.299 1.00 88.88 391 ALA A CA 1
ATOM 3040 C C . ALA A 1 391 ? -4.726 -15.462 19.309 1.00 88.88 391 ALA A C 1
ATOM 3042 O O . ALA A 1 391 ? -3.758 -16.144 18.973 1.00 88.88 391 ALA A O 1
ATOM 3043 N N . ARG A 1 392 ? -4.871 -14.979 20.548 1.00 92.31 392 ARG A N 1
ATOM 3044 C CA . ARG A 1 392 ? -3.934 -15.231 21.652 1.00 92.31 392 ARG A CA 1
ATOM 3045 C C . ARG A 1 392 ? -3.981 -16.692 22.111 1.00 92.31 392 ARG A C 1
ATOM 3047 O O . ARG A 1 392 ? -2.926 -17.306 22.257 1.00 92.31 392 ARG A O 1
ATOM 3054 N N . GLU A 1 393 ? -5.172 -17.266 22.269 1.00 93.31 393 GLU A N 1
ATOM 3055 C CA . GLU A 1 393 ? -5.362 -18.659 22.699 1.00 93.31 393 GLU A CA 1
ATOM 3056 C C . GLU A 1 393 ? -4.838 -19.666 21.663 1.00 93.31 393 GLU A C 1
ATOM 3058 O O . GLU A 1 393 ? -4.036 -20.541 21.981 1.00 93.31 393 GLU A O 1
ATOM 3063 N N . LEU A 1 394 ? -5.258 -19.525 20.404 1.00 88.12 394 LEU A N 1
ATOM 3064 C CA . LEU A 1 394 ? -4.941 -20.472 19.328 1.00 88.12 394 LEU A CA 1
ATOM 3065 C C . LEU A 1 394 ? -3.659 -20.122 18.570 1.00 88.12 394 LEU A C 1
ATOM 3067 O O . LEU A 1 394 ? -3.279 -20.823 17.626 1.00 88.12 394 LEU A O 1
ATOM 3071 N N . GLN A 1 395 ? -3.014 -19.009 18.929 1.00 84.12 395 GLN A N 1
ATOM 3072 C CA . GLN A 1 395 ? -1.889 -18.447 18.185 1.00 84.12 395 GLN A CA 1
ATOM 3073 C C . GLN A 1 395 ? -2.232 -18.252 16.695 1.00 84.12 395 GLN A C 1
ATOM 3075 O O . GLN A 1 395 ? -1.383 -18.444 15.825 1.00 84.12 395 GLN A O 1
ATOM 3080 N N . GLU A 1 396 ? -3.491 -17.931 16.371 1.00 80.56 396 GLU A N 1
ATOM 3081 C CA . GLU A 1 396 ? -3.975 -17.661 15.009 1.00 80.56 396 GLU A CA 1
ATOM 3082 C C . GLU A 1 396 ? -3.733 -16.186 14.635 1.00 80.56 396 GLU A C 1
ATOM 3084 O O . GLU A 1 396 ? -3.909 -15.314 15.480 1.00 80.56 396 GLU A O 1
ATOM 3089 N N . PRO A 1 397 ? -3.338 -15.868 13.386 1.00 75.19 397 PRO A N 1
ATOM 3090 C CA . PRO A 1 397 ? -3.142 -14.482 12.982 1.00 75.19 397 PRO A CA 1
ATOM 3091 C C . PRO A 1 397 ? -4.486 -13.749 12.895 1.00 75.19 397 PRO A C 1
ATOM 3093 O O . PRO A 1 397 ? -5.381 -14.150 12.145 1.00 75.19 397 PRO A O 1
ATOM 3096 N N . ALA A 1 398 ? -4.590 -12.640 13.619 1.00 86.38 398 ALA A N 1
ATOM 3097 C CA . ALA A 1 398 ? -5.654 -11.657 13.487 1.00 86.38 398 ALA A CA 1
ATOM 3098 C C . ALA A 1 398 ? -5.014 -10.272 13.526 1.00 86.38 398 ALA A C 1
ATOM 3100 O O . ALA A 1 398 ? -4.166 -10.002 14.375 1.00 86.38 398 ALA A O 1
ATOM 3101 N N . MET A 1 399 ? -5.391 -9.418 12.583 1.00 90.19 399 MET A N 1
ATOM 3102 C CA . MET A 1 399 ? -4.750 -8.122 12.414 1.00 90.19 399 MET A CA 1
ATOM 3103 C C . MET A 1 399 ? -5.770 -7.008 12.561 1.00 90.19 399 MET A C 1
ATOM 3105 O O . MET A 1 399 ? -6.915 -7.146 12.133 1.00 90.19 399 MET A O 1
ATOM 3109 N N . LEU A 1 400 ? -5.341 -5.887 13.120 1.00 92.88 400 LEU A N 1
ATOM 3110 C CA . LEU A 1 400 ? -6.115 -4.659 13.147 1.00 92.88 400 LEU A CA 1
ATOM 3111 C C . LEU A 1 400 ? -5.466 -3.660 12.199 1.00 92.8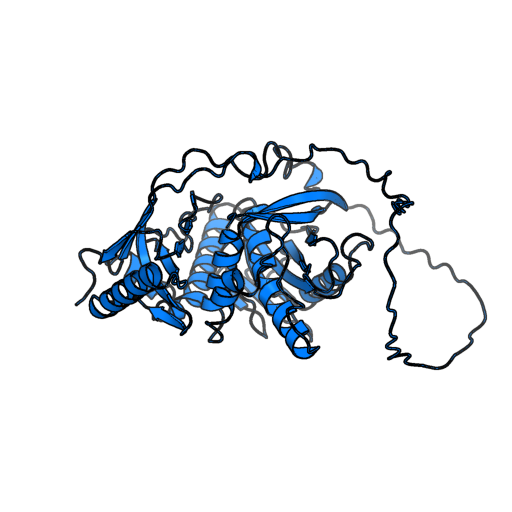8 400 LEU A C 1
ATOM 3113 O O . LEU A 1 400 ? -4.285 -3.346 12.334 1.00 92.88 400 LEU A O 1
ATOM 3117 N N . ILE A 1 401 ? -6.240 -3.171 11.239 1.00 92.88 401 ILE A N 1
ATOM 3118 C CA . ILE A 1 401 ? -5.843 -2.070 10.362 1.00 92.88 401 ILE A CA 1
ATOM 3119 C C . ILE A 1 401 ? -6.578 -0.809 10.777 1.00 92.88 401 ILE A C 1
ATOM 3121 O O . ILE A 1 401 ? -7.723 -0.879 11.229 1.00 92.88 401 ILE A O 1
ATOM 3125 N N . GLY A 1 402 ? -5.949 0.345 10.588 1.00 93.12 402 GLY A N 1
ATOM 3126 C CA . GLY A 1 402 ? -6.585 1.604 10.938 1.00 93.12 402 GLY A CA 1
ATOM 3127 C C . GLY A 1 402 ? -6.088 2.807 10.160 1.00 93.12 402 GLY A C 1
ATOM 3128 O O . GLY A 1 402 ? -4.997 2.786 9.595 1.00 93.12 402 GLY A O 1
ATOM 3129 N N . ILE A 1 403 ? -6.905 3.856 10.162 1.00 92.88 403 ILE A N 1
ATOM 3130 C CA . ILE A 1 403 ? -6.520 5.217 9.788 1.00 92.88 403 ILE A CA 1
ATOM 3131 C C . ILE A 1 403 ? -6.467 6.061 11.070 1.00 92.88 403 ILE A C 1
ATOM 3133 O O . ILE A 1 403 ? -7.453 6.052 11.813 1.00 92.88 403 ILE A O 1
ATOM 3137 N N . PRO A 1 404 ? -5.357 6.768 11.350 1.00 90.44 404 PRO A N 1
ATOM 3138 C CA . PRO A 1 404 ? -5.240 7.635 12.517 1.00 90.44 404 PRO A CA 1
ATOM 3139 C C . PRO A 1 404 ? -6.334 8.704 12.573 1.00 90.44 404 PRO A C 1
ATOM 3141 O O . PRO A 1 404 ? -6.692 9.293 11.552 1.00 90.44 404 PRO A O 1
ATOM 3144 N N . ARG A 1 405 ? -6.827 8.977 13.786 1.00 86.12 405 ARG A N 1
ATOM 3145 C CA . ARG A 1 405 ? -7.825 10.016 14.085 1.00 86.12 405 ARG A CA 1
ATOM 3146 C C . ARG A 1 405 ? -7.463 11.385 13.501 1.00 86.12 405 ARG A C 1
ATOM 3148 O O . ARG A 1 405 ? -8.317 12.069 12.949 1.00 86.12 405 ARG A O 1
ATOM 3155 N N . GLU A 1 406 ? -6.203 11.779 13.626 1.00 81.50 406 GLU A N 1
ATOM 3156 C CA . GLU A 1 406 ? -5.731 13.122 13.275 1.00 81.50 406 GLU A CA 1
ATOM 3157 C C . GLU A 1 406 ? -5.077 13.170 11.891 1.00 81.50 406 GLU A C 1
ATOM 3159 O O . GLU A 1 406 ? -4.181 13.977 11.662 1.00 81.50 406 GLU A O 1
ATOM 3164 N N . ILE A 1 407 ? -5.512 12.306 10.962 1.00 84.56 407 ILE A N 1
ATOM 3165 C CA . ILE A 1 407 ? -4.920 12.240 9.625 1.00 84.56 407 ILE A CA 1
ATOM 3166 C C . ILE A 1 407 ? -4.959 13.603 8.919 1.00 84.56 407 ILE A C 1
ATOM 3168 O O . ILE A 1 407 ? -6.005 14.105 8.501 1.00 84.56 407 ILE A O 1
ATOM 3172 N N . ASN A 1 408 ? -3.781 14.181 8.714 1.00 83.00 408 ASN A N 1
ATOM 3173 C CA . ASN A 1 408 ? -3.610 15.407 7.961 1.00 83.00 408 ASN A CA 1
ATOM 3174 C C . ASN A 1 408 ? -3.340 15.091 6.485 1.00 83.00 408 ASN A C 1
ATOM 3176 O O . ASN A 1 408 ? -2.236 14.724 6.081 1.00 83.00 408 ASN A O 1
ATOM 3180 N N . ILE A 1 409 ? -4.363 15.290 5.654 1.00 83.44 409 ILE A N 1
ATOM 3181 C CA . ILE A 1 409 ? -4.318 14.977 4.219 1.00 83.44 409 ILE A CA 1
ATOM 3182 C C . ILE A 1 409 ? -3.364 15.864 3.400 1.00 83.44 409 ILE A C 1
ATOM 3184 O O . ILE A 1 409 ? -3.029 15.501 2.273 1.00 83.44 409 ILE A O 1
ATOM 3188 N N . GLY A 1 410 ? -2.932 17.004 3.949 1.00 73.94 410 GLY A N 1
ATOM 3189 C CA . GLY A 1 410 ? -1.969 17.915 3.327 1.00 73.94 410 GLY A CA 1
ATOM 3190 C C . GLY A 1 410 ? -0.536 17.742 3.835 1.00 73.94 410 GLY A C 1
ATOM 3191 O O . GLY A 1 410 ? 0.393 18.273 3.228 1.00 73.94 410 GLY A O 1
ATOM 3192 N N . ARG A 1 411 ? -0.318 16.992 4.924 1.00 78.25 411 ARG A N 1
ATOM 3193 C CA . ARG A 1 411 ? 1.012 16.858 5.525 1.00 78.25 411 ARG A CA 1
ATOM 3194 C C . ARG A 1 411 ? 1.921 15.980 4.668 1.00 78.25 411 ARG A C 1
ATOM 3196 O O . ARG A 1 411 ? 1.532 14.939 4.140 1.00 78.25 411 ARG A O 1
ATOM 3203 N N . ARG A 1 412 ? 3.181 16.394 4.565 1.00 71.94 412 ARG A N 1
ATOM 3204 C CA . ARG A 1 412 ? 4.264 15.569 4.034 1.00 71.94 412 ARG A CA 1
ATOM 3205 C C . ARG A 1 412 ? 4.511 14.378 4.968 1.00 71.94 412 ARG A C 1
ATOM 3207 O O . ARG A 1 412 ? 4.726 14.571 6.160 1.00 71.94 412 ARG A O 1
ATOM 3214 N N . ILE A 1 413 ? 4.510 13.169 4.411 1.00 69.00 413 ILE A N 1
ATOM 3215 C CA . ILE A 1 413 ? 4.865 11.948 5.146 1.00 69.00 413 ILE A CA 1
ATOM 3216 C C . ILE A 1 413 ? 6.374 11.753 5.045 1.00 69.00 413 ILE A C 1
ATOM 3218 O O . ILE A 1 413 ? 6.919 11.712 3.938 1.00 69.00 413 ILE A O 1
ATOM 3222 N N . GLU A 1 414 ? 7.042 11.614 6.187 1.00 62.97 414 GLU A N 1
ATOM 3223 C CA . GLU A 1 414 ? 8.474 11.337 6.256 1.00 62.97 414 GLU A CA 1
ATOM 3224 C C . GLU A 1 414 ? 8.730 10.041 7.024 1.00 62.97 414 GLU A C 1
ATOM 3226 O O . GLU A 1 414 ? 8.727 10.012 8.249 1.00 62.97 414 GLU A O 1
ATOM 3231 N N . GLY A 1 415 ? 8.977 8.961 6.279 1.00 57.75 415 GLY A N 1
ATOM 3232 C CA . GLY A 1 415 ? 9.416 7.688 6.845 1.00 57.75 415 GLY A CA 1
ATOM 3233 C C . GLY A 1 415 ? 8.374 6.964 7.704 1.00 57.75 415 GLY A C 1
ATOM 3234 O O . GLY A 1 415 ? 7.176 7.241 7.659 1.00 57.75 415 GLY A O 1
ATOM 3235 N N . VAL A 1 416 ? 8.861 5.970 8.447 1.00 56.41 416 VAL A N 1
ATOM 3236 C CA . VAL A 1 416 ? 8.067 5.164 9.379 1.00 56.41 416 VAL A CA 1
ATOM 3237 C C . VAL A 1 416 ? 8.124 5.819 10.755 1.00 56.41 416 VAL A C 1
ATOM 3239 O O . VAL A 1 416 ? 9.216 6.001 11.285 1.00 56.41 416 VAL A O 1
ATOM 3242 N N . GLU A 1 417 ? 6.965 6.148 11.328 1.00 61.03 417 GLU A N 1
ATOM 3243 C CA . GLU A 1 417 ? 6.867 6.734 12.674 1.00 61.03 417 GLU A CA 1
ATOM 3244 C C . GLU A 1 417 ? 7.209 5.709 13.742 1.00 61.03 417 GLU A C 1
ATOM 3246 O O . GLU A 1 417 ? 7.935 5.986 14.693 1.00 61.03 417 GLU A O 1
ATOM 3251 N N . TRP A 1 418 ? 6.672 4.503 13.567 1.00 66.06 418 TRP A N 1
ATOM 3252 C CA . TRP A 1 418 ? 6.784 3.444 14.543 1.00 66.06 418 TRP A CA 1
ATOM 3253 C C . TRP A 1 418 ? 6.666 2.078 13.873 1.00 66.06 418 TRP A C 1
ATOM 3255 O O . TRP A 1 418 ? 5.808 1.841 13.025 1.00 66.06 418 TRP A O 1
ATOM 3265 N N . GLN A 1 419 ? 7.521 1.138 14.254 1.00 72.25 419 GLN A N 1
ATOM 3266 C CA . GLN A 1 419 ? 7.402 -0.248 13.816 1.00 72.25 419 GLN A CA 1
ATOM 3267 C C . GLN A 1 419 ? 7.998 -1.155 14.863 1.00 72.25 419 GLN A C 1
ATOM 3269 O O . GLN A 1 419 ? 9.172 -1.005 15.198 1.00 72.25 419 GLN A O 1
ATOM 3274 N N . ASP A 1 420 ? 7.263 -2.181 15.268 1.00 71.06 420 ASP A N 1
ATOM 3275 C CA . ASP A 1 420 ? 7.763 -3.183 16.191 1.00 71.06 420 ASP A CA 1
ATOM 3276 C C . ASP A 1 420 ? 7.298 -4.608 15.918 1.00 71.06 420 ASP A C 1
ATOM 3278 O O . ASP A 1 420 ? 6.649 -4.872 14.914 1.00 71.06 420 ASP A O 1
ATOM 3282 N N . GLY A 1 421 ? 7.660 -5.549 16.795 1.00 72.25 421 GLY A N 1
ATOM 3283 C CA . GLY A 1 421 ? 7.151 -6.918 16.773 1.00 72.25 421 GLY A CA 1
ATOM 3284 C C . GLY A 1 421 ? 5.623 -6.978 16.698 1.00 72.25 421 GLY A C 1
ATOM 3285 O O . GLY A 1 421 ? 5.097 -7.888 16.069 1.00 72.25 421 GLY A O 1
ATOM 3286 N N . ALA A 1 422 ? 4.938 -5.969 17.242 1.00 81.19 422 ALA A N 1
ATOM 3287 C CA . ALA A 1 422 ? 3.486 -5.886 17.283 1.00 81.19 422 ALA A CA 1
ATOM 3288 C C . ALA A 1 422 ? 2.831 -5.199 16.068 1.00 81.19 422 ALA A C 1
ATOM 3290 O O . ALA A 1 422 ? 1.608 -5.245 15.951 1.00 81.19 422 ALA A O 1
ATOM 3291 N N . GLY A 1 423 ? 3.585 -4.552 15.167 1.00 83.88 423 GLY A N 1
ATOM 3292 C CA . GLY A 1 423 ? 2.981 -3.875 14.015 1.00 83.88 423 GLY A CA 1
ATOM 3293 C C . GLY A 1 423 ? 3.817 -2.773 13.370 1.00 83.88 423 GLY A C 1
ATOM 3294 O O . GLY A 1 423 ? 5.023 -2.655 13.581 1.00 83.88 423 GLY A O 1
ATOM 3295 N N . ILE A 1 424 ? 3.147 -1.940 12.575 1.00 85.00 424 ILE A N 1
ATOM 3296 C CA . ILE A 1 424 ? 3.715 -0.775 11.897 1.00 85.00 424 ILE A CA 1
ATOM 3297 C C . ILE A 1 424 ? 2.710 0.379 11.827 1.00 85.00 424 ILE A C 1
ATOM 3299 O O . ILE A 1 424 ? 1.548 0.196 11.461 1.00 85.00 424 ILE A O 1
ATOM 3303 N N . ALA A 1 425 ? 3.198 1.584 12.100 1.00 83.38 425 ALA A N 1
ATOM 3304 C CA . ALA A 1 425 ? 2.489 2.840 11.943 1.00 83.38 425 ALA A CA 1
ATOM 3305 C C . ALA A 1 425 ? 3.377 3.864 11.219 1.00 83.38 425 ALA A C 1
ATOM 3307 O O . ALA A 1 425 ? 4.580 3.974 11.465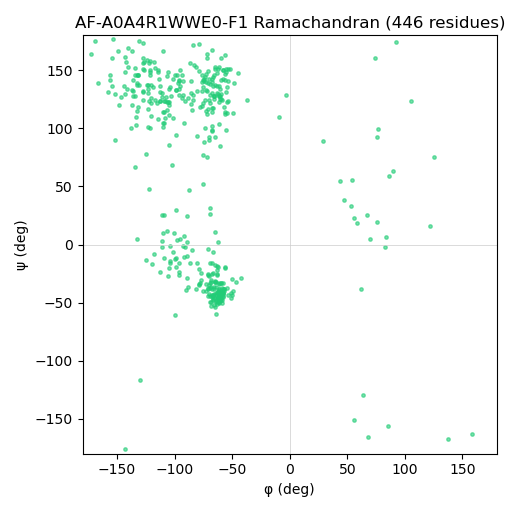 1.00 83.38 425 ALA A O 1
ATOM 3308 N N . MET A 1 426 ? 2.780 4.600 10.286 1.00 75.25 426 MET A N 1
ATOM 3309 C CA . MET A 1 426 ? 3.414 5.752 9.647 1.00 75.25 426 MET A CA 1
ATOM 3310 C C . MET A 1 426 ? 2.533 6.978 9.897 1.00 75.25 426 MET A C 1
ATOM 3312 O O . MET A 1 426 ? 1.308 6.807 9.961 1.00 75.25 426 MET A O 1
ATOM 3316 N N . PRO A 1 427 ? 3.114 8.185 10.012 1.00 69.56 427 PRO A N 1
ATOM 3317 C CA . PRO A 1 427 ? 2.337 9.368 10.335 1.00 69.56 427 PRO A CA 1
ATOM 3318 C C . PRO A 1 427 ? 1.332 9.628 9.223 1.00 69.56 427 PRO A C 1
ATOM 3320 O O . PRO A 1 427 ? 1.672 9.545 8.038 1.00 69.56 427 PRO A O 1
ATOM 3323 N N . ASP A 1 428 ? 0.100 9.951 9.610 1.00 78.81 428 ASP A N 1
ATOM 3324 C CA . ASP A 1 428 ? -0.969 10.310 8.680 1.00 78.81 428 ASP A CA 1
ATOM 3325 C C . ASP A 1 428 ? -1.238 9.237 7.612 1.00 78.81 428 ASP A C 1
ATOM 3327 O O . ASP A 1 428 ? -1.756 9.532 6.542 1.00 78.81 428 ASP A O 1
ATOM 3331 N N . ASP A 1 429 ? -0.883 7.977 7.845 1.00 85.81 429 ASP A N 1
ATOM 3332 C CA . ASP A 1 429 ? -1.063 6.884 6.892 1.00 85.81 429 ASP A CA 1
ATOM 3333 C C . ASP A 1 429 ? -1.729 5.684 7.569 1.00 85.81 429 ASP A C 1
ATOM 3335 O O . ASP A 1 429 ? -1.965 5.676 8.773 1.00 85.81 429 ASP A O 1
ATOM 3339 N N . MET A 1 430 ? -2.049 4.650 6.793 1.00 89.19 430 MET A N 1
ATOM 3340 C CA . MET A 1 430 ? -2.592 3.413 7.340 1.00 89.19 430 MET A CA 1
ATOM 3341 C C . MET A 1 430 ? -1.664 2.840 8.419 1.00 89.19 430 MET A C 1
ATOM 3343 O O . MET A 1 430 ? -0.444 2.973 8.345 1.00 89.19 430 MET A O 1
ATOM 3347 N N . VAL A 1 431 ? -2.224 2.174 9.415 1.00 91.25 431 VAL A N 1
ATOM 3348 C CA . VAL A 1 431 ? -1.480 1.426 10.432 1.00 91.25 431 VAL A CA 1
ATOM 3349 C C . VAL A 1 431 ? -1.931 -0.030 10.419 1.00 91.25 431 VAL A C 1
ATOM 3351 O O . VAL A 1 431 ? -3.035 -0.337 9.961 1.00 91.25 431 VAL A O 1
ATOM 3354 N N . LEU A 1 432 ? -1.075 -0.931 10.890 1.00 91.62 432 LEU A N 1
ATOM 3355 C CA . LEU A 1 432 ? -1.343 -2.366 10.943 1.00 91.62 432 LEU A CA 1
ATOM 3356 C C . LEU A 1 432 ? -0.735 -2.962 12.216 1.00 91.62 432 LEU A C 1
ATOM 3358 O O . LEU A 1 432 ? 0.456 -2.786 12.456 1.00 91.62 432 LEU A O 1
ATOM 3362 N N . PHE A 1 433 ? -1.527 -3.719 12.973 1.00 91.31 433 PHE A N 1
ATOM 3363 C CA . PHE A 1 433 ? -1.106 -4.358 14.222 1.00 91.31 433 PHE A CA 1
ATOM 3364 C C . PHE A 1 433 ? -1.499 -5.833 14.285 1.00 91.31 433 PHE A C 1
ATOM 3366 O O . PHE A 1 433 ? -2.578 -6.205 13.821 1.00 91.31 433 PHE A O 1
ATOM 3373 N N . ASP A 1 434 ? -0.654 -6.651 14.915 1.00 89.31 434 ASP A N 1
ATOM 3374 C CA . ASP A 1 434 ? -1.010 -8.002 15.352 1.00 89.31 434 ASP A CA 1
ATOM 3375 C C . ASP A 1 434 ? -1.846 -7.924 16.628 1.00 89.31 434 ASP A C 1
ATOM 3377 O O . ASP A 1 434 ? -1.353 -7.483 17.667 1.00 89.31 434 ASP A O 1
ATOM 3381 N N . LEU A 1 435 ? -3.092 -8.400 16.590 1.00 91.12 435 LEU A N 1
ATOM 3382 C CA . LEU A 1 435 ? -3.962 -8.377 17.768 1.00 91.12 435 LEU A CA 1
ATOM 3383 C C . LEU A 1 435 ? -3.426 -9.213 18.932 1.00 91.12 435 LEU A C 1
ATOM 3385 O O . LEU A 1 435 ? -3.822 -8.986 20.074 1.00 91.12 435 LEU A O 1
ATOM 3389 N N . ARG A 1 436 ? -2.517 -10.158 18.685 1.00 88.88 436 ARG A N 1
ATOM 3390 C CA . ARG A 1 436 ? -1.904 -10.950 19.756 1.00 88.88 436 ARG A CA 1
ATOM 3391 C C . ARG A 1 436 ? -0.992 -10.108 20.645 1.00 88.88 436 ARG A C 1
ATOM 3393 O O . ARG A 1 436 ? -0.921 -10.378 21.840 1.00 88.88 436 ARG A O 1
ATOM 3400 N N . GLU A 1 437 ? -0.379 -9.074 20.075 1.00 88.81 437 GLU A N 1
ATOM 3401 C CA . GLU A 1 437 ? 0.743 -8.329 20.659 1.00 88.81 437 GLU A CA 1
ATOM 3402 C C . GLU A 1 437 ? 0.382 -6.894 21.089 1.00 88.81 437 GLU A C 1
ATOM 3404 O O . GLU A 1 437 ? 1.226 -6.173 21.620 1.00 88.81 437 GLU A O 1
ATOM 3409 N N . VAL A 1 438 ? -0.860 -6.454 20.863 1.00 91.75 438 VAL A N 1
ATOM 3410 C CA . VAL A 1 438 ? -1.341 -5.116 21.253 1.00 91.75 438 VAL A CA 1
ATOM 3411 C C . VAL A 1 438 ? -2.532 -5.195 22.192 1.00 91.75 438 VAL A C 1
ATOM 3413 O O . VAL A 1 438 ? -3.264 -6.183 22.191 1.00 91.75 438 VAL A O 1
ATOM 3416 N N . ASP A 1 439 ? -2.760 -4.133 22.954 1.00 93.81 439 ASP A N 1
ATOM 3417 C CA . ASP A 1 439 ? -3.988 -3.921 23.713 1.00 93.81 439 ASP A CA 1
ATOM 3418 C C . ASP A 1 439 ? -4.930 -3.020 22.905 1.00 93.81 439 ASP A C 1
ATOM 3420 O O . ASP A 1 439 ? -4.501 -2.017 22.328 1.00 93.81 439 ASP A O 1
ATOM 3424 N N . VAL A 1 440 ? -6.210 -3.401 22.823 1.00 93.75 440 VAL A N 1
ATOM 3425 C CA . VAL A 1 440 ? -7.224 -2.680 22.041 1.00 93.75 440 VAL A CA 1
ATOM 3426 C C . VAL A 1 440 ? -8.431 -2.377 22.913 1.00 93.75 440 VAL A C 1
ATOM 3428 O O . VAL A 1 440 ? -9.067 -3.277 23.461 1.00 93.75 440 VAL A O 1
ATOM 3431 N N . GLU A 1 441 ? -8.781 -1.103 22.992 1.00 93.25 441 GLU A N 1
ATOM 3432 C CA . GLU A 1 441 ? -9.905 -0.601 23.775 1.00 93.25 441 GLU A CA 1
ATOM 3433 C C . GLU A 1 441 ? -10.898 0.142 22.875 1.00 93.25 441 GLU A C 1
ATOM 3435 O O . GLU A 1 441 ? -10.510 0.704 21.843 1.00 93.25 441 GLU A O 1
ATOM 3440 N N . PRO A 1 442 ? -12.196 0.146 23.223 1.00 91.25 442 PRO A N 1
ATOM 3441 C CA . PRO A 1 442 ? -13.148 0.982 22.513 1.00 91.25 442 PRO A CA 1
ATOM 3442 C C . PRO A 1 442 ? -12.834 2.453 22.817 1.00 91.25 442 PRO A C 1
ATOM 3444 O O . PRO A 1 442 ? -12.526 2.802 23.957 1.00 91.25 442 PRO A O 1
ATOM 3447 N N . GLY A 1 443 ? -12.919 3.321 21.808 1.00 84.81 443 GLY A N 1
ATOM 3448 C CA . GLY A 1 443 ? -12.898 4.763 22.035 1.00 84.81 443 GLY A CA 1
ATOM 3449 C C . GLY A 1 443 ? -14.089 5.198 22.889 1.00 84.81 443 GLY A C 1
ATOM 3450 O O . GLY A 1 443 ? -15.135 4.543 22.891 1.00 84.81 443 GLY A O 1
ATOM 3451 N N . VAL A 1 444 ? -13.923 6.304 23.617 1.00 78.44 444 VAL A N 1
ATOM 3452 C CA . VAL A 1 444 ? -14.910 6.814 24.586 1.00 78.44 444 VAL A CA 1
ATOM 3453 C C . VAL A 1 444 ? -16.289 7.013 23.948 1.00 78.44 444 VAL A C 1
ATOM 3455 O O . VAL A 1 444 ? -17.295 6.666 24.566 1.00 78.44 444 VAL A O 1
ATOM 3458 N N . ASP A 1 445 ? -16.333 7.463 22.693 1.00 77.12 445 ASP A N 1
ATOM 3459 C CA . ASP A 1 445 ? -17.576 7.749 21.972 1.00 77.12 445 ASP A CA 1
ATOM 3460 C C . ASP A 1 445 ? -17.873 6.747 20.848 1.00 77.12 445 ASP A C 1
ATOM 3462 O O . ASP A 1 445 ? -18.590 7.059 19.892 1.00 77.12 445 ASP A O 1
ATOM 3466 N N . LEU A 1 446 ? -17.348 5.519 20.945 1.00 79.69 446 LEU A N 1
ATOM 3467 C CA . LEU A 1 446 ? -17.743 4.468 20.015 1.00 79.69 446 LEU A CA 1
ATOM 3468 C C . LEU A 1 446 ? -19.263 4.221 20.163 1.00 79.69 446 LEU A C 1
ATOM 3470 O O . LEU A 1 446 ? -19.705 3.900 21.272 1.00 79.69 446 LEU A O 1
ATOM 3474 N N . PRO A 1 447 ? -20.068 4.356 19.088 1.00 79.62 447 PRO A N 1
ATOM 3475 C CA . PRO A 1 447 ? -21.523 4.223 19.172 1.00 79.62 447 PRO A CA 1
ATOM 3476 C C . PRO A 1 447 ? -21.950 2.861 19.724 1.00 79.62 447 PRO A C 1
ATOM 3478 O O . PRO A 1 447 ? -21.247 1.872 19.510 1.00 79.62 447 PRO A O 1
ATOM 3481 N N . ASP A 1 448 ? -23.100 2.801 20.399 1.00 76.44 448 ASP A N 1
ATOM 3482 C CA . ASP A 1 448 ? -23.692 1.534 20.862 1.00 76.44 448 ASP A CA 1
ATOM 3483 C C . ASP A 1 448 ? -23.982 0.553 19.708 1.00 76.44 448 ASP A C 1
ATOM 3485 O O . ASP A 1 448 ? -24.484 0.992 18.642 1.00 76.44 448 ASP A O 1
#

Nearest PDB structures (foldseek):
  1xct-assembly1_L  TM=3.536E-01  e=2.272E+00  Finegoldia magna ATCC 29328

Sequence (448 aa):
MTSYRWTRHKVVDAAGNRSVGDVPISLWWLARAAAEETLQGSPMVSAWLTLFRSHLSSTESHELRWNGDLAESAELRRSYSGLYGRFMARALLTHHLGLSRFVSLKRNGITLPGSIAVTRNAAGDIPDWLAWDSRNNRFVLCEAKGSLTANDFLTRDPPRCVAEGKKQFSRVSSVIAGRVTHPAEWVAASRWSTDQRGGPPITLLWDPPVSDTPFEPEEADRHREAITRAWLDSIAPGFGLANANKVLAAAEKDHTVVVRAKPGPVPESRDWPLGGGPGVDETDITDGVIVSADAPLDLGLQTIDAYRYVRPETEVSGDSVFVERPRLPDRPTTSLANAPIYEGREVLAPRPQEKSPFEGSLVAALVTRFGIRPVRNKTDWLAVREAQDRARELQEPAMLIGIPREINIGRRIEGVEWQDGAGIAMPDDMVLFDLREVDVEPGVDLPD

Radius of gyration: 23.96 Å; Cα contacts (8 Å, |Δi|>4): 815; chains: 1; bounding box: 60×67×72 Å

Foldseek 3Di:
DQQWAKFFEWEQAQVRDIDTDIDIAGVQLLLVQLCLVCLLDPDPFQPVLCCPPPQADPVDDHHRATEDLCDPDPVSQVVCQVRSLSSQQNSCCCQVQVKDLWFFADPQGDDQPQAKGKGFDDDDAAFGTWIARLVQLFIETEHTGGHADAPCVPPDVVGPSVVVQVVRHVRIWMDHPRDTADHWYKYWYWHHAYPVPGDGTYIYIYTHDHPDHHDDLVSSLSRLLSSLQSSQQSNQVLQVHNGSVRQLVCLQQLLWKKKKFDFDDQDDPVSDPPDPDPDDPPPPPDDDPPPPDDDDDDDPDDDDDDDDDDDDDDDDDDDDDDDDDDDDDDDDDPDCPPPPPPPPVPDSDPNPDRFDMDIFIWQKWKRFSVGIGHRQAVVSVVVLVVVLVCCQVVVGWIKMKGFTSPQDSSDRWDHWPGQHPFWGDTHSHMTMGGSPRMDMGRGPPRHD

Solvent-accessible surface area (backbone atoms only — not comparable to full-atom values): 25361 Å² total; per-residue (Å²): 130,74,63,44,25,31,28,40,34,37,38,34,42,58,87,67,52,76,47,75,47,79,42,78,43,50,52,59,44,38,49,46,30,40,52,51,52,40,35,56,38,88,81,74,49,43,63,57,74,48,42,70,73,66,37,37,28,90,87,49,73,55,51,48,34,29,29,51,71,84,44,95,46,74,64,53,42,51,54,45,20,53,54,56,11,41,19,51,20,47,25,46,42,30,74,76,71,44,39,40,54,66,32,73,44,46,100,61,34,49,72,44,80,96,36,50,32,36,35,55,76,47,88,74,73,57,45,48,26,40,32,37,32,55,88,56,32,38,60,29,37,36,29,58,33,35,31,79,79,66,80,38,77,83,80,38,87,74,21,66,65,50,55,56,45,58,59,14,54,77,19,44,46,38,33,42,95,88,40,80,54,55,60,33,52,35,35,23,33,35,33,53,13,25,69,71,77,42,68,80,22,33,36,37,41,39,48,39,73,63,82,60,78,60,46,56,70,75,59,27,36,53,38,42,31,44,41,37,43,53,24,37,36,44,34,16,59,42,50,72,29,91,26,29,72,50,47,53,52,34,24,71,61,38,34,24,35,34,40,38,32,67,55,51,81,73,79,59,82,87,78,47,84,76,73,77,69,95,80,79,67,96,79,76,86,64,93,74,83,83,75,73,80,89,74,93,75,85,84,84,82,76,86,82,90,83,82,85,81,89,79,82,87,77,93,78,84,84,83,93,75,89,77,84,76,83,82,76,80,91,67,90,69,87,59,68,84,80,54,72,87,69,74,71,75,79,59,98,51,81,73,82,57,91,58,72,64,48,74,50,46,16,36,28,22,41,38,38,74,90,27,71,42,41,39,70,25,48,69,39,44,50,52,50,50,55,46,28,55,47,14,54,73,70,69,42,83,32,34,40,35,27,38,47,36,82,52,47,56,63,61,78,59,77,69,73,71,42,72,50,86,32,30,38,36,31,64,65,37,67,30,36,30,36,38,67,55,40,50,77,44,80,26,95,56,35,42,116

pLDDT: mean 74.5, std 23.66, range [22.02, 97.44]

Mean predicted aligned error: 12.49 Å